Protein 8HBR (pdb70)

Structure (mmCIF, N/CA/C/O backbone):
data_8HBR
#
_entry.id   8HBR
#
_cell.length_a   55.509
_cell.length_b   109.560
_cell.length_c   69.787
_cell.angle_alpha   90.000
_cell.angle_beta   113.200
_cell.angle_gamma   90.000
#
_symmetry.space_group_name_H-M   'P 1 21 1'
#
loop_
_entity.id
_entity.type
_entity.pdbx_description
1 polymer 'TOG domain-containing protein'
2 water water
#
loop_
_atom_site.group_PDB
_atom_site.id
_atom_site.type_symbol
_atom_site.label_atom_id
_atom_site.label_alt_id
_atom_site.label_comp_id
_atom_site.label_asym_id
_atom_site.label_entity_id
_atom_site.label_seq_id
_atom_site.pdbx_PDB_ins_code
_atom_site.Cartn_x
_atom_site.Cartn_y
_atom_site.Cartn_z
_atom_site.occupancy
_atom_site.B_iso_or_equiv
_atom_site.auth_seq_id
_atom_site.auth_comp_id
_atom_site.auth_asym_id
_atom_site.auth_atom_id
_atom_site.pdbx_PDB_model_num
ATOM 1 N N . HIS A 1 3 ? -0.458 4.498 54.311 1.00 84.80 773 HIS A N 1
ATOM 2 C CA . HIS A 1 3 ? 0.356 5.433 55.116 1.00 63.72 773 HIS A CA 1
ATOM 3 C C . HIS A 1 3 ? 1.850 5.158 54.937 1.00 64.11 773 HIS A C 1
ATOM 4 O O . HIS A 1 3 ? 2.649 5.746 55.664 1.00 68.95 773 HIS A O 1
ATOM 14 N N . LEU A 1 5 ? 4.024 6.133 52.532 1.00 78.27 775 LEU A N 1
ATOM 15 C CA . LEU A 1 5 ? 4.658 7.391 52.162 1.00 70.99 775 LEU A CA 1
ATOM 16 C C . LEU A 1 5 ? 4.642 8.379 53.334 1.00 60.94 775 LEU A C 1
ATOM 17 O O . LEU A 1 5 ? 5.593 9.127 53.576 1.00 60.83 775 LEU A O 1
ATOM 22 N N . TRP A 1 6 ? 3.562 8.345 54.109 1.00 59.26 776 TRP A N 1
ATOM 23 C CA . TRP A 1 6 ? 3.438 9.214 55.259 1.00 49.86 776 TRP A CA 1
ATOM 24 C C . TRP A 1 6 ? 4.529 8.930 56.278 1.00 53.08 776 TRP A C 1
ATOM 25 O O . TRP A 1 6 ? 5.200 9.872 56.747 1.00 56.96 776 TRP A O 1
ATOM 36 N N . SER A 1 7 ? 4.701 7.631 56.612 1.00 60.52 777 SER A N 1
ATOM 37 C CA . SER A 1 7 ? 5.706 7.207 57.593 1.00 63.28 777 SER A CA 1
ATOM 38 C C . SER A 1 7 ? 7.103 7.608 57.122 1.00 51.21 777 SER A C 1
ATOM 39 O O . SER A 1 7 ? 7.925 8.088 57.912 1.00 75.24 777 SER A O 1
ATOM 42 N N . GLN A 1 8 ? 7.363 7.418 55.831 1.00 53.03 778 GLN A N 1
ATOM 43 C CA . GLN A 1 8 ? 8.642 7.771 55.231 1.00 60.87 778 GLN A CA 1
ATOM 44 C C . GLN A 1 8 ? 8.867 9.276 55.348 1.00 63.31 778 GLN A C 1
ATOM 45 O O . GLN A 1 8 ? 9.958 9.702 55.715 1.00 61.63 778 GLN A O 1
ATOM 51 N N . ALA A 1 9 ? 7.825 10.094 55.089 1.00 71.37 779 ALA A N 1
ATOM 52 C CA . ALA A 1 9 ? 7.941 11.545 55.185 1.00 59.94 779 ALA A CA 1
ATOM 53 C C . ALA A 1 9 ? 8.221 11.969 56.617 1.00 51.22 779 ALA A C 1
ATOM 54 O O . ALA A 1 9 ? 9.028 12.865 56.853 1.00 55.03 779 ALA A O 1
ATOM 64 N N . GLU A 1 11 ? 9.643 10.226 58.946 1.00 69.38 781 GLU A N 1
ATOM 65 C CA . GLU A 1 11 ? 11.031 9.875 59.252 1.00 69.52 781 GLU A CA 1
ATOM 66 C C . GLU A 1 11 ? 11.959 10.984 58.767 1.00 53.01 781 GLU A C 1
ATOM 67 O O . GLU A 1 11 ? 12.805 11.440 59.527 1.00 60.77 781 GLU A O 1
ATOM 73 N N . SER A 1 12 ? 11.815 11.427 57.501 1.00 60.37 782 SER A N 1
ATOM 74 C CA . SER A 1 12 ? 12.657 12.516 57.020 1.00 60.24 782 SER A CA 1
ATOM 75 C C . SER A 1 12 ? 12.439 13.798 57.826 1.00 68.13 782 SER A C 1
ATOM 76 O O . SER A 1 12 ? 13.381 14.536 58.061 1.00 76.79 782 SER A O 1
ATOM 79 N N . VAL A 1 13 ? 11.193 14.082 58.224 1.00 77.20 783 VAL A N 1
ATOM 80 C CA . VAL A 1 13 ? 10.881 15.264 59.027 1.00 72.22 783 VAL A CA 1
ATOM 81 C C . VAL A 1 13 ? 11.577 15.162 60.383 1.00 64.50 783 VAL A C 1
ATOM 82 O O . VAL A 1 13 ? 12.189 16.116 60.834 1.00 60.70 783 VAL A O 1
ATOM 86 N N . ARG A 1 14 ? 11.507 13.999 61.034 1.00 80.27 784 ARG A N 1
ATOM 87 C CA . ARG A 1 14 ? 12.201 13.832 62.308 1.00 86.60 784 ARG A CA 1
ATOM 88 C C . ARG A 1 14 ? 13.704 14.062 62.127 1.00 76.72 784 ARG A C 1
ATOM 89 O O . ARG A 1 14 ? 14.327 14.665 62.987 1.00 81.75 784 ARG A O 1
ATOM 97 N N . ALA A 1 15 ? 14.273 13.658 60.982 1.00 81.82 785 ALA A N 1
ATOM 98 C CA . ALA A 1 15 ? 15.689 13.889 60.706 1.00 83.18 785 ALA A CA 1
ATOM 99 C C . ALA A 1 15 ? 15.970 15.327 60.268 1.00 81.44 785 ALA A C 1
ATOM 100 O O . ALA A 1 15 ? 17.102 15.635 59.915 1.00 79.04 785 ALA A O 1
ATOM 102 N N . SER A 1 16 ? 14.963 16.216 60.292 1.00 79.45 786 SER A N 1
ATOM 103 C CA . SER A 1 16 ? 15.088 17.571 59.760 1.00 65.71 786 SER A CA 1
ATOM 104 C C . SER A 1 16 ? 15.462 17.596 58.268 1.00 62.66 786 SER A C 1
ATOM 105 O O . SER A 1 16 ? 15.967 18.598 57.771 1.00 52.71 786 SER A O 1
ATOM 108 N N . ASP A 1 17 ? 15.133 16.538 57.519 1.00 60.24 787 ASP A N 1
ATOM 109 C CA . ASP A 1 17 ? 15.381 16.541 56.085 1.00 58.28 787 ASP A CA 1
ATOM 110 C C . ASP A 1 17 ? 14.071 16.853 55.363 1.00 61.84 787 ASP A C 1
ATOM 111 O O . ASP A 1 17 ? 13.411 15.966 54.804 1.00 69.49 787 ASP A O 1
ATOM 116 N N . PHE A 1 18 ? 13.697 18.133 55.404 1.00 57.92 788 PHE A N 1
ATOM 117 C CA . PHE A 1 18 ? 12.442 18.593 54.815 1.00 62.34 788 PHE A CA 1
ATOM 118 C C . PHE A 1 18 ? 12.495 18.459 53.296 1.00 50.14 788 PHE A C 1
ATOM 119 O O . PHE A 1 18 ? 11.498 18.119 52.658 1.00 56.11 788 PHE A O 1
ATOM 127 N N . ASP A 1 19 ? 13.689 18.680 52.732 1.00 60.41 789 ASP A N 1
ATOM 128 C CA . ASP A 1 19 ? 13.845 18.641 51.286 1.00 58.52 789 ASP A CA 1
ATOM 129 C C . ASP A 1 19 ? 13.428 17.283 50.745 1.00 53.45 789 ASP A C 1
ATOM 130 O O . ASP A 1 19 ? 12.724 17.196 49.733 1.00 61.64 789 ASP A O 1
ATOM 135 N N . LEU A 1 20 ? 13.810 16.213 51.460 1.00 51.15 790 LEU A N 1
ATOM 136 C CA . LEU A 1 20 ? 13.497 14.866 51.019 1.00 54.85 790 LEU A CA 1
ATOM 137 C C . LEU A 1 20 ? 12.042 14.505 51.311 1.00 46.37 790 LEU A C 1
ATOM 138 O O . LEU A 1 20 ? 11.421 13.774 50.529 1.00 49.21 790 LEU A O 1
ATOM 143 N N . ALA A 1 21 ? 11.531 14.922 52.473 1.00 50.34 791 ALA A N 1
ATOM 144 C CA . ALA A 1 21 ? 10.116 14.691 52.773 1.00 53.40 791 ALA A CA 1
ATOM 145 C C . ALA A 1 21 ? 9.263 15.284 51.656 1.00 43.98 791 ALA A C 1
ATOM 146 O O . ALA A 1 21 ? 8.374 14.620 51.160 1.00 48.35 791 ALA A O 1
ATOM 148 N N . TYR A 1 22 ? 9.556 16.543 51.268 1.00 51.17 792 TYR A N 1
ATOM 149 C CA . TYR A 1 22 ? 8.773 17.208 50.223 1.00 49.56 792 TYR A CA 1
ATOM 150 C C . TYR A 1 22 ? 8.979 16.575 48.849 1.00 50.78 792 TYR A C 1
ATOM 151 O O . TYR A 1 22 ? 7.994 16.310 48.146 1.00 50.31 792 TYR A O 1
ATOM 160 N N . ALA A 1 23 ? 10.244 16.298 48.477 1.00 48.43 793 ALA A N 1
ATOM 161 C CA . ALA A 1 23 ? 10.524 15.713 47.160 1.00 53.04 793 ALA A CA 1
ATOM 162 C C . ALA A 1 23 ? 9.797 14.387 47.033 1.00 43.41 793 ALA A C 1
ATOM 163 O O . ALA A 1 23 ? 9.170 14.102 46.016 1.00 59.61 793 ALA A O 1
ATOM 165 N N . ASP A 1 24 ? 9.826 13.575 48.098 1.00 52.76 794 ASP A N 1
ATOM 166 C CA . ASP A 1 24 ? 9.129 12.297 48.058 1.00 54.95 794 ASP A CA 1
ATOM 167 C C . ASP A 1 24 ? 7.625 12.496 47.946 1.00 60.58 794 ASP A C 1
ATOM 168 O O . ASP A 1 24 ? 6.966 11.801 47.184 1.00 59.83 794 ASP A O 1
ATOM 173 N N . ILE A 1 25 ? 7.054 13.391 48.761 1.00 59.23 795 ILE A N 1
ATOM 174 C CA . ILE A 1 25 ? 5.605 13.523 48.762 1.00 48.12 795 ILE A CA 1
ATOM 175 C C . ILE A 1 25 ? 5.147 14.147 47.445 1.00 40.22 795 ILE A C 1
ATOM 176 O O . ILE A 1 25 ? 4.110 13.759 46.908 1.00 44.55 795 ILE A O 1
ATOM 181 N N . LEU A 1 26 ? 5.888 15.160 46.959 1.00 41.73 796 LEU A N 1
ATOM 182 C CA . LEU A 1 26 ? 5.557 15.821 45.702 1.00 49.46 796 LEU A CA 1
ATOM 183 C C . LEU A 1 26 ? 5.646 14.829 44.537 1.00 52.23 796 LEU A C 1
ATOM 184 O O . LEU A 1 26 ? 4.778 14.815 43.640 1.00 51.46 796 LEU A O 1
ATOM 189 N N . GLY A 1 27 ? 6.713 14.015 44.566 1.00 54.29 797 GLY A N 1
ATOM 190 C CA . GLY A 1 27 ? 6.947 12.984 43.571 1.00 60.09 797 GLY A CA 1
ATOM 191 C C . GLY A 1 27 ? 5.807 11.972 43.487 1.00 65.23 797 GLY A C 1
ATOM 192 O O . GLY A 1 27 ? 5.584 11.390 42.432 1.00 74.73 797 GLY A O 1
ATOM 193 N N . SER A 1 28 ? 5.067 11.788 44.581 1.00 58.63 798 SER A N 1
ATOM 194 C CA . SER A 1 28 ? 3.938 10.860 44.606 1.00 50.77 798 SER A CA 1
ATOM 195 C C . SER A 1 28 ? 2.703 11.390 43.881 1.00 52.81 798 SER A C 1
ATOM 196 O O . SER A 1 28 ? 1.790 10.612 43.622 1.00 47.75 798 SER A O 1
ATOM 199 N N . ASN A 1 29 ? 2.596 12.721 43.711 1.00 61.81 799 ASN A N 1
ATOM 200 C CA . ASN A 1 29 ? 1.413 13.373 43.129 1.00 61.18 799 ASN A CA 1
ATOM 201 C C . ASN A 1 29 ? 0.139 13.127 43.929 1.00 59.37 799 ASN A C 1
ATOM 202 O O . ASN A 1 29 ? -0.972 13.192 43.369 1.00 53.13 799 ASN A O 1
ATOM 207 N N . ASP A 1 30 ? 0.299 12.782 45.207 1.00 55.99 800 ASP A N 1
ATOM 208 C CA . ASP A 1 30 ? -0.856 12.601 46.068 1.00 54.05 800 ASP A CA 1
ATOM 209 C C . ASP A 1 30 ? -1.108 13.929 46.764 1.00 49.89 800 ASP A C 1
ATOM 210 O O . ASP A 1 30 ? -0.294 14.372 47.579 1.00 45.88 800 ASP A O 1
ATOM 215 N N . GLU A 1 31 ? -2.281 14.509 46.466 1.00 45.29 801 GLU A N 1
ATOM 216 C CA . GLU A 1 31 ? -2.628 15.847 46.899 1.00 53.53 801 GLU A CA 1
ATOM 217 C C . GLU A 1 31 ? -2.876 15.857 48.405 1.00 51.91 801 GLU A C 1
ATOM 218 O O . GLU A 1 31 ? -2.481 16.785 49.099 1.00 42.55 801 GLU A O 1
ATOM 224 N N . LEU A 1 32 ? -3.560 14.818 48.893 1.00 62.88 802 LEU A N 1
ATOM 225 C CA . LEU A 1 32 ? -3.913 14.693 50.300 1.00 63.92 802 LEU A CA 1
ATOM 226 C C . LEU A 1 32 ? -2.653 14.676 51.158 1.00 53.78 802 LEU A C 1
ATOM 227 O O . LEU A 1 32 ? -2.606 15.321 52.199 1.00 55.62 802 LEU A O 1
ATOM 232 N N . LEU A 1 33 ? -1.642 13.914 50.715 1.00 59.30 803 LEU A N 1
ATOM 233 C CA . LEU A 1 33 ? -0.415 13.769 51.478 1.00 52.52 803 LEU A CA 1
ATOM 234 C C . LEU A 1 33 ? 0.336 15.082 51.517 1.00 40.63 803 LEU A C 1
ATOM 235 O O . LEU A 1 33 ? 1.004 15.391 52.492 1.00 44.83 803 LEU A O 1
ATOM 240 N N . LEU A 1 34 ? 0.292 15.793 50.396 1.00 40.75 804 LEU A N 1
ATOM 241 C CA . LEU A 1 34 ? 0.992 17.060 50.335 1.00 40.28 804 LEU A CA 1
ATOM 242 C C . LEU A 1 34 ? 0.377 18.055 51.316 1.00 40.16 804 LEU A C 1
ATOM 243 O O . LEU A 1 34 ? 1.092 18.695 52.056 1.00 39.32 804 LEU A O 1
ATOM 248 N N . VAL A 1 35 ? -0.946 18.155 51.331 1.00 43.75 805 VAL A N 1
ATOM 249 C CA . VAL A 1 35 ? -1.618 19.112 52.208 1.00 40.52 805 VAL A CA 1
ATOM 250 C C . VAL A 1 35 ? -1.422 18.680 53.654 1.00 37.79 805 VAL A C 1
ATOM 251 O O . VAL A 1 35 ? -1.210 19.530 54.528 1.00 38.88 805 VAL A O 1
ATOM 255 N N . ARG A 1 36 ? -1.444 17.359 53.891 1.00 37.37 806 ARG A N 1
ATOM 256 C CA . ARG A 1 36 ? -1.217 16.879 55.246 1.00 36.89 806 ARG A CA 1
ATOM 257 C C . ARG A 1 36 ? 0.205 17.239 55.662 1.00 42.19 806 ARG A C 1
ATOM 258 O O . ARG A 1 36 ? 0.431 17.758 56.752 1.00 54.51 806 ARG A O 1
ATOM 266 N N . LEU A 1 37 ? 1.173 16.997 54.779 1.00 51.39 807 LEU A N 1
ATOM 267 C CA . LEU A 1 37 ? 2.552 17.306 55.099 1.00 44.91 807 LEU A CA 1
ATOM 268 C C . LEU A 1 37 ? 2.708 18.776 55.407 1.00 38.58 807 LEU A C 1
ATOM 269 O O . LEU A 1 37 ? 3.404 19.141 56.362 1.00 43.57 807 LEU A O 1
ATOM 282 N N . SER A 1 39 ? 0.579 21.004 56.444 1.00 46.44 809 SER A N 1
ATOM 283 C CA . SER A 1 39 ? -0.027 21.356 57.718 1.00 49.65 809 SER A CA 1
ATOM 284 C C . SER A 1 39 ? 0.826 20.845 58.887 1.00 55.31 809 SER A C 1
ATOM 285 O O . SER A 1 39 ? 0.911 21.483 59.942 1.00 52.76 809 SER A O 1
ATOM 288 N N . ARG A 1 40 ? 1.477 19.684 58.711 1.00 53.46 810 ARG A N 1
ATOM 289 C CA . ARG A 1 40 ? 2.226 19.098 59.801 1.00 49.11 810 ARG A CA 1
ATOM 290 C C . ARG A 1 40 ? 3.550 19.827 59.985 1.00 59.18 810 ARG A C 1
ATOM 291 O O . ARG A 1 40 ? 3.958 20.035 61.125 1.00 65.55 810 ARG A O 1
ATOM 299 N N . THR A 1 41 ? 4.236 20.185 58.895 1.00 58.59 811 THR A N 1
ATOM 300 C CA . THR A 1 41 ? 5.486 20.910 59.048 1.00 49.92 811 THR A CA 1
ATOM 301 C C . THR A 1 41 ? 5.157 22.387 59.044 1.00 51.85 811 THR A C 1
ATOM 302 O O . THR A 1 41 ? 4.131 22.857 58.518 1.00 56.27 811 THR A O 1
ATOM 306 N N . GLY A 1 42 ? 6.066 23.206 59.499 1.00 44.78 812 GLY A N 1
ATOM 307 C CA . GLY A 1 42 ? 5.777 24.603 59.145 1.00 74.11 812 GLY A CA 1
ATOM 308 C C . GLY A 1 42 ? 5.572 24.811 57.617 1.00 65.12 812 GLY A C 1
ATOM 309 O O . GLY A 1 42 ? 5.899 23.938 56.814 1.00 45.33 812 GLY A O 1
ATOM 310 N N . PRO A 1 43 ? 5.271 26.029 57.115 1.00 47.22 813 PRO A N 1
ATOM 311 C CA . PRO A 1 43 ? 6.043 26.541 55.987 1.00 49.30 813 PRO A CA 1
ATOM 312 C C . PRO A 1 43 ? 7.543 26.382 56.271 1.00 51.28 813 PRO A C 1
ATOM 313 O O . PRO A 1 43 ? 8.020 26.853 57.286 1.00 49.14 813 PRO A O 1
ATOM 317 N N . VAL A 1 44 ? 8.275 25.695 55.373 1.00 55.57 814 VAL A N 1
ATOM 318 C CA . VAL A 1 44 ? 9.698 25.397 55.549 1.00 48.75 814 VAL A CA 1
ATOM 319 C C . VAL A 1 44 ? 10.417 25.624 54.221 1.00 48.72 814 VAL A C 1
ATOM 320 O O . VAL A 1 44 ? 11.299 24.868 53.867 1.00 52.47 814 VAL A O 1
ATOM 324 N N . LEU A 1 45 ? 10.047 26.690 53.511 1.00 50.15 815 LEU A N 1
ATOM 325 C CA . LEU A 1 45 ? 10.576 26.983 52.185 1.00 49.33 815 LEU A CA 1
ATOM 326 C C . LEU A 1 45 ? 12.090 27.157 52.216 1.00 56.75 815 LEU A C 1
ATOM 327 O O . LEU A 1 45 ? 12.749 26.841 51.222 1.00 61.13 815 LEU A O 1
ATOM 332 N N . GLU A 1 46 ? 12.630 27.625 53.350 1.00 62.88 816 GLU A N 1
ATOM 333 C CA . GLU A 1 46 ? 14.049 27.947 53.468 1.00 63.96 816 GLU A CA 1
ATOM 334 C C . GLU A 1 46 ? 14.879 26.658 53.521 1.00 70.16 816 GLU A C 1
ATOM 335 O O . GLU A 1 46 ? 16.075 26.703 53.291 1.00 71.11 816 GLU A O 1
ATOM 341 N N . GLN A 1 47 ? 14.242 25.506 53.736 1.00 66.87 817 GLN A N 1
ATOM 342 C CA . GLN A 1 47 ? 14.939 24.250 53.948 1.00 60.98 817 GLN A CA 1
ATOM 343 C C . GLN A 1 47 ? 14.759 23.330 52.753 1.00 57.93 817 GLN A C 1
ATOM 344 O O . GLN A 1 47 ? 15.074 22.157 52.859 1.00 59.48 817 GLN A O 1
ATOM 350 N N . LEU A 1 48 ? 14.324 23.887 51.617 1.00 61.58 818 LEU A N 1
ATOM 351 C CA . LEU A 1 48 ? 14.072 23.104 50.416 1.00 61.62 818 LEU A CA 1
ATOM 352 C C . LEU A 1 48 ? 15.085 23.493 49.344 1.00 66.35 818 LEU A C 1
ATOM 353 O O . LEU A 1 48 ? 15.430 24.666 49.236 1.00 62.00 818 LEU A O 1
ATOM 358 N N . SER A 1 49 ? 15.470 22.516 48.510 1.00 67.74 819 SER A N 1
ATOM 359 C CA . SER A 1 49 ? 16.245 22.794 47.312 1.00 69.16 819 SER A CA 1
ATOM 360 C C . SER A 1 49 ? 15.378 23.551 46.313 1.00 67.41 819 SER A C 1
ATOM 361 O O . SER A 1 49 ? 14.148 23.572 46.429 1.00 55.12 819 SER A O 1
ATOM 364 N N . ASP A 1 50 ? 16.046 24.122 45.309 1.00 69.03 820 ASP A N 1
ATOM 365 C CA . ASP A 1 50 ? 15.405 24.981 44.327 1.00 67.30 820 ASP A CA 1
ATOM 366 C C . ASP A 1 50 ? 14.468 24.156 43.435 1.00 59.51 820 ASP A C 1
ATOM 367 O O . ASP A 1 50 ? 13.442 24.644 42.975 1.00 63.07 820 ASP A O 1
ATOM 372 N N . ALA A 1 51 ? 14.804 22.892 43.205 1.00 55.78 821 ALA A N 1
ATOM 373 C CA . ALA A 1 51 ? 13.992 22.000 42.392 1.00 61.18 821 ALA A CA 1
ATOM 374 C C . ALA A 1 51 ? 12.724 21.587 43.155 1.00 61.05 821 ALA A C 1
ATOM 375 O O . ALA A 1 51 ? 11.645 21.502 42.569 1.00 68.77 821 ALA A O 1
ATOM 377 N N . THR A 1 52 ? 12.873 21.245 44.447 1.00 63.57 822 THR A N 1
ATOM 378 C CA . THR A 1 52 ? 11.738 20.919 45.314 1.00 70.29 822 THR A CA 1
ATOM 379 C C . THR A 1 52 ? 10.794 22.123 45.434 1.00 58.22 822 THR A C 1
ATOM 380 O O . THR A 1 52 ? 9.586 21.998 45.288 1.00 59.39 822 THR A O 1
ATOM 384 N N . LEU A 1 53 ? 11.403 23.289 45.656 1.00 54.80 823 LEU A N 1
ATOM 385 C CA . LEU A 1 53 ? 10.709 24.545 45.794 1.00 62.05 823 LEU A CA 1
ATOM 386 C C . LEU A 1 53 ? 9.861 24.856 44.562 1.00 63.73 823 LEU A C 1
ATOM 387 O O . LEU A 1 53 ? 8.675 25.144 44.679 1.00 73.02 823 LEU A O 1
ATOM 392 N N . THR A 1 54 ? 10.477 24.762 43.377 1.00 59.49 824 THR A N 1
ATOM 393 C CA . THR A 1 54 ? 9.795 24.970 42.113 1.00 56.36 824 THR A CA 1
ATOM 394 C C . THR A 1 54 ? 8.607 24.024 41.966 1.00 51.55 824 THR A C 1
ATOM 395 O O . THR A 1 54 ? 7.533 24.431 41.541 1.00 56.61 824 THR A O 1
ATOM 399 N N . HIS A 1 55 ? 8.818 22.741 42.271 1.00 56.63 825 HIS A N 1
ATOM 400 C CA . HIS A 1 55 ? 7.739 21.757 42.197 1.00 57.99 825 HIS A CA 1
ATOM 401 C C . HIS A 1 55 ? 6.612 22.164 43.170 1.00 48.84 825 HIS A C 1
ATOM 402 O O . HIS A 1 55 ? 5.431 22.111 42.844 1.00 56.07 825 HIS A O 1
ATOM 409 N N . LEU A 1 56 ? 6.969 22.562 44.388 1.00 48.64 826 LEU A N 1
ATOM 410 C CA . LEU A 1 56 ? 5.970 22.934 45.378 1.00 49.53 826 LEU A CA 1
ATOM 411 C C . LEU A 1 56 ? 5.209 24.169 44.936 1.00 46.95 826 LEU A C 1
ATOM 412 O O . LEU A 1 56 ? 3.995 24.233 45.105 1.00 51.53 826 LEU A O 1
ATOM 425 N N . GLY A 1 58 ? 4.434 25.135 41.957 1.00 52.36 828 GLY A N 1
ATOM 426 C CA . GLY A 1 58 ? 3.420 24.798 40.971 1.00 43.10 828 GLY A CA 1
ATOM 427 C C . GLY A 1 58 ? 2.146 24.281 41.618 1.00 41.61 828 GLY A C 1
ATOM 428 O O . GLY A 1 58 ? 1.034 24.515 41.155 1.00 51.87 828 GLY A O 1
ATOM 429 N N . ASN A 1 59 ? 2.311 23.566 42.734 1.00 49.57 829 ASN A N 1
ATOM 430 C CA . ASN A 1 59 ? 1.175 23.085 43.512 1.00 44.95 829 ASN A CA 1
ATOM 431 C C . ASN A 1 59 ? 0.429 24.260 44.161 1.00 39.77 829 ASN A C 1
ATOM 432 O O . ASN A 1 59 ? -0.794 24.309 44.130 1.00 45.07 829 ASN A O 1
ATOM 437 N N . LEU A 1 60 ? 1.164 25.170 44.799 1.00 42.80 830 LEU A N 1
ATOM 438 C CA . LEU A 1 60 ? 0.542 26.316 45.453 1.00 45.62 830 LEU A CA 1
ATOM 439 C C . LEU A 1 60 ? -0.200 27.178 44.427 1.00 38.10 830 LEU A C 1
ATOM 440 O O . LEU A 1 60 ? -1.311 27.643 44.673 1.00 45.58 830 LEU A O 1
ATOM 445 N N . LYS A 1 61 ? 0.405 27.361 43.241 1.00 46.69 831 LYS A N 1
ATOM 446 C CA . LYS A 1 61 ? -0.234 28.083 42.140 1.00 48.51 831 LYS A CA 1
ATOM 447 C C . LYS A 1 61 ? -1.562 27.416 41.779 1.00 41.21 831 LYS A C 1
ATOM 448 O O . LYS A 1 61 ? -2.602 28.071 41.647 1.00 47.08 831 LYS A O 1
ATOM 454 N N . HIS A 1 62 ? -1.542 26.083 41.647 1.00 46.41 832 HIS A N 1
ATOM 455 C CA . HIS A 1 62 ? -2.753 25.334 41.342 1.00 46.76 832 HIS A CA 1
ATOM 456 C C . HIS A 1 62 ? -3.810 25.511 42.436 1.00 43.56 832 HIS A C 1
ATOM 457 O O . HIS A 1 62 ? -5.004 25.628 42.178 1.00 52.03 832 HIS A O 1
ATOM 464 N N . PHE A 1 63 ? -3.410 25.437 43.694 1.00 46.28 833 PHE A N 1
ATOM 465 C CA . PHE A 1 63 ? -4.384 25.643 44.766 1.00 42.65 833 PHE A CA 1
ATOM 466 C C . PHE A 1 63 ? -4.997 27.043 44.719 1.00 41.09 833 PHE A C 1
ATOM 467 O O . PHE A 1 63 ? -6.156 27.212 45.068 1.00 42.00 833 PHE A O 1
ATOM 475 N N . LEU A 1 64 ? -4.211 28.057 44.353 1.00 45.87 834 LEU A N 1
ATOM 476 C CA . LEU A 1 64 ? -4.754 29.409 44.220 1.00 43.87 834 LEU A CA 1
ATOM 477 C C . LEU A 1 64 ? -5.766 29.468 43.079 1.00 43.19 834 LEU A C 1
ATOM 478 O O . LEU A 1 64 ? -6.874 29.981 43.282 1.00 43.02 834 LEU A O 1
ATOM 483 N N . GLN A 1 65 ? -5.428 28.875 41.921 1.00 47.97 835 GLN A N 1
ATOM 484 C CA . GLN A 1 65 ? -6.332 28.867 40.770 1.00 43.05 835 GLN A CA 1
ATOM 485 C C . GLN A 1 65 ? -7.607 28.096 41.074 1.00 44.17 835 GLN A C 1
ATOM 486 O O . GLN A 1 65 ? -8.659 28.411 40.513 1.00 53.98 835 GLN A O 1
ATOM 492 N N . GLN A 1 66 ? -7.559 27.118 41.990 1.00 44.41 836 GLN A N 1
ATOM 493 C CA . GLN A 1 66 ? -8.736 26.307 42.287 1.00 46.25 836 GLN A CA 1
ATOM 494 C C . GLN A 1 66 ? -9.406 26.685 43.600 1.00 48.78 836 GLN A C 1
ATOM 495 O O . GLN A 1 66 ? -10.384 26.018 43.970 1.00 46.26 836 GLN A O 1
ATOM 501 N N . GLN A 1 67 ? -8.911 27.711 44.322 1.00 47.40 837 GLN A N 1
ATOM 502 C CA . GLN A 1 67 ? -9.532 28.138 45.587 1.00 47.77 837 GLN A CA 1
ATOM 503 C C . GLN A 1 67 ? -9.590 26.976 46.590 1.00 44.06 837 GLN A C 1
ATOM 504 O O . GLN A 1 67 ? -10.609 26.787 47.285 1.00 45.76 837 GLN A O 1
ATOM 510 N N . SER A 1 68 ? -8.481 26.232 46.710 1.00 44.50 838 SER A N 1
ATOM 511 C CA . SER A 1 68 ? -8.458 25.008 47.500 1.00 44.89 838 SER A CA 1
ATOM 512 C C . SER A 1 68 ? -7.555 25.191 48.716 1.00 38.62 838 SER A C 1
ATOM 513 O O . SER A 1 68 ? -6.417 25.590 48.551 1.00 42.11 838 SER A O 1
ATOM 516 N N . PHE A 1 69 ? -8.060 24.851 49.908 1.00 46.71 839 PHE A N 1
ATOM 517 C CA . PHE A 1 69 ? -7.219 24.701 51.102 1.00 49.15 839 PHE A CA 1
ATOM 518 C C . PHE A 1 69 ? -6.530 26.009 51.456 1.00 43.79 839 PHE A C 1
ATOM 519 O O . PHE A 1 69 ? -5.489 25.958 52.054 1.00 44.10 839 PHE A O 1
ATOM 527 N N . LEU A 1 70 ? -7.128 27.170 51.151 1.00 51.31 840 LEU A N 1
ATOM 528 C CA . LEU A 1 70 ? -6.405 28.422 51.213 1.00 47.47 840 LEU A CA 1
ATOM 529 C C . LEU A 1 70 ? -6.042 28.755 52.663 1.00 38.97 840 LEU A C 1
ATOM 530 O O . LEU A 1 70 ? -5.006 29.360 52.899 1.00 40.50 840 LEU A O 1
ATOM 535 N N . GLU A 1 71 ? -6.808 28.281 53.649 1.00 44.27 841 GLU A N 1
ATOM 536 C CA . GLU A 1 71 ? -6.424 28.494 55.047 1.00 55.66 841 GLU A CA 1
ATOM 537 C C . GLU A 1 71 ? -5.097 27.814 55.399 1.00 51.94 841 GLU A C 1
ATOM 538 O O . GLU A 1 71 ? -4.317 28.341 56.220 1.00 53.45 841 GLU A O 1
ATOM 544 N N . CYS A 1 72 ? -4.859 26.637 54.778 1.00 57.23 842 CYS A N 1
ATOM 545 C CA . CYS A 1 72 ? -3.643 25.841 54.925 1.00 58.89 842 CYS A CA 1
ATOM 546 C C . CYS A 1 72 ? -2.530 26.386 54.007 1.00 47.17 842 CYS A C 1
ATOM 547 O O . CYS A 1 72 ? -1.339 26.268 54.298 1.00 53.82 842 CYS A O 1
ATOM 550 N N . VAL A 1 73 ? -2.895 27.008 52.880 1.00 52.50 843 VAL A N 1
ATOM 551 C CA . VAL A 1 73 ? -1.936 27.373 51.846 1.00 52.50 843 VAL A CA 1
ATOM 552 C C . VAL A 1 73 ? -1.389 28.776 52.078 1.00 45.51 843 VAL A C 1
ATOM 553 O O . VAL A 1 73 ? -0.240 29.057 51.731 1.00 50.12 843 VAL A O 1
ATOM 557 N N . ILE A 1 74 ? -2.220 29.689 52.586 1.00 51.80 844 ILE A N 1
ATOM 558 C CA . ILE A 1 74 ? -1.852 31.096 52.546 1.00 55.21 844 ILE A CA 1
ATOM 559 C C . ILE A 1 74 ? -0.649 31.372 53.459 1.00 47.13 844 ILE A C 1
ATOM 560 O O . ILE A 1 74 ? 0.199 32.209 53.108 1.00 46.04 844 ILE A O 1
ATOM 565 N N . PRO A 1 75 ? -0.436 30.659 54.597 1.00 37.80 845 PRO A N 1
ATOM 566 C CA . PRO A 1 75 ? 0.804 30.859 55.361 1.00 39.69 845 PRO A CA 1
ATOM 567 C C . PRO A 1 75 ? 2.073 30.562 54.565 1.00 45.20 845 PRO A C 1
ATOM 568 O O . PRO A 1 75 ? 3.127 31.111 54.849 1.00 49.80 845 PRO A O 1
ATOM 572 N N . TRP A 1 76 ? 1.973 29.680 53.560 1.00 49.84 846 TRP A N 1
ATOM 573 C CA . TRP A 1 76 ? 3.116 29.409 52.704 1.00 41.92 846 TRP A CA 1
ATOM 574 C C . TRP A 1 76 ? 3.445 30.608 51.830 1.00 36.25 846 TRP A C 1
ATOM 575 O O . TRP A 1 76 ? 4.622 30.929 51.656 1.00 49.52 846 TRP A O 1
ATOM 586 N N . ILE A 1 77 ? 2.438 31.240 51.243 1.00 40.33 847 ILE A N 1
ATOM 587 C CA . ILE A 1 77 ? 2.684 32.453 50.458 1.00 48.18 847 ILE A CA 1
ATOM 588 C C . ILE A 1 77 ? 3.152 33.593 51.380 1.00 48.84 847 ILE A C 1
ATOM 589 O O . ILE A 1 77 ? 3.942 34.439 50.981 1.00 55.17 847 ILE A O 1
ATOM 594 N N . GLN A 1 78 ? 2.642 33.645 52.613 1.00 43.54 848 GLN A N 1
ATOM 595 C CA . GLN A 1 78 ? 3.146 34.591 53.598 1.00 50.99 848 GLN A CA 1
ATOM 596 C C . GLN A 1 78 ? 4.649 34.385 53.789 1.00 54.00 848 GLN A C 1
ATOM 597 O O . GLN A 1 78 ? 5.406 35.339 53.856 1.00 52.16 848 GLN A O 1
ATOM 603 N N . GLN A 1 79 ? 5.099 33.124 53.872 1.00 49.61 849 GLN A N 1
ATOM 604 C CA . GLN A 1 79 ? 6.514 32.895 54.069 1.00 41.93 849 GLN A CA 1
ATOM 605 C C . GLN A 1 79 ? 7.311 33.306 52.831 1.00 48.96 849 GLN A C 1
ATOM 606 O O . GLN A 1 79 ? 8.428 33.790 52.948 1.00 52.83 849 GLN A O 1
ATOM 612 N N . VAL A 1 80 ? 6.755 33.130 51.630 1.00 51.97 850 VAL A N 1
ATOM 613 C CA . VAL A 1 80 ? 7.431 33.628 50.445 1.00 52.02 850 VAL A CA 1
ATOM 614 C C . VAL A 1 80 ? 7.664 35.129 50.623 1.00 60.46 850 VAL A C 1
ATOM 615 O O . VAL A 1 80 ? 8.787 35.609 50.481 1.00 65.03 850 VAL A O 1
ATOM 619 N N . ALA A 1 81 ? 6.597 35.882 50.933 1.00 58.76 851 ALA A N 1
ATOM 620 C CA . ALA A 1 81 ? 6.707 37.325 51.075 1.00 59.84 851 ALA A CA 1
ATOM 621 C C . ALA A 1 81 ? 7.630 37.692 52.240 1.00 56.45 851 ALA A C 1
ATOM 622 O O . ALA A 1 81 ? 8.444 38.588 52.101 1.00 59.94 851 ALA A O 1
ATOM 624 N N . ASP A 1 82 ? 7.537 37.006 53.382 1.00 59.70 852 ASP A N 1
ATOM 625 C CA . ASP A 1 82 ? 8.430 37.284 54.503 1.00 68.68 852 ASP A CA 1
ATOM 626 C C . ASP A 1 82 ? 9.899 37.101 54.120 1.00 73.50 852 ASP A C 1
ATOM 627 O O . ASP A 1 82 ? 10.736 37.912 54.512 1.00 81.17 852 ASP A O 1
ATOM 632 N N . LEU A 1 83 ? 10.214 36.005 53.420 1.00 77.50 853 LEU A N 1
ATOM 633 C CA . LEU A 1 83 ? 11.592 35.718 53.062 1.00 70.69 853 LEU A CA 1
ATOM 634 C C . LEU A 1 83 ? 12.104 36.764 52.069 1.00 74.21 853 LEU A C 1
ATOM 635 O O . LEU A 1 83 ? 13.245 37.211 52.175 1.00 73.13 853 LEU A O 1
ATOM 640 N N . VAL A 1 84 ? 11.254 37.195 51.132 1.00 76.86 854 VAL A N 1
ATOM 641 C CA . VAL A 1 84 ? 11.641 38.204 50.154 1.00 76.26 854 VAL A CA 1
ATOM 642 C C . VAL A 1 84 ? 11.893 39.564 50.822 1.00 85.92 854 VAL A C 1
ATOM 643 O O . VAL A 1 84 ? 12.831 40.270 50.460 1.00 98.50 854 VAL A O 1
ATOM 647 N N . LEU A 1 85 ? 11.049 39.953 51.781 1.00 97.85 855 LEU A N 1
ATOM 648 C CA . LEU A 1 85 ? 11.247 41.198 52.505 1.00 112.13 855 LEU A CA 1
ATOM 649 C C . LEU A 1 85 ? 12.563 41.165 53.279 1.00 114.28 855 LEU A C 1
ATOM 650 O O . LEU A 1 85 ? 13.291 42.151 53.268 1.00 125.18 855 LEU A O 1
ATOM 655 N N . SER A 1 86 ? 12.888 40.041 53.932 1.00 110.17 856 SER A N 1
ATOM 656 C CA . SER A 1 86 ? 14.006 40.016 54.866 1.00 106.68 856 SER A CA 1
ATOM 657 C C . SER A 1 86 ? 15.311 39.582 54.197 1.00 99.96 856 SER A C 1
ATOM 658 O O . SER A 1 86 ? 16.370 39.857 54.742 1.00 106.89 856 SER A O 1
ATOM 661 N N . ASN A 1 87 ? 15.252 38.923 53.030 1.00 102.16 857 ASN A N 1
ATOM 662 C CA . ASN A 1 87 ? 16.446 38.355 52.418 1.00 88.04 857 ASN A CA 1
ATOM 663 C C . ASN A 1 87 ? 16.624 38.821 50.976 1.00 93.26 857 ASN A C 1
ATOM 664 O O . ASN A 1 87 ? 17.593 38.428 50.333 1.00 96.42 857 ASN A O 1
ATOM 669 N N . GLY A 1 88 ? 15.692 39.634 50.453 1.00 108.52 858 GLY A N 1
ATOM 670 C CA . GLY A 1 88 ? 15.809 40.190 49.107 1.00 100.31 858 GLY A CA 1
ATOM 671 C C . GLY A 1 88 ? 15.030 39.392 48.060 1.00 92.06 858 GLY A C 1
ATOM 672 O O . GLY A 1 88 ? 14.637 38.261 48.316 1.00 90.82 858 GLY A O 1
ATOM 673 N N . PRO A 1 89 ? 14.813 39.947 46.840 1.00 94.24 859 PRO A N 1
ATOM 674 C CA . PRO A 1 89 ? 13.973 39.313 45.811 1.00 94.96 859 PRO A CA 1
ATOM 675 C C . PRO A 1 89 ? 14.376 37.912 45.345 1.00 95.06 859 PRO A C 1
ATOM 676 O O . PRO A 1 89 ? 13.563 37.179 44.780 1.00 89.68 859 PRO A O 1
ATOM 680 N N . ASN A 1 90 ? 15.641 37.540 45.562 1.00 98.07 860 ASN A N 1
ATOM 681 C CA . ASN A 1 90 ? 16.135 36.275 45.057 1.00 99.77 860 ASN A CA 1
ATOM 682 C C . ASN A 1 90 ? 16.300 35.314 46.224 1.00 105.83 860 ASN A C 1
ATOM 683 O O . ASN A 1 90 ? 16.855 34.235 46.030 1.00 110.29 860 ASN A O 1
ATOM 688 N N . ALA A 1 91 ? 15.735 35.666 47.393 1.00 99.22 861 ALA A N 1
ATOM 689 C CA . ALA A 1 91 ? 15.767 34.821 48.582 1.00 102.50 861 ALA A CA 1
ATOM 690 C C . ALA A 1 91 ? 15.421 33.365 48.253 1.00 100.66 861 ALA A C 1
ATOM 691 O O . ALA A 1 91 ? 15.960 32.449 48.871 1.00 102.12 861 ALA A O 1
ATOM 693 N N . LEU A 1 92 ? 14.468 33.159 47.334 1.00 96.78 862 LEU A N 1
ATOM 694 C CA . LEU A 1 92 ? 14.008 31.826 46.995 1.00 91.66 862 LEU A CA 1
ATOM 695 C C . LEU A 1 92 ? 14.494 31.434 45.597 1.00 90.38 862 LEU A C 1
ATOM 696 O O . LEU A 1 92 ? 14.240 30.320 45.113 1.00 79.56 862 LEU A O 1
ATOM 701 N N . GLY A 1 93 ? 15.259 32.314 44.953 1.00 107.79 863 GLY A N 1
ATOM 702 C CA . GLY A 1 93 ? 15.777 31.967 43.638 1.00 113.88 863 GLY A CA 1
ATOM 703 C C . GLY A 1 93 ? 14.781 31.027 42.947 1.00 106.04 863 GLY A C 1
ATOM 704 O O . GLY A 1 93 ? 14.976 29.831 42.825 1.00 83.79 863 GLY A O 1
ATOM 705 N N . LEU A 1 94 ? 13.618 31.586 42.624 1.00 102.82 864 LEU A N 1
ATOM 706 C CA . LEU A 1 94 ? 12.665 31.060 41.659 1.00 94.30 864 LEU A CA 1
ATOM 707 C C . LEU A 1 94 ? 12.965 31.659 40.288 1.00 85.97 864 LEU A C 1
ATOM 708 O O . LEU A 1 94 ? 13.579 32.717 40.252 1.00 88.55 864 LEU A O 1
ATOM 713 N N . THR A 1 95 ? 12.468 31.045 39.208 1.00 84.45 865 THR A N 1
ATOM 714 C CA . THR A 1 95 ? 12.599 31.583 37.862 1.00 96.77 865 THR A CA 1
ATOM 715 C C . THR A 1 95 ? 11.755 32.857 37.731 1.00 95.51 865 THR A C 1
ATOM 716 O O . THR A 1 95 ? 10.897 33.126 38.573 1.00 121.05 865 THR A O 1
ATOM 720 N N . GLY A 1 96 ? 12.005 33.641 36.678 1.00 96.09 866 GLY A N 1
ATOM 721 C CA . GLY A 1 96 ? 11.226 34.840 36.417 1.00 89.98 866 GLY A CA 1
ATOM 722 C C . GLY A 1 96 ? 9.774 34.512 36.056 1.00 102.42 866 GLY A C 1
ATOM 723 O O . GLY A 1 96 ? 8.863 35.283 36.362 1.00 104.81 866 GLY A O 1
ATOM 724 N N . ASP A 1 97 ? 9.565 33.355 35.408 1.00 98.81 867 ASP A N 1
ATOM 725 C CA . ASP A 1 97 ? 8.239 32.915 34.993 1.00 97.70 867 ASP A CA 1
ATOM 726 C C . ASP A 1 97 ? 7.413 32.473 36.200 1.00 95.51 867 ASP A C 1
ATOM 727 O O . ASP A 1 97 ? 6.231 32.793 36.274 1.00 89.06 867 ASP A O 1
ATOM 732 N N . SER A 1 98 ? 8.024 31.682 37.093 1.00 78.18 868 SER A N 1
ATOM 733 C CA . SER A 1 98 ? 7.364 31.243 38.310 1.00 89.96 868 SER A CA 1
ATOM 734 C C . SER A 1 98 ? 6.961 32.452 39.162 1.00 87.17 868 SER A C 1
ATOM 735 O O . SER A 1 98 ? 5.866 32.481 39.711 1.00 91.09 868 SER A O 1
ATOM 738 N N . LYS A 1 99 ? 7.857 33.444 39.267 1.00 84.20 869 LYS A N 1
ATOM 739 C CA . LYS A 1 99 ? 7.599 34.679 39.997 1.00 87.95 869 LYS A CA 1
ATOM 740 C C . LYS A 1 99 ? 6.365 35.388 39.425 1.00 79.91 869 LYS A C 1
ATOM 741 O O . LYS A 1 99 ? 5.462 35.764 40.170 1.00 75.76 869 LYS A O 1
ATOM 747 N N . LYS A 1 100 ? 6.351 35.578 38.105 1.00 79.49 870 LYS A N 1
ATOM 748 C CA . LYS A 1 100 ? 5.253 36.232 37.416 1.00 86.80 870 LYS A CA 1
ATOM 749 C C . LYS A 1 100 ? 3.962 35.412 37.551 1.00 86.39 870 LYS A C 1
ATOM 750 O O . LYS A 1 100 ? 2.870 35.963 37.682 1.00 83.58 870 LYS A O 1
ATOM 756 N N . ASP A 1 101 ? 4.077 34.086 37.504 1.00 74.03 871 ASP A N 1
ATOM 757 C CA . ASP A 1 101 ? 2.902 33.228 37.546 1.00 85.43 871 ASP A CA 1
ATOM 758 C C . ASP A 1 101 ? 2.270 33.241 38.940 1.00 71.09 871 ASP A C 1
ATOM 759 O O . ASP A 1 101 ? 1.053 33.190 39.057 1.00 63.03 871 ASP A O 1
ATOM 764 N N . LEU A 1 102 ? 3.096 33.262 39.989 1.00 66.75 872 LEU A N 1
ATOM 765 C CA . LEU A 1 102 ? 2.591 33.301 41.347 1.00 59.59 872 LEU A CA 1
ATOM 766 C C . LEU A 1 102 ? 1.828 34.600 41.605 1.00 60.32 872 LEU A C 1
ATOM 767 O O . LEU A 1 102 ? 0.770 34.577 42.229 1.00 51.97 872 LEU A O 1
ATOM 772 N N . VAL A 1 103 ? 2.365 35.732 41.127 1.00 59.83 873 VAL A N 1
ATOM 773 C CA . VAL A 1 103 ? 1.705 37.018 41.299 1.00 48.27 873 VAL A CA 1
ATOM 774 C C . VAL A 1 103 ? 0.369 37.007 40.554 1.00 52.43 873 VAL A C 1
ATOM 775 O O . VAL A 1 103 ? -0.660 37.449 41.074 1.00 59.38 873 VAL A O 1
ATOM 779 N N . PHE A 1 104 ? 0.374 36.491 39.322 1.00 54.39 874 PHE A N 1
ATOM 780 C CA . PHE A 1 104 ? -0.839 36.447 38.518 1.00 64.90 874 PHE A CA 1
ATOM 781 C C . PHE A 1 104 ? -1.874 35.552 39.210 1.00 57.33 874 PHE A C 1
ATOM 782 O O . PHE A 1 104 ? -3.052 35.884 39.275 1.00 53.97 874 PHE A O 1
ATOM 790 N N . ALA A 1 105 ? -1.443 34.394 39.722 1.00 61.71 875 ALA A N 1
ATOM 791 C CA . ALA A 1 105 ? -2.360 33.469 40.382 1.00 50.49 875 ALA A CA 1
ATOM 792 C C . ALA A 1 105 ? -2.960 34.112 41.639 1.00 46.37 875 ALA A C 1
ATOM 793 O O . ALA A 1 105 ? -4.122 33.866 41.972 1.00 47.60 875 ALA A O 1
ATOM 795 N N . LEU A 1 106 ? -2.179 34.941 42.353 1.00 46.40 876 LEU A N 1
ATOM 796 C CA . LEU A 1 106 ? -2.653 35.654 43.541 1.00 42.40 876 LEU A CA 1
ATOM 797 C C . LEU A 1 106 ? -3.683 36.701 43.155 1.00 40.22 876 LEU A C 1
ATOM 798 O O . LEU A 1 106 ? -4.732 36.791 43.775 1.00 43.56 876 LEU A O 1
ATOM 803 N N . GLN A 1 107 ? -3.382 37.460 42.100 1.00 52.71 877 GLN A N 1
ATOM 804 C CA . GLN A 1 107 ? -4.303 38.445 41.564 1.00 45.54 877 GLN A CA 1
ATOM 805 C C . GLN A 1 107 ? -5.629 37.820 41.220 1.00 44.09 877 GLN A C 1
ATOM 806 O O . GLN A 1 107 ? -6.685 38.349 41.572 1.00 56.75 877 GLN A O 1
ATOM 812 N N . GLU A 1 108 ? -5.602 36.684 40.518 1.00 54.66 878 GLU A N 1
ATOM 813 C CA . GLU A 1 108 ? -6.852 36.033 40.130 1.00 51.17 878 GLU A CA 1
ATOM 814 C C . GLU A 1 108 ? -7.613 35.552 41.363 1.00 41.95 878 GLU A C 1
ATOM 815 O O . GLU A 1 108 ? -8.837 35.625 41.408 1.00 44.36 878 GLU A O 1
ATOM 821 N N . ALA A 1 109 ? -6.897 35.028 42.372 1.00 47.99 879 ALA A N 1
ATOM 822 C CA . ALA A 1 109 ? -7.567 34.515 43.560 1.00 41.31 879 ALA A CA 1
ATOM 823 C C . ALA A 1 109 ? -8.206 35.644 44.351 1.00 41.59 879 ALA A C 1
ATOM 824 O O . ALA A 1 109 ? -9.141 35.388 45.094 1.00 47.68 879 ALA A O 1
ATOM 826 N N . ALA A 1 110 ? -7.702 36.879 44.205 1.00 40.21 880 ALA A N 1
ATOM 827 C CA . ALA A 1 110 ? -8.258 38.034 44.907 1.00 41.46 880 ALA A CA 1
ATOM 828 C C . ALA A 1 110 ? -9.727 38.329 44.579 1.00 48.97 880 ALA A C 1
ATOM 829 O O . ALA A 1 110 ? -10.422 38.901 45.440 1.00 50.41 880 ALA A O 1
ATOM 831 N N . SER A 1 111 ? -10.194 37.924 43.372 1.00 50.54 881 SER A N 1
ATOM 832 C CA . SER A 1 111 ? -11.562 38.174 42.902 1.00 48.12 881 SER A CA 1
ATOM 833 C C . SER A 1 111 ? -12.528 37.061 43.255 1.00 53.03 881 SER A C 1
ATOM 834 O O . SER A 1 111 ? -13.729 37.194 43.042 1.00 58.19 881 SER A O 1
ATOM 845 N N . ASP A 1 113 ? -14.854 34.469 45.461 1.00 54.30 883 ASP A N 1
ATOM 846 C CA . ASP A 1 113 ? -15.704 34.601 46.620 1.00 61.56 883 ASP A CA 1
ATOM 847 C C . ASP A 1 113 ? -15.180 33.644 47.685 1.00 57.57 883 ASP A C 1
ATOM 848 O O . ASP A 1 113 ? -15.391 32.457 47.576 1.00 51.30 883 ASP A O 1
ATOM 853 N N . HIS A 1 114 ? -14.478 34.189 48.690 1.00 54.11 884 HIS A N 1
ATOM 854 C CA . HIS A 1 114 ? -13.859 33.421 49.735 1.00 52.66 884 HIS A CA 1
ATOM 855 C C . HIS A 1 114 ? -14.800 33.414 50.924 1.00 42.45 884 HIS A C 1
ATOM 856 O O . HIS A 1 114 ? -15.440 34.405 51.195 1.00 52.71 884 HIS A O 1
ATOM 863 N N . ALA A 1 115 ? -14.824 32.279 51.629 1.00 43.48 885 ALA A N 1
ATOM 864 C CA . ALA A 1 115 ? -15.649 32.126 52.804 1.00 46.68 885 ALA A CA 1
ATOM 865 C C . ALA A 1 115 ? -15.050 32.932 53.954 1.00 45.67 885 ALA A C 1
ATOM 866 O O . ALA A 1 115 ? -15.752 33.383 54.839 1.00 51.26 885 ALA A O 1
ATOM 868 N N . GLN A 1 116 ? -13.720 33.016 53.970 1.00 39.59 886 GLN A N 1
ATOM 869 C CA . GLN A 1 116 ? -12.989 33.755 54.985 1.00 41.14 886 GLN A CA 1
ATOM 870 C C . GLN A 1 116 ? -13.012 35.236 54.596 1.00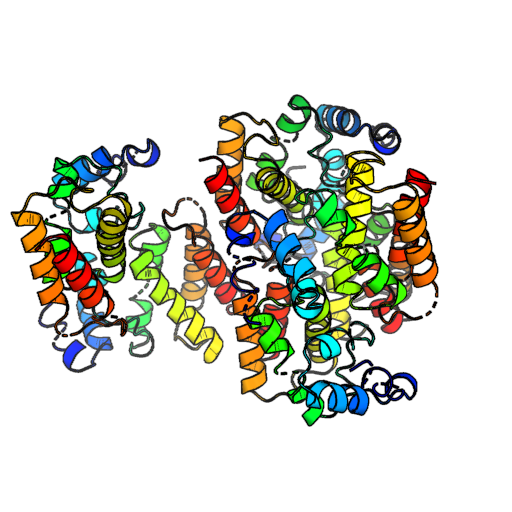 43.30 886 GLN A C 1
ATOM 871 O O . GLN A 1 116 ? -12.564 35.626 53.525 1.00 51.89 886 GLN A O 1
ATOM 877 N N . SER A 1 117 ? -13.558 36.067 55.462 1.00 43.55 887 SER A N 1
ATOM 878 C CA . SER A 1 117 ? -13.768 37.481 55.229 1.00 46.59 887 SER A CA 1
ATOM 879 C C . SER A 1 117 ? -12.462 38.248 55.019 1.00 44.05 887 SER A C 1
ATOM 880 O O . SER A 1 117 ? -12.445 39.284 54.380 1.00 52.74 887 SER A O 1
ATOM 883 N N . TRP A 1 118 ? -11.364 37.769 55.603 1.00 44.13 888 TRP A N 1
ATOM 884 C 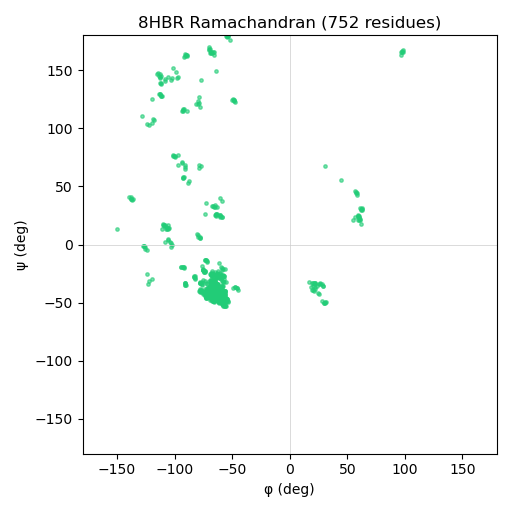CA . TRP A 1 118 ? -10.057 38.408 55.551 1.00 42.39 888 TRP A CA 1
ATOM 885 C C . TRP A 1 118 ? -9.193 37.891 54.398 1.00 45.24 888 TRP A C 1
ATOM 886 O O . TRP A 1 118 ? -8.072 38.390 54.203 1.00 38.82 888 TRP A O 1
ATOM 905 N N . ALA A 1 120 ? -9.376 37.659 50.922 1.00 35.05 890 ALA A N 1
ATOM 906 C CA . ALA A 1 120 ? -9.124 38.440 49.701 1.00 35.53 890 ALA A CA 1
ATOM 907 C C . ALA A 1 120 ? -8.132 39.569 49.987 1.00 35.77 890 ALA A C 1
ATOM 908 O O . ALA A 1 120 ? -7.239 39.843 49.189 1.00 45.07 890 ALA A O 1
ATOM 910 N N . ALA A 1 121 ? -8.246 40.191 51.166 1.00 43.82 891 ALA A N 1
ATOM 911 C CA . ALA A 1 121 ? -7.365 41.282 51.585 1.00 41.95 891 ALA A CA 1
ATOM 912 C C . ALA A 1 121 ? -5.956 40.755 51.802 1.00 46.19 891 ALA A C 1
ATOM 913 O O . ALA A 1 121 ? -4.969 41.404 51.450 1.00 41.84 891 ALA A O 1
ATOM 915 N N . LYS A 1 122 ? -5.838 39.567 52.418 1.00 41.51 892 LYS A N 1
ATOM 916 C CA . LYS A 1 122 ? -4.514 38.989 52.591 1.00 34.42 892 LYS A CA 1
ATOM 917 C C . LYS A 1 122 ? -3.874 38.665 51.239 1.00 36.77 892 LYS A C 1
ATOM 918 O O . LYS A 1 122 ? -2.690 38.925 51.007 1.00 36.77 892 LYS A O 1
ATOM 924 N N . ILE A 1 123 ? -4.669 38.109 50.325 1.00 37.78 893 ILE A N 1
ATOM 925 C CA . ILE A 1 123 ? -4.165 37.749 49.004 1.00 36.04 893 ILE A CA 1
ATOM 926 C C . ILE A 1 123 ? -3.730 38.999 48.259 1.00 39.17 893 ILE A C 1
ATOM 927 O O . ILE A 1 123 ? -2.708 38.970 47.564 1.00 43.52 893 ILE A O 1
ATOM 932 N N . VAL A 1 124 ? -4.521 40.086 48.353 1.00 43.66 894 VAL A N 1
ATOM 933 C CA . VAL A 1 124 ? -4.150 41.316 47.659 1.00 43.46 894 VAL A CA 1
ATOM 934 C C . VAL A 1 124 ? -2.881 41.891 48.276 1.00 45.40 894 VAL A C 1
ATOM 935 O O . VAL A 1 124 ? -1.972 42.302 47.557 1.00 47.34 894 VAL A O 1
ATOM 939 N N . GLU A 1 125 ? -2.780 41.922 49.612 1.00 51.14 895 GLU A N 1
ATOM 940 C CA . GLU A 1 125 ? -1.542 42.424 50.216 1.00 54.00 895 GLU A CA 1
ATOM 941 C C . GLU A 1 125 ? -0.318 41.650 49.712 1.00 46.15 895 GLU A C 1
ATOM 942 O O . GLU A 1 125 ? 0.723 42.230 49.442 1.00 63.08 895 GLU A O 1
ATOM 948 N N . LEU A 1 126 ? -0.400 40.318 49.684 1.00 51.73 896 LEU A N 1
ATOM 949 C CA . LEU A 1 126 ? 0.736 39.500 49.253 1.00 44.95 896 LEU A CA 1
ATOM 950 C C . LEU A 1 126 ? 1.004 39.721 47.775 1.00 44.76 896 LEU A C 1
ATOM 951 O O . LEU A 1 126 ? 2.151 39.800 47.364 1.00 46.75 896 LEU A O 1
ATOM 956 N N . ALA A 1 127 ? -0.048 39.778 46.952 1.00 56.19 897 ALA A N 1
ATOM 957 C CA . ALA A 1 127 ? 0.129 40.046 45.525 1.00 51.52 897 ALA A CA 1
ATOM 958 C C . ALA A 1 127 ? 0.888 41.354 45.319 1.00 50.88 897 ALA A C 1
ATOM 959 O O . ALA A 1 127 ? 1.782 41.417 44.472 1.00 59.76 897 ALA A O 1
ATOM 961 N N . GLU A 1 128 ? 0.574 42.371 46.136 1.00 52.63 898 GLU A N 1
ATOM 962 C CA . GLU A 1 128 ? 1.166 43.696 45.970 1.00 58.52 898 GLU A CA 1
ATOM 963 C C . GLU A 1 128 ? 2.618 43.687 46.451 1.00 53.98 898 GLU A C 1
ATOM 964 O O . GLU A 1 128 ? 3.480 44.243 45.781 1.00 58.80 898 GLU A O 1
ATOM 970 N N . GLN A 1 129 ? 2.910 43.041 47.587 1.00 56.12 899 GLN A N 1
ATOM 971 C CA . GLN A 1 129 ? 4.296 42.926 48.039 1.00 60.40 899 GLN A CA 1
ATOM 972 C C . GLN A 1 129 ? 5.167 42.196 47.020 1.00 66.45 899 GLN A C 1
ATOM 973 O O . GLN A 1 129 ? 6.304 42.597 46.785 1.00 69.65 899 GLN A O 1
ATOM 979 N N . LEU A 1 130 ? 4.657 41.110 46.429 1.00 62.58 900 LEU A N 1
ATOM 980 C CA . LEU A 1 130 ? 5.497 40.309 45.559 1.00 59.12 900 LEU A CA 1
ATOM 981 C C . LEU A 1 130 ? 5.623 41.000 44.208 1.00 60.06 900 LEU A C 1
ATOM 982 O O . LEU A 1 130 ? 6.663 40.904 43.573 1.00 62.35 900 LEU A O 1
ATOM 987 N N . ARG A 1 131 ? 4.571 41.699 43.767 1.00 71.54 901 ARG A N 1
ATOM 988 C CA . ARG A 1 131 ? 4.625 42.465 42.530 1.00 67.50 901 ARG A CA 1
ATOM 989 C C . ARG A 1 131 ? 5.668 43.570 42.660 1.00 64.90 901 ARG A C 1
ATOM 990 O O . ARG A 1 131 ? 6.500 43.746 41.779 1.00 69.50 901 ARG A O 1
ATOM 998 N N . SER A 1 132 ? 5.616 44.308 43.771 1.00 75.47 902 SER A N 1
ATOM 999 C CA . SER A 1 132 ? 6.585 45.347 44.064 1.00 82.95 902 SER A CA 1
ATOM 1000 C C . SER A 1 132 ? 8.015 44.789 44.047 1.00 81.21 902 SER A C 1
ATOM 1001 O O . SER A 1 132 ? 8.910 45.374 43.445 1.00 89.30 902 SER A O 1
ATOM 1004 N N . ALA A 1 133 ? 8.228 43.635 44.684 1.00 90.67 903 ALA A N 1
ATOM 1005 C CA . ALA A 1 133 ? 9.568 43.092 44.846 1.00 82.51 903 ALA A CA 1
ATOM 1006 C C . ALA A 1 133 ? 10.124 42.489 43.555 1.00 77.27 903 ALA A C 1
ATOM 1007 O O . ALA A 1 133 ? 11.340 42.384 43.437 1.00 63.79 903 ALA A O 1
ATOM 1009 N N . TRP A 1 134 ? 9.260 42.097 42.605 1.00 76.11 904 TRP A N 1
ATOM 1010 C CA . TRP A 1 134 ? 9.663 41.273 41.470 1.00 70.72 904 TRP A CA 1
ATOM 1011 C C . TRP A 1 134 ? 9.337 41.867 40.094 1.00 72.63 904 TRP A C 1
ATOM 1012 O O . TRP A 1 134 ? 9.921 41.435 39.114 1.00 76.07 904 TRP A O 1
ATOM 1023 N N . LEU A 1 135 ? 8.324 42.741 39.955 1.00 76.18 905 LEU A N 1
ATOM 1024 C CA . LEU A 1 135 ? 7.740 43.039 38.644 1.00 84.34 905 LEU A CA 1
ATOM 1025 C C . LEU A 1 135 ? 7.972 44.497 38.212 1.00 71.49 905 LEU A C 1
ATOM 1026 O O . LEU A 1 135 ? 8.440 45.277 39.062 1.00 85.42 905 LEU A O 1
ATOM 1031 N N . SER B 1 2 ? -12.781 11.550 42.658 1.00 79.87 772 SER B N 1
ATOM 1032 C CA . SER B 1 2 ? -12.512 12.977 42.934 1.00 82.00 772 SER B CA 1
ATOM 1033 C C . SER B 1 2 ? -13.676 13.815 42.395 1.00 64.91 772 SER B C 1
ATOM 1034 O O . SER B 1 2 ? -14.643 14.031 43.122 1.00 59.87 772 SER B O 1
ATOM 1036 N N . HIS B 1 3 ? -13.569 14.198 41.116 1.00 56.97 773 HIS B N 1
ATOM 1037 C CA . HIS B 1 3 ? -14.153 15.407 40.564 1.00 60.20 773 HIS B CA 1
ATOM 1038 C C . HIS B 1 3 ? -15.677 15.306 40.420 1.00 56.04 773 HIS B C 1
ATOM 1039 O O . HIS B 1 3 ? -16.381 16.325 40.578 1.00 47.19 773 HIS B O 1
ATOM 1054 N N . LEU B 1 5 ? -18.057 13.822 42.296 1.00 41.41 775 LEU B N 1
ATOM 1055 C CA . LEU B 1 5 ? -18.696 14.070 43.577 1.00 41.68 775 LEU B CA 1
ATOM 1056 C C . LEU B 1 5 ? -18.456 15.529 44.032 1.00 34.86 775 LEU B C 1
ATOM 1057 O O . LEU B 1 5 ? -19.318 16.169 44.639 1.00 41.60 775 LEU B O 1
ATOM 1062 N N . TRP B 1 6 ? -17.306 16.080 43.675 1.00 38.78 776 TRP B N 1
ATOM 1063 C CA . TRP B 1 6 ? -16.973 17.464 43.984 1.00 47.47 776 TRP B CA 1
ATOM 1064 C C . TRP B 1 6 ? -17.987 18.390 43.319 1.00 45.99 776 TRP B C 1
ATOM 1065 O O . TRP B 1 6 ? -18.535 19.265 43.986 1.00 48.04 776 TRP B O 1
ATOM 1076 N N . SER B 1 7 ? -18.238 18.186 42.013 1.00 43.98 777 SER B N 1
ATOM 1077 C CA . SER B 1 7 ? -19.150 19.039 41.258 1.00 49.28 777 SER B CA 1
ATOM 1078 C C . SER B 1 7 ? -20.562 18.922 41.815 1.00 45.00 777 SER B C 1
ATOM 1079 O O . SER B 1 7 ? -21.275 19.897 41.917 1.00 52.43 777 SER B O 1
ATOM 1082 N N . GLN B 1 8 ? -20.967 17.708 42.200 1.00 51.89 778 GLN B N 1
ATOM 1083 C CA . GLN B 1 8 ? -22.274 17.483 42.816 1.00 49.51 778 GLN B CA 1
ATOM 1084 C C . GLN B 1 8 ? -22.384 18.265 44.131 1.00 42.70 778 GLN B C 1
ATOM 1085 O O . GLN B 1 8 ? -23.395 18.937 44.383 1.00 55.52 778 GLN B O 1
ATOM 1091 N N . ALA B 1 9 ? -21.323 18.221 44.948 1.00 47.22 779 ALA B N 1
ATOM 1092 C CA . ALA B 1 9 ? -21.294 18.967 46.211 1.00 47.58 779 ALA B CA 1
ATOM 1093 C C . ALA B 1 9 ? -21.352 20.479 45.973 1.00 40.06 779 ALA B C 1
ATOM 1094 O O . ALA B 1 9 ? -22.014 21.198 46.696 1.00 43.28 779 ALA B O 1
ATOM 1104 N N . GLU B 1 11 ? -22.655 21.987 43.441 1.00 59.42 781 GLU B N 1
ATOM 1105 C CA . GLU B 1 11 ? -24.016 22.338 43.050 1.00 60.74 781 GLU B CA 1
ATOM 1106 C C . GLU B 1 11 ? -24.885 22.532 44.288 1.00 55.71 781 GLU B C 1
ATOM 1107 O O . GLU B 1 11 ? -25.588 23.550 44.371 1.00 58.28 781 GLU B O 1
ATOM 1113 N N . SER B 1 12 ? -24.848 21.585 45.249 1.00 47.48 782 SER B N 1
ATOM 1114 C CA . SER B 1 12 ? -25.588 21.806 46.492 1.00 46.61 782 SER B CA 1
ATOM 1115 C C . SER B 1 12 ? -25.126 23.069 47.224 1.00 53.44 782 SER B C 1
ATOM 1116 O O . SER B 1 12 ? -25.942 23.757 47.834 1.00 54.70 782 SER B O 1
ATOM 1119 N N . VAL B 1 13 ? -23.813 23.340 47.227 1.00 53.57 783 VAL B N 1
ATOM 1120 C CA . VAL B 1 13 ? -23.260 24.518 47.888 1.00 55.27 783 VAL B CA 1
ATOM 1121 C C . VAL B 1 13 ? -23.812 25.773 47.206 1.00 55.70 783 VAL B C 1
ATOM 1122 O O . VAL B 1 13 ? -24.227 26.698 47.891 1.00 49.79 783 VAL B O 1
ATOM 1126 N N . ARG B 1 14 ? -23.814 25.813 45.868 1.00 59.41 784 ARG B N 1
ATOM 1127 C CA . ARG B 1 14 ? -24.365 26.972 45.169 1.00 68.40 784 ARG B CA 1
ATOM 1128 C C . ARG B 1 14 ? -25.831 27.171 45.554 1.00 63.93 784 ARG B C 1
ATOM 1129 O O . ARG B 1 14 ? -26.253 28.302 45.733 1.00 78.38 784 ARG B O 1
ATOM 1137 N N . ALA B 1 15 ? -26.580 26.085 45.768 1.00 68.74 785 ALA B N 1
ATOM 1138 C CA . ALA B 1 15 ? -27.974 26.181 46.192 1.00 64.74 785 ALA B CA 1
ATOM 1139 C C . ALA B 1 15 ? -28.109 26.455 47.695 1.00 58.63 785 ALA B C 1
ATOM 1140 O O . ALA B 1 15 ? -29.218 26.393 48.218 1.00 55.65 785 ALA B O 1
ATOM 1142 N N . SER B 1 16 ? -26.999 26.739 48.396 1.00 59.48 786 SER B N 1
ATOM 1143 C CA . SER B 1 16 ? -26.988 26.914 49.844 1.00 57.89 786 SER B CA 1
ATOM 1144 C C . SER B 1 16 ? -27.475 25.672 50.611 1.00 50.63 786 SER B C 1
ATOM 1145 O O . SER B 1 16 ? -27.925 25.774 51.754 1.00 48.00 786 SER B O 1
ATOM 1148 N N . ASP B 1 17 ? -27.377 24.476 50.024 1.00 49.97 787 ASP B N 1
ATOM 1149 C CA . ASP B 1 17 ? -27.762 23.262 50.743 1.00 52.51 787 ASP B CA 1
ATOM 1150 C C . ASP B 1 17 ? -26.479 22.590 51.241 1.00 53.72 787 ASP B C 1
ATOM 1151 O O . ASP B 1 17 ? -25.976 21.590 50.667 1.00 52.12 787 ASP B O 1
ATOM 1156 N N . PHE B 1 18 ? -25.940 23.178 52.312 1.00 58.31 788 PHE B N 1
ATOM 1157 C CA . PHE B 1 18 ? -24.703 22.725 52.929 1.00 51.33 788 PHE B CA 1
ATOM 1158 C C . PHE B 1 18 ? -24.900 21.330 53.510 1.00 48.61 788 PHE B C 1
ATOM 1159 O O . PHE B 1 18 ? -24.010 20.480 53.456 1.00 53.87 788 PHE B O 1
ATOM 1167 N N . ASP B 1 19 ? -26.094 21.093 54.065 1.00 44.82 789 ASP B N 1
ATOM 1168 C CA . ASP B 1 19 ? -26.351 19.830 54.727 1.00 46.82 789 ASP B CA 1
ATOM 1169 C C . ASP B 1 19 ? -26.145 18.661 53.749 1.00 42.19 789 ASP B C 1
ATOM 1170 O O . ASP B 1 19 ? -25.552 17.644 54.103 1.00 41.36 789 ASP B O 1
ATOM 1175 N N . LEU B 1 20 ? -26.579 18.823 52.502 1.00 44.40 790 LEU B N 1
ATOM 1176 C CA . LEU B 1 20 ? -26.465 17.751 51.517 1.00 43.34 790 LEU B CA 1
ATOM 1177 C C . LEU B 1 20 ? -25.046 17.658 50.959 1.00 44.37 790 LEU B C 1
ATOM 1178 O O . LEU B 1 20 ? -24.552 16.559 50.642 1.00 39.40 790 LEU B O 1
ATOM 1183 N N . ALA B 1 21 ? -24.413 18.819 50.716 1.00 47.58 791 ALA B N 1
ATOM 1184 C CA . ALA B 1 21 ? -23.016 18.788 50.314 1.00 48.20 791 ALA B CA 1
ATOM 1185 C C . ALA B 1 21 ? -22.196 17.985 51.342 1.00 37.86 791 ALA B C 1
ATOM 1186 O O . ALA B 1 21 ? -21.398 17.139 50.958 1.00 47.52 791 ALA B O 1
ATOM 1188 N N . TYR B 1 22 ? -22.361 18.287 52.634 1.00 42.85 792 TYR B N 1
ATOM 1189 C CA . TYR B 1 22 ? -21.595 17.604 53.695 1.00 41.38 792 TYR B CA 1
ATOM 1190 C C . TYR B 1 22 ? -21.983 16.126 53.808 1.00 44.64 792 TYR B C 1
ATOM 1191 O O . TYR B 1 22 ? -21.096 15.254 53.860 1.00 43.45 792 TYR B O 1
ATOM 1200 N N . ALA B 1 23 ? -23.290 15.825 53.813 1.00 43.53 793 ALA B N 1
ATOM 1201 C CA . ALA B 1 23 ? -23.751 14.432 53.912 1.00 42.98 793 ALA B CA 1
ATOM 1202 C C . ALA B 1 23 ? -23.160 13.601 52.781 1.00 40.38 793 ALA B C 1
ATOM 1203 O O . ALA B 1 23 ? -22.638 12.501 53.009 1.00 48.16 793 ALA B O 1
ATOM 1205 N N . ASP B 1 24 ? -23.168 14.145 51.569 1.00 42.97 794 ASP B N 1
ATOM 1206 C CA . ASP B 1 24 ? -22.603 13.424 50.440 1.00 42.13 794 ASP B CA 1
ATOM 1207 C C . ASP B 1 24 ? -21.104 13.242 50.602 1.00 50.29 794 ASP B C 1
ATOM 1208 O O . ASP B 1 24 ? -20.581 12.152 50.348 1.00 45.32 794 ASP B O 1
ATOM 1213 N N . ILE B 1 25 ? -20.391 14.324 50.963 1.00 43.38 795 ILE B N 1
ATOM 1214 C CA . ILE B 1 25 ? -18.949 14.219 51.014 1.00 42.33 795 ILE B CA 1
ATOM 1215 C C . ILE B 1 25 ? -18.522 13.298 52.170 1.00 32.30 795 ILE B C 1
ATOM 1216 O O . ILE B 1 25 ? -17.591 12.509 52.010 1.00 36.83 795 ILE B O 1
ATOM 1221 N N . LEU B 1 26 ? -19.198 13.423 53.308 1.00 35.09 796 LEU B N 1
ATOM 1222 C CA . LEU B 1 26 ? -18.905 12.620 54.484 1.00 43.40 796 LEU B CA 1
ATOM 1223 C C . LEU B 1 26 ? -19.184 11.149 54.206 1.00 42.73 796 LEU B C 1
ATOM 1224 O O . LEU B 1 26 ? -18.374 10.281 54.590 1.00 43.32 796 LEU B O 1
ATOM 1229 N N . GLY B 1 27 ? -20.313 10.908 53.537 1.00 52.26 797 GLY B N 1
ATOM 1230 C CA . GLY B 1 27 ? -20.731 9.564 53.148 1.00 50.89 797 GLY B CA 1
ATOM 1231 C C . GLY B 1 27 ? -19.692 8.844 52.292 1.00 44.11 797 GLY B C 1
ATOM 1232 O O . GLY B 1 27 ? -19.586 7.615 52.344 1.00 49.48 797 GLY B O 1
ATOM 1233 N N . SER B 1 28 ? -18.912 9.622 51.531 1.00 45.94 798 SER B N 1
ATOM 1234 C CA . SER B 1 28 ? -17.912 9.074 50.634 1.00 37.30 798 SER B CA 1
ATOM 1235 C C . SER B 1 28 ? -16.671 8.563 51.369 1.00 51.63 798 SER B C 1
ATOM 1236 O O . SER B 1 28 ? -15.860 7.876 50.740 1.00 45.36 798 SER B O 1
ATOM 1239 N N . ASN B 1 29 ? -16.422 9.048 52.605 1.00 50.66 799 ASN B N 1
ATOM 1240 C CA . ASN B 1 29 ? -15.208 8.747 53.357 1.00 46.92 799 ASN B CA 1
ATOM 1241 C C . ASN B 1 29 ? -13.939 9.212 52.653 1.00 47.16 799 ASN B C 1
ATOM 1242 O O . ASN B 1 29 ? -12.862 8.663 52.905 1.00 48.90 799 ASN B O 1
ATOM 1247 N N . ASP B 1 30 ? -14.060 10.163 51.740 1.00 48.05 800 ASP B N 1
ATOM 1248 C CA . ASP B 1 30 ? -12.889 10.717 51.073 1.00 45.27 800 ASP B CA 1
ATOM 1249 C C . ASP B 1 30 ? -12.469 11.947 51.867 1.00 38.85 800 ASP B C 1
ATOM 1250 O O . ASP B 1 30 ? -13.173 12.958 51.890 1.00 42.99 800 ASP B O 1
ATOM 1255 N N . GLU B 1 31 ? -11.276 11.837 52.461 1.00 39.86 801 GLU B N 1
ATOM 1256 C CA . GLU B 1 31 ? -10.743 12.793 53.397 1.00 50.95 801 GLU B CA 1
ATOM 1257 C C . GLU B 1 31 ? -10.387 14.084 52.667 1.00 48.26 801 GLU B C 1
ATOM 1258 O O . GLU B 1 31 ? -10.610 15.167 53.181 1.00 45.70 801 GLU B O 1
ATOM 1264 N N . LEU B 1 32 ? -9.791 13.940 51.473 1.00 52.03 802 LEU B N 1
ATOM 1265 C CA . LEU B 1 32 ? -9.338 15.073 50.677 1.00 52.21 802 LEU B CA 1
ATOM 1266 C C . LEU B 1 32 ? -10.521 15.974 50.324 1.00 48.36 802 LEU B C 1
ATOM 1267 O O . LEU B 1 32 ? -10.418 17.198 50.403 1.00 46.00 802 LEU B O 1
ATOM 1272 N N . LEU B 1 33 ? -11.641 15.348 49.937 1.00 42.39 803 LEU B N 1
ATOM 1273 C CA . LEU B 1 33 ? -12.793 16.101 49.499 1.00 45.82 803 LEU B CA 1
ATOM 1274 C C . LEU B 1 33 ? -13.399 16.828 50.686 1.00 48.33 803 LEU B C 1
ATOM 1275 O O . LEU B 1 33 ? -13.990 17.894 50.526 1.00 40.63 803 LEU B O 1
ATOM 1280 N N . LEU B 1 34 ? -13.367 16.169 51.848 1.00 45.77 804 LEU B N 1
ATOM 1281 C CA . LEU B 1 34 ? -13.933 16.777 53.031 1.00 43.81 804 LEU B CA 1
ATOM 1282 C C . LEU B 1 34 ? -13.163 18.051 53.383 1.00 36.75 804 LEU B C 1
ATOM 1283 O O . LEU B 1 34 ? -13.773 19.090 53.633 1.00 42.39 804 LEU B O 1
ATOM 1288 N N . VAL B 1 35 ? -11.835 17.958 53.385 1.00 35.21 805 VAL B N 1
ATOM 1289 C CA . VAL B 1 35 ? -11.020 19.100 53.772 1.00 36.78 805 VAL B CA 1
ATOM 1290 C C . VAL B 1 35 ? -11.156 20.192 52.716 1.00 40.09 805 VAL B C 1
ATOM 1291 O O . VAL B 1 35 ? -11.205 21.377 53.031 1.00 36.13 805 VAL B O 1
ATOM 1295 N N . ARG B 1 36 ? -11.242 19.788 51.440 1.00 47.13 806 ARG B N 1
ATOM 1296 C CA . ARG B 1 36 ? -11.434 20.758 50.381 1.00 40.00 806 ARG B CA 1
ATOM 1297 C C . ARG B 1 36 ? -12.783 21.446 50.571 1.00 38.78 806 ARG B C 1
ATOM 1298 O O . ARG B 1 36 ? -12.887 22.665 50.505 1.00 38.91 806 ARG B O 1
ATOM 1306 N N . LEU B 1 37 ? -13.826 20.674 50.844 1.00 41.34 807 LEU B N 1
ATOM 1307 C CA . LEU B 1 37 ? -15.141 21.268 51.057 1.00 36.61 807 LEU B CA 1
ATOM 1308 C C . LEU B 1 37 ? -15.107 22.258 52.215 1.00 40.38 807 LEU B C 1
ATOM 1309 O O . LEU B 1 37 ? -15.697 23.343 52.121 1.00 33.05 807 LEU B O 1
ATOM 1322 N N . SER B 1 39 ? -12.659 23.956 53.513 1.00 50.02 809 SER B N 1
ATOM 1323 C CA . SER B 1 39 ? -11.934 25.167 53.138 1.00 45.87 809 SER B CA 1
ATOM 1324 C C . SER B 1 39 ? -12.753 26.047 52.172 1.00 58.09 809 SER B C 1
ATOM 1325 O O . SER B 1 39 ? -12.692 27.297 52.198 1.00 48.29 809 SER B O 1
ATOM 1328 N N . ARG B 1 40 ? -13.549 25.411 51.310 1.00 52.79 810 ARG B N 1
ATOM 1329 C CA . ARG B 1 40 ? -14.300 26.156 50.309 1.00 46.88 810 ARG B CA 1
ATOM 1330 C C . ARG B 1 40 ? -15.485 26.864 50.954 1.00 43.89 810 ARG B C 1
ATOM 1331 O O . ARG B 1 40 ? -15.788 28.010 50.609 1.00 42.61 810 ARG B O 1
ATOM 1339 N N . THR B 1 41 ? -16.198 26.174 51.851 1.00 42.62 811 THR B N 1
ATOM 1340 C CA . THR B 1 41 ? -17.340 26.795 52.480 1.00 40.71 811 THR B CA 1
ATOM 1341 C C . THR B 1 41 ? -16.850 27.467 53.747 1.00 47.33 811 THR B C 1
ATOM 1342 O O . THR B 1 41 ? -15.805 27.125 54.349 1.00 50.07 811 THR B O 1
ATOM 1346 N N . GLY B 1 42 ? -17.650 28.359 54.293 1.00 41.75 812 GLY B N 1
ATOM 1347 C CA . GLY B 1 42 ? -17.209 28.665 55.671 1.00 74.47 812 GLY B CA 1
ATOM 1348 C C . GLY B 1 42 ? -17.047 27.410 56.575 1.00 45.44 812 GLY B C 1
ATOM 1349 O O . GLY B 1 42 ? -17.542 26.354 56.240 1.00 43.57 812 GLY B O 1
ATOM 1350 N N . PRO B 1 43 ? -16.639 27.525 57.861 1.00 45.17 813 PRO B N 1
ATOM 1351 C CA . PRO B 1 43 ? -17.419 26.869 58.910 1.00 42.99 813 PRO B CA 1
ATOM 1352 C C . PRO B 1 43 ? -18.909 27.206 58.748 1.00 45.02 813 PRO B C 1
ATOM 1353 O O . PRO B 1 43 ? -19.255 28.373 58.690 1.00 45.86 813 PRO B O 1
ATOM 1357 N N . VAL B 1 44 ? -19.775 26.180 58.653 1.00 50.29 814 VAL B N 1
ATOM 1358 C CA . VAL B 1 44 ? -21.207 26.342 58.400 1.00 39.07 814 VAL B CA 1
ATOM 1359 C C . VAL B 1 44 ? -21.983 25.355 59.272 1.00 43.25 814 VAL B C 1
ATOM 1360 O O . VAL B 1 44 ? -22.966 24.755 58.831 1.00 49.13 814 VAL B O 1
ATOM 1364 N N . LEU B 1 45 ? -21.549 25.188 60.522 1.00 40.77 815 LEU B N 1
ATOM 1365 C CA . LEU B 1 45 ? -22.106 24.215 61.425 1.00 43.94 815 LEU B CA 1
ATOM 1366 C C . LEU B 1 45 ? -23.618 24.425 61.634 1.00 49.40 815 LEU B C 1
ATOM 1367 O O . LEU B 1 45 ? -24.351 23.479 61.888 1.00 47.69 815 LEU B O 1
ATOM 1372 N N . GLU B 1 46 ? -24.051 25.681 61.579 1.00 45.93 816 GLU B N 1
ATOM 1373 C CA . GLU B 1 46 ? -25.399 26.086 61.918 1.00 54.29 816 GLU B CA 1
ATOM 1374 C C . GLU B 1 46 ? -26.356 25.644 60.805 1.00 62.61 816 GLU B C 1
ATOM 1375 O O . GLU B 1 46 ? -27.555 25.594 61.027 1.00 66.90 816 GLU B O 1
ATOM 1381 N N . GLN B 1 47 ? -25.828 25.239 59.639 1.00 56.48 817 GLN B N 1
ATOM 1382 C CA . GLN B 1 47 ? -26.630 24.929 58.481 1.00 50.16 817 GLN B CA 1
ATOM 1383 C C . GLN B 1 47 ? -26.644 23.437 58.215 1.00 50.78 817 GLN B C 1
ATOM 1384 O O . GLN B 1 47 ? -27.100 23.021 57.152 1.00 59.13 817 GLN B O 1
ATOM 1390 N N . LEU B 1 48 ? -26.254 22.643 59.213 1.00 46.18 818 LEU B N 1
ATOM 1391 C CA . LEU B 1 48 ? -26.179 21.194 59.079 1.00 47.87 818 LEU B CA 1
ATOM 1392 C C . LEU B 1 48 ? -27.226 20.561 59.983 1.00 46.29 818 LEU B C 1
ATOM 1393 O O . LEU B 1 48 ? -27.424 21.042 61.096 1.00 50.01 818 LEU B O 1
ATOM 1398 N N . SER B 1 49 ? -27.810 19.439 59.530 1.00 51.91 819 SER B N 1
ATOM 1399 C CA . SER B 1 49 ? -28.636 18.601 60.384 1.00 57.37 819 SER B CA 1
ATOM 1400 C C . SER B 1 49 ? -27.781 17.955 61.475 1.00 58.32 819 SER B C 1
ATOM 1401 O O . SER B 1 49 ? -26.552 17.934 61.381 1.00 52.60 819 SER B O 1
ATOM 1404 N N . ASP B 1 50 ? -28.460 17.404 62.485 1.00 62.02 820 ASP B N 1
ATOM 1405 C CA . ASP B 1 50 ? -27.807 16.860 63.666 1.00 63.54 820 ASP B CA 1
ATOM 1406 C C . ASP B 1 50 ? -27.017 15.601 63.313 1.00 63.71 820 ASP B C 1
ATOM 1407 O O . ASP B 1 50 ? -25.986 15.324 63.907 1.00 67.98 820 ASP B O 1
ATOM 1412 N N . ALA B 1 51 ? -27.501 14.845 62.323 1.00 61.21 821 ALA B N 1
ATOM 1413 C CA . ALA B 1 51 ? -26.837 13.634 61.872 1.00 55.79 821 ALA B CA 1
ATOM 1414 C C . ALA B 1 51 ? -25.551 13.982 61.096 1.00 54.59 821 ALA B C 1
ATOM 1415 O O . ALA B 1 51 ? -24.536 13.316 61.241 1.00 58.68 821 ALA B O 1
ATOM 1417 N N . THR B 1 52 ? -25.636 14.975 60.202 1.00 46.88 822 THR B N 1
ATOM 1418 C CA . THR B 1 52 ? -24.492 15.458 59.436 1.00 51.26 822 THR B CA 1
ATOM 1419 C C . THR B 1 52 ? -23.435 16.041 60.382 1.00 49.02 822 THR B C 1
ATOM 1420 O O . THR B 1 52 ? -22.256 15.748 60.266 1.00 50.86 822 THR B O 1
ATOM 1424 N N . LEU B 1 53 ? -23.906 16.835 61.336 1.00 44.02 823 LEU B N 1
ATOM 1425 C CA . LEU B 1 53 ? -23.086 17.476 62.344 1.00 51.79 823 LEU B CA 1
ATOM 1426 C C . LEU B 1 53 ? -22.305 16.450 63.153 1.00 57.38 823 LEU B C 1
ATOM 1427 O O . LEU B 1 53 ? -21.080 16.557 63.275 1.00 58.48 823 LEU B O 1
ATOM 1432 N N . THR B 1 54 ? -23.010 15.438 63.660 1.00 56.24 824 THR B N 1
ATOM 1433 C CA . THR B 1 54 ? -22.396 14.341 64.404 1.00 58.37 824 THR B CA 1
ATOM 1434 C C . THR B 1 54 ? -21.317 13.652 63.570 1.00 55.06 824 THR B C 1
ATOM 1435 O O . THR B 1 54 ? -20.242 13.356 64.069 1.00 47.65 824 THR B O 1
ATOM 1439 N N . HIS B 1 55 ? -21.636 13.347 62.310 1.00 44.87 825 HIS B N 1
ATOM 1440 C CA . HIS B 1 55 ? -20.675 12.726 61.423 1.00 45.19 825 HIS B CA 1
ATOM 1441 C C . HIS B 1 55 ? -19.450 13.644 61.245 1.00 39.75 825 HIS B C 1
ATOM 1442 O O . HIS B 1 55 ? -18.317 13.215 61.280 1.00 42.27 825 HIS B O 1
ATOM 1449 N N . LEU B 1 56 ? -19.667 14.944 61.050 1.00 38.98 826 LEU B N 1
ATOM 1450 C CA . LEU B 1 56 ? -18.578 15.873 60.826 1.00 38.13 826 LEU B CA 1
ATOM 1451 C C . LEU B 1 56 ? -17.737 15.992 62.085 1.00 37.75 826 LEU B C 1
ATOM 1452 O O . LEU B 1 56 ? -16.511 16.018 61.993 1.00 41.44 826 LEU B O 1
ATOM 1465 N N . GLY B 1 58 ? -17.103 13.718 64.283 1.00 45.36 828 GLY B N 1
ATOM 1466 C CA . GLY B 1 58 ? -16.220 12.551 64.419 1.00 40.04 828 GLY B CA 1
ATOM 1467 C C . GLY B 1 58 ? -14.939 12.740 63.588 1.00 42.79 828 GLY B C 1
ATOM 1468 O O . GLY B 1 58 ? -13.837 12.344 63.964 1.00 42.69 828 GLY B O 1
ATOM 1469 N N . ASN B 1 59 ? -15.092 13.383 62.440 1.00 42.30 829 ASN B N 1
ATOM 1470 C CA . ASN B 1 59 ? -13.969 13.741 61.587 1.00 36.45 829 ASN B CA 1
ATOM 1471 C C . ASN B 1 59 ? -13.074 14.771 62.278 1.00 32.52 829 ASN B C 1
ATOM 1472 O O . ASN B 1 59 ? -11.867 14.610 62.264 1.00 35.50 829 ASN B O 1
ATOM 1477 N N . LEU B 1 60 ? -13.654 15.841 62.818 1.00 35.26 830 LEU B N 1
ATOM 1478 C CA . LEU B 1 60 ? -12.883 16.887 63.462 1.00 35.45 830 LEU B CA 1
ATOM 1479 C C . LEU B 1 60 ? -12.120 16.332 64.662 1.00 38.67 830 LEU B C 1
ATOM 1480 O O . LEU B 1 60 ? -10.938 16.645 64.846 1.00 48.55 830 LEU B O 1
ATOM 1485 N N . LYS B 1 61 ? -12.769 15.447 65.427 1.00 42.43 831 LYS B N 1
ATOM 1486 C CA . LYS B 1 61 ? -12.149 14.764 66.556 1.00 42.24 831 LYS B CA 1
ATOM 1487 C C . LYS B 1 61 ? -10.941 13.975 66.071 1.00 51.86 831 LYS B C 1
ATOM 1488 O O . LYS B 1 61 ? -9.849 14.084 66.652 1.00 47.56 831 LYS B O 1
ATOM 1494 N N . HIS B 1 62 ? -11.112 13.231 64.964 1.00 41.57 832 HIS B N 1
ATOM 1495 C CA . HIS B 1 62 ? -10.024 12.444 64.398 1.00 44.07 832 HIS B CA 1
ATOM 1496 C C . HIS B 1 62 ? -8.875 13.347 63.979 1.00 42.93 832 HIS B C 1
ATOM 1497 O O . HIS B 1 62 ? -7.696 13.017 64.161 1.00 40.41 832 HIS B O 1
ATOM 1504 N N . PHE B 1 63 ? -9.190 14.465 63.324 1.00 37.35 833 PHE B N 1
ATOM 1505 C CA . PHE B 1 63 ? -8.120 15.347 62.898 1.00 37.71 833 PHE B CA 1
ATOM 1506 C C . PHE B 1 63 ? -7.347 15.890 64.097 1.00 38.30 833 PHE B C 1
ATOM 1507 O O . PHE B 1 63 ? -6.149 16.109 64.002 1.00 38.72 833 PHE B O 1
ATOM 1515 N N . LEU B 1 64 ? -8.037 16.198 65.202 1.00 41.20 834 LEU B N 1
ATOM 1516 C CA . LEU B 1 64 ? -7.358 16.686 66.388 1.00 38.68 834 LEU B CA 1
ATOM 1517 C C . LEU B 1 64 ? -6.447 15.602 66.972 1.00 38.99 834 LEU B C 1
ATOM 1518 O O . LEU B 1 64 ? -5.275 15.889 67.236 1.00 48.76 834 LEU B O 1
ATOM 1523 N N . GLN B 1 65 ? -6.943 14.358 67.061 1.00 48.03 835 GLN B N 1
ATOM 1524 C CA . GLN B 1 65 ? -6.156 13.250 67.605 1.00 46.51 835 GLN B CA 1
ATOM 1525 C C . GLN B 1 65 ? -4.937 12.963 66.742 1.00 50.87 835 GLN B C 1
ATOM 1526 O O . GLN B 1 65 ? -3.902 12.535 67.262 1.00 50.48 835 GLN B O 1
ATOM 1532 N N . GLN B 1 66 ? -5.025 13.238 65.432 1.00 47.56 836 GLN B N 1
ATOM 1533 C CA . GLN B 1 66 ? -3.924 12.907 64.534 1.00 48.05 836 GLN B CA 1
ATOM 1534 C C . GLN B 1 66 ? -3.125 14.128 64.102 1.00 49.64 836 GLN B C 1
ATOM 1535 O O . GLN B 1 66 ? -2.277 13.969 63.212 1.00 51.31 836 GLN B O 1
ATOM 1541 N N . GLN B 1 67 ? -3.430 15.328 64.634 1.00 53.59 837 GLN B N 1
ATOM 1542 C CA . GLN B 1 67 ? -2.670 16.515 64.284 1.00 51.03 837 GLN B CA 1
ATOM 1543 C C . GLN B 1 67 ? -2.699 16.792 62.781 1.00 50.80 837 GLN B C 1
ATOM 1544 O O . GLN B 1 67 ? -1.690 17.260 62.256 1.00 51.84 837 GLN B O 1
ATOM 1550 N N . SER B 1 68 ? -3.871 16.652 62.131 1.00 47.27 838 SER B N 1
ATOM 1551 C CA . SER B 1 68 ? -3.961 16.764 60.677 1.00 42.97 838 SER B CA 1
ATOM 1552 C C . SER B 1 68 ? -4.761 18.006 60.283 1.00 44.79 838 SER B C 1
ATOM 1553 O O . SER B 1 68 ? -5.869 18.189 60.777 1.00 48.08 838 SER B O 1
ATOM 1556 N N . PHE B 1 69 ? -4.206 18.840 59.386 1.00 45.47 839 PHE B N 1
ATOM 1557 C CA . PHE B 1 69 ? -4.952 19.901 58.721 1.00 47.97 839 PHE B CA 1
ATOM 1558 C C . PHE B 1 69 ? -5.462 20.919 59.727 1.00 51.24 839 PHE B C 1
ATOM 1559 O O . PHE B 1 69 ? -6.475 21.552 59.465 1.00 37.17 839 PHE B O 1
ATOM 1567 N N . LEU B 1 70 ? -4.758 21.130 60.848 1.00 46.94 840 LEU B N 1
ATOM 1568 C CA . LEU B 1 70 ? -5.329 21.877 61.947 1.00 42.93 840 LEU B CA 1
ATOM 1569 C C . LEU B 1 70 ? -5.496 23.334 61.547 1.00 34.82 840 LEU B C 1
ATOM 1570 O O . LEU B 1 70 ? -6.407 23.978 62.046 1.00 42.74 840 LEU B O 1
ATOM 1575 N N . GLU B 1 71 ? -4.703 23.868 60.608 1.00 44.42 841 GLU B N 1
ATOM 1576 C CA . GLU B 1 71 ? -4.963 25.236 60.138 1.00 40.83 841 GLU B CA 1
ATOM 1577 C C . GLU B 1 71 ? -6.316 25.395 59.463 1.00 45.47 841 GLU B C 1
ATOM 1578 O O . GLU B 1 71 ? -6.953 26.470 59.571 1.00 49.52 841 GLU B O 1
ATOM 1584 N N . CYS B 1 72 ? -6.740 24.317 58.757 1.00 48.08 842 CYS B N 1
ATOM 1585 C CA . CYS B 1 72 ? -8.040 24.261 58.079 1.00 53.42 842 CYS B CA 1
ATOM 1586 C C . CYS B 1 72 ? -9.151 23.890 59.067 1.00 46.74 842 CYS B C 1
ATOM 1587 O O . CYS B 1 72 ? -10.306 24.261 58.902 1.00 58.96 842 CYS B O 1
ATOM 1590 N N . VAL B 1 73 ? -8.815 23.164 60.142 1.00 46.31 843 VAL B N 1
ATOM 1591 C CA . VAL B 1 73 ? -9.811 22.597 61.038 1.00 45.19 843 VAL B CA 1
ATOM 1592 C C . VAL B 1 73 ? -10.124 23.566 62.167 1.00 45.07 843 VAL B C 1
ATOM 1593 O O . VAL B 1 73 ? -11.226 23.547 62.703 1.00 45.18 843 VAL B O 1
ATOM 1597 N N . ILE B 1 74 ? -9.138 24.355 62.616 1.00 44.17 844 ILE B N 1
ATOM 1598 C CA . ILE B 1 74 ? -9.313 25.016 63.907 1.00 38.04 844 ILE B CA 1
ATOM 1599 C C . ILE B 1 74 ? -10.380 26.109 63.812 1.00 36.30 844 ILE B C 1
ATOM 1600 O O . ILE B 1 74 ? -11.121 26.335 64.769 1.00 41.02 844 ILE B O 1
ATOM 1605 N N . PRO B 1 75 ? -10.591 26.813 62.660 1.00 36.92 845 PRO B N 1
ATOM 1606 C CA . PRO B 1 75 ? -11.716 27.736 62.572 1.00 35.76 845 PRO B CA 1
ATOM 1607 C C . PRO B 1 75 ? -13.077 27.065 62.764 1.00 39.62 845 PRO B C 1
ATOM 1608 O O . PRO B 1 75 ? -14.023 27.722 63.173 1.00 40.44 845 PRO B O 1
ATOM 1612 N N . TRP B 1 76 ? -13.172 25.758 62.494 1.00 41.67 846 TRP B N 1
ATOM 1613 C CA . TRP B 1 76 ? -14.400 25.025 62.767 1.00 40.91 846 TRP B CA 1
ATOM 1614 C C . TRP B 1 76 ? -14.649 24.907 64.253 1.00 35.51 846 TRP B C 1
ATOM 1615 O O . TRP B 1 76 ? -15.775 25.058 64.695 1.00 42.20 846 TRP B O 1
ATOM 1626 N N . ILE B 1 77 ? -13.622 24.582 65.034 1.00 46.87 847 ILE B N 1
ATOM 1627 C CA . ILE B 1 77 ? -13.772 24.551 66.489 1.00 43.59 847 ILE B CA 1
ATOM 1628 C C . ILE B 1 77 ? -14.026 25.953 67.043 1.00 43.55 847 ILE B C 1
ATOM 1629 O O . ILE B 1 77 ? -14.763 26.121 68.017 1.00 44.81 847 ILE B O 1
ATOM 1634 N N . GLN B 1 78 ? -13.414 26.971 66.424 1.00 38.56 848 GLN B N 1
ATOM 1635 C CA . GLN B 1 78 ? -13.708 28.354 66.807 1.00 40.94 848 GLN B CA 1
ATOM 1636 C C . GLN B 1 78 ? -15.211 28.617 66.621 1.00 47.29 848 GLN B C 1
ATOM 1637 O O . GLN B 1 78 ? -15.862 29.261 67.436 1.00 44.74 848 GLN B O 1
ATOM 1643 N N . GLN B 1 79 ? -15.789 28.126 65.515 1.00 42.71 849 GLN B N 1
ATOM 1644 C CA . GLN B 1 79 ? -17.204 28.357 65.294 1.00 38.39 849 GLN B CA 1
ATOM 1645 C C . GLN B 1 79 ? -18.051 27.596 66.296 1.00 37.58 849 GLN B C 1
ATOM 1646 O O . GLN B 1 79 ? -19.107 28.086 66.714 1.00 39.51 849 GLN B O 1
ATOM 1652 N N . VAL B 1 80 ? -17.616 26.411 66.722 1.00 40.12 850 VAL B N 1
ATOM 1653 C CA . VAL B 1 80 ? -18.348 25.725 67.768 1.00 34.86 850 VAL B CA 1
ATOM 1654 C C . VAL B 1 80 ? -18.396 26.66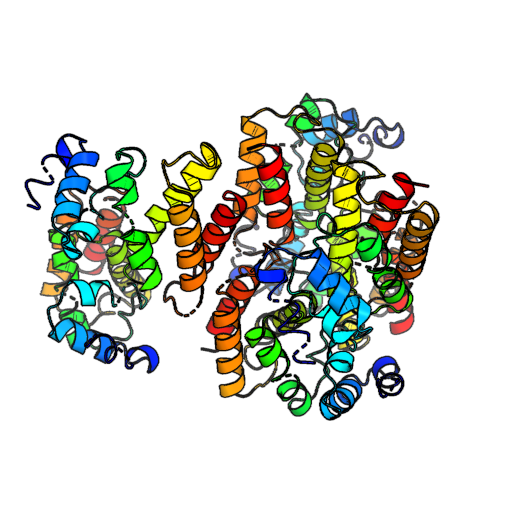5 68.982 1.00 38.32 850 VAL B C 1
ATOM 1655 O O . VAL B 1 80 ? -19.459 26.912 69.540 1.00 42.93 850 VAL B O 1
ATOM 1659 N N . ALA B 1 81 ? -17.237 27.155 69.429 1.00 47.81 851 ALA B N 1
ATOM 1660 C CA . ALA B 1 81 ? -17.173 28.012 70.612 1.00 42.06 851 ALA B CA 1
ATOM 1661 C C . ALA B 1 81 ? -17.969 29.304 70.407 1.00 42.48 851 ALA B C 1
ATOM 1662 O O . ALA B 1 81 ? -18.711 29.714 71.288 1.00 41.55 851 ALA B O 1
ATOM 1664 N N . ASP B 1 82 ? -17.844 29.948 69.233 1.00 45.19 852 ASP B N 1
ATOM 1665 C CA . ASP B 1 82 ? -18.609 31.145 68.964 1.00 39.39 852 ASP B CA 1
ATOM 1666 C C . ASP B 1 82 ? -20.127 30.898 69.046 1.00 43.86 852 ASP B C 1
ATOM 1667 O O . ASP B 1 82 ? -20.872 31.732 69.555 1.00 48.46 852 ASP B O 1
ATOM 1672 N N . LEU B 1 83 ? -20.606 29.809 68.442 1.00 45.60 853 LEU B N 1
ATOM 1673 C CA . LEU B 1 83 ? -22.041 29.505 68.440 1.00 42.03 853 LEU B CA 1
ATOM 1674 C C . LEU B 1 83 ? -22.528 29.219 69.863 1.00 37.55 853 LEU B C 1
ATOM 1675 O O . LEU B 1 83 ? -23.608 29.664 70.233 1.00 38.42 853 LEU B O 1
ATOM 1680 N N . VAL B 1 84 ? -21.707 28.533 70.672 1.00 45.50 854 VAL B N 1
ATOM 1681 C CA . VAL B 1 84 ? -22.075 28.244 72.050 1.00 44.61 854 VAL B CA 1
ATOM 1682 C C . VAL B 1 84 ? -22.151 29.532 72.900 1.00 63.04 854 VAL B C 1
ATOM 1683 O O . VAL B 1 84 ? -23.051 29.682 73.748 1.00 48.05 854 VAL B O 1
ATOM 1687 N N . LEU B 1 85 ? -21.204 30.452 72.713 1.00 59.90 855 LEU B N 1
ATOM 1688 C CA . LEU B 1 85 ? -21.242 31.737 73.404 1.00 59.42 855 LEU B CA 1
ATOM 1689 C C . LEU B 1 85 ? -22.505 32.516 73.042 1.00 51.02 855 LEU B C 1
ATOM 1690 O O . LEU B 1 85 ? -23.129 33.079 73.926 1.00 60.52 855 LEU B O 1
ATOM 1695 N N . SER B 1 86 ? -22.887 32.548 71.753 1.00 55.23 856 SER B N 1
ATOM 1696 C CA . SER B 1 86 ? -23.942 33.453 71.320 1.00 50.91 856 SER B CA 1
ATOM 1697 C C . SER B 1 86 ? -25.323 32.801 71.365 1.00 52.08 856 SER B C 1
ATOM 1698 O O . SER B 1 86 ? -26.325 33.511 71.358 1.00 47.27 856 SER B O 1
ATOM 1701 N N . ASN B 1 87 ? -25.392 31.458 71.376 1.00 44.05 857 ASN B N 1
ATOM 1702 C CA . ASN B 1 87 ? -26.672 30.777 71.238 1.00 41.75 857 ASN B CA 1
ATOM 1703 C C . ASN B 1 87 ? -26.916 29.804 72.383 1.00 44.84 857 ASN B C 1
ATOM 1704 O O . ASN B 1 87 ? -27.992 29.236 72.467 1.00 47.00 857 ASN B O 1
ATOM 1709 N N . GLY B 1 88 ? -25.947 29.628 73.283 1.00 42.49 858 GLY B N 1
ATOM 1710 C CA . GLY B 1 88 ? -26.100 28.750 74.434 1.00 42.77 858 GLY B CA 1
ATOM 1711 C C . GLY B 1 88 ? -25.477 27.383 74.209 1.00 40.56 858 GLY B C 1
ATOM 1712 O O . GLY B 1 88 ? -25.176 27.029 73.066 1.00 39.02 858 GLY B O 1
ATOM 1713 N N . PRO B 1 89 ? -25.324 26.560 75.277 1.00 41.53 859 PRO B N 1
ATOM 1714 C CA . PRO B 1 89 ? -24.627 25.264 75.172 1.00 42.77 859 PRO B CA 1
ATOM 1715 C C . PRO B 1 89 ? -25.243 24.227 74.228 1.00 50.97 859 PRO B C 1
ATOM 1716 O O . PRO B 1 89 ? -24.600 23.258 73.846 1.00 49.19 859 PRO B O 1
ATOM 1720 N N . ASN B 1 90 ? -26.492 24.426 73.840 1.00 46.97 860 ASN B N 1
ATOM 1721 C CA . ASN B 1 90 ? -27.210 23.471 73.023 1.00 45.97 860 ASN B CA 1
ATOM 1722 C C . ASN B 1 90 ? -27.331 24.026 71.613 1.00 54.78 860 ASN B C 1
ATOM 1723 O O . ASN B 1 90 ? -28.072 23.462 70.818 1.00 58.23 860 ASN B O 1
ATOM 1728 N N . ALA B 1 91 ? -26.561 25.098 71.297 1.00 48.20 861 ALA B N 1
ATOM 1729 C CA . ALA B 1 91 ? -26.594 25.715 69.970 1.00 48.31 861 ALA B CA 1
ATOM 1730 C C . ALA B 1 91 ? -26.495 24.669 68.845 1.00 42.40 861 ALA B C 1
ATOM 1731 O O . ALA B 1 91 ? -27.078 24.808 67.774 1.00 37.08 861 ALA B O 1
ATOM 1733 N N . LEU B 1 92 ? -25.709 23.634 69.079 1.00 40.15 862 LEU B N 1
ATOM 1734 C CA . LEU B 1 92 ? -25.471 22.569 68.107 1.00 49.33 862 LEU B CA 1
ATOM 1735 C C . LEU B 1 92 ? -26.112 21.304 68.667 1.00 52.14 862 LEU B C 1
ATOM 1736 O O . LEU B 1 92 ? -26.051 21.080 69.874 1.00 53.45 862 LEU B O 1
ATOM 1741 N N . GLY B 1 93 ? -26.764 20.525 67.817 1.00 54.20 863 GLY B N 1
ATOM 1742 C CA . GLY B 1 93 ? -27.510 19.372 68.310 1.00 65.33 863 GLY B CA 1
ATOM 1743 C C . GLY B 1 93 ? -26.562 18.220 68.641 1.00 65.02 863 GLY B C 1
ATOM 1744 O O . GLY B 1 93 ? -26.498 17.233 67.895 1.00 59.94 863 GLY B O 1
ATOM 1745 N N . LEU B 1 94 ? -25.738 18.428 69.680 1.00 62.59 864 LEU B N 1
ATOM 1746 C CA . LEU B 1 94 ? -24.689 17.468 70.032 1.00 67.65 864 LEU B CA 1
ATOM 1747 C C . LEU B 1 94 ? -25.071 16.747 71.317 1.00 60.75 864 LEU B C 1
ATOM 1748 O O . LEU B 1 94 ? -25.546 17.364 72.265 1.00 61.70 864 LEU B O 1
ATOM 1753 N N . THR B 1 95 ? -24.775 15.436 71.356 1.00 62.84 865 THR B N 1
ATOM 1754 C CA . THR B 1 95 ? -25.014 14.602 72.527 1.00 61.96 865 THR B CA 1
ATOM 1755 C C . THR B 1 95 ? -24.033 15.002 73.622 1.00 66.65 865 THR B C 1
ATOM 1756 O O . THR B 1 95 ? -23.076 15.726 73.366 1.00 62.49 865 THR B O 1
ATOM 1760 N N . GLY B 1 96 ? -24.266 14.526 74.849 1.00 61.90 866 GLY B N 1
ATOM 1761 C CA . GLY B 1 96 ? -23.346 14.757 75.951 1.00 68.01 866 GLY B CA 1
ATOM 1762 C C . GLY B 1 96 ? -21.989 14.086 75.712 1.00 67.63 866 GLY B C 1
ATOM 1763 O O . GLY B 1 96 ? -20.966 14.578 76.158 1.00 70.21 866 GLY B O 1
ATOM 1764 N N . ASP B 1 97 ? -21.990 12.943 75.023 1.00 64.43 867 ASP B N 1
ATOM 1765 C CA . ASP B 1 97 ? -20.789 12.172 74.744 1.00 74.17 867 ASP B CA 1
ATOM 1766 C C . ASP B 1 97 ? -19.935 12.868 73.687 1.00 68.01 867 ASP B C 1
ATOM 1767 O O . ASP B 1 97 ? -18.723 12.919 73.829 1.00 64.11 867 ASP B O 1
ATOM 1772 N N . SER B 1 98 ? -20.573 13.339 72.608 1.00 53.57 868 SER B N 1
ATOM 1773 C CA . SER B 1 98 ? -19.900 14.094 71.567 1.00 66.57 868 SER B CA 1
ATOM 1774 C C . SER B 1 98 ? -19.238 15.355 72.157 1.00 52.17 868 SER B C 1
ATOM 1775 O O . SER B 1 98 ? -18.090 15.676 71.841 1.00 49.75 868 SER B O 1
ATOM 1778 N N . LYS B 1 99 ? -19.971 16.049 73.037 1.00 49.40 869 LYS B N 1
ATOM 1779 C CA . LYS B 1 99 ? -19.482 17.236 73.725 1.00 52.96 869 LYS B CA 1
ATOM 1780 C C . LYS B 1 99 ? -18.225 16.910 74.536 1.00 61.74 869 LYS B C 1
ATOM 1781 O O . LYS B 1 99 ? -17.206 17.603 74.430 1.00 59.09 869 LYS B O 1
ATOM 1787 N N . LYS B 1 100 ? -18.309 15.857 75.355 1.00 64.60 870 LYS B N 1
ATOM 1788 C CA . LYS B 1 100 ? -17.201 15.422 76.191 1.00 76.18 870 LYS B CA 1
ATOM 1789 C C . LYS B 1 100 ? -16.027 14.959 75.325 1.00 71.56 870 LYS B C 1
ATOM 1790 O O . LYS B 1 100 ? -14.865 15.145 75.669 1.00 71.74 870 LYS B O 1
ATOM 1796 N N . ASP B 1 101 ? -16.321 14.302 74.196 1.00 64.82 871 ASP B N 1
ATOM 1797 C CA . ASP B 1 101 ? -15.263 13.745 73.362 1.00 56.12 871 ASP B CA 1
ATOM 1798 C C . ASP B 1 101 ? -14.499 14.859 72.641 1.00 48.76 871 ASP B C 1
ATOM 1799 O O . ASP B 1 101 ? -13.290 14.757 72.471 1.00 46.74 871 ASP B O 1
ATOM 1804 N N . LEU B 1 102 ? -15.212 15.883 72.177 1.00 46.78 872 LEU B N 1
ATOM 1805 C CA . LEU B 1 102 ? -14.565 17.021 71.537 1.00 50.89 872 LEU B CA 1
ATOM 1806 C C . LEU B 1 102 ? -13.616 17.729 72.513 1.00 50.50 872 LEU B C 1
ATOM 1807 O O . LEU B 1 102 ? -12.509 18.083 72.131 1.00 46.31 872 LEU B O 1
ATOM 1812 N N . VAL B 1 103 ? -14.051 17.936 73.756 1.00 51.62 873 VAL B N 1
ATOM 1813 C CA . VAL B 1 103 ? -13.217 18.590 74.763 1.00 48.52 873 VAL B CA 1
ATOM 1814 C C . VAL B 1 103 ? -11.978 17.730 75.039 1.00 43.36 873 VAL B C 1
ATOM 1815 O O . VAL B 1 103 ? -10.880 18.230 75.084 1.00 47.76 873 VAL B O 1
ATOM 1819 N N . PHE B 1 104 ? -12.157 16.430 75.184 1.00 50.99 874 PHE B N 1
ATOM 1820 C CA . PHE B 1 104 ? -11.050 15.525 75.466 1.00 46.86 874 PHE B CA 1
ATOM 1821 C C . PHE B 1 104 ? -10.066 15.535 74.290 1.00 56.49 874 PHE B C 1
ATOM 1822 O O . PHE B 1 104 ? -8.847 15.587 74.485 1.00 50.19 874 PHE B O 1
ATOM 1830 N N . ALA B 1 105 ? -10.591 15.490 73.048 1.00 50.30 875 ALA B N 1
ATOM 1831 C CA . ALA B 1 105 ? -9.733 15.521 71.879 1.00 43.87 875 ALA B CA 1
ATOM 1832 C C . ALA B 1 105 ? -8.932 16.839 71.803 1.00 48.61 875 ALA B C 1
ATOM 1833 O O . ALA B 1 105 ? -7.779 16.851 71.399 1.00 43.74 875 ALA B O 1
ATOM 1835 N N . LEU B 1 106 ? -9.542 17.955 72.209 1.00 44.97 876 LEU B N 1
ATOM 1836 C CA . LEU B 1 106 ? -8.890 19.265 72.233 1.00 47.67 876 LEU B CA 1
ATOM 1837 C C . LEU B 1 106 ? -7.794 19.295 73.300 1.00 44.20 876 LEU B C 1
ATOM 1838 O O . LEU B 1 106 ? -6.694 19.729 73.038 1.00 46.49 876 LEU B O 1
ATOM 1843 N N . GLN B 1 107 ? -8.102 18.778 74.480 1.00 55.79 877 GLN B N 1
ATOM 1844 C CA . GLN B 1 107 ? -7.137 18.644 75.558 1.00 60.68 877 GLN B CA 1
ATOM 1845 C C . GLN B 1 107 ? -5.912 17.861 75.103 1.00 53.17 877 GLN B C 1
ATOM 1846 O O . GLN B 1 107 ? -4.777 18.272 75.333 1.00 50.26 877 GLN B O 1
ATOM 1852 N N . GLU B 1 108 ? -6.128 16.707 74.476 1.00 51.50 878 GLU B N 1
ATOM 1853 C CA . GLU B 1 108 ? -4.978 15.932 74.011 1.00 56.33 878 GLU B CA 1
ATOM 1854 C C . GLU B 1 108 ? -4.195 16.657 72.904 1.00 52.07 878 GLU B C 1
ATOM 1855 O O . GLU B 1 108 ? -2.982 16.601 72.857 1.00 51.51 878 GLU B O 1
ATOM 1861 N N . ALA B 1 109 ? -4.878 17.371 72.012 1.00 49.21 879 ALA B N 1
ATOM 1862 C CA . ALA B 1 109 ? -4.180 18.104 70.958 1.00 44.98 879 ALA B CA 1
ATOM 1863 C C . ALA B 1 109 ? -3.373 19.271 71.540 1.00 42.94 879 ALA B C 1
ATOM 1864 O O . ALA B 1 109 ? -2.407 19.696 70.931 1.00 40.08 879 ALA B O 1
ATOM 1866 N N . ALA B 1 110 ? -3.758 19.776 72.706 1.00 48.40 880 ALA B N 1
ATOM 1867 C CA . ALA B 1 110 ? -3.083 20.905 73.347 1.00 58.66 880 ALA B CA 1
ATOM 1868 C C . ALA B 1 110 ? -1.654 20.566 73.771 1.00 56.84 880 ALA B C 1
ATOM 1869 O O . ALA B 1 110 ? -0.836 21.481 73.873 1.00 57.03 880 ALA B O 1
ATOM 1871 N N . SER B 1 111 ? -1.358 19.275 74.011 1.00 58.61 881 SER B N 1
ATOM 1872 C CA . SER B 1 111 ? -0.044 18.813 74.446 1.00 62.26 881 SER B CA 1
ATOM 1873 C C . SER B 1 111 ? 0.813 18.386 73.267 1.00 55.60 881 SER B C 1
ATOM 1874 O O . SER B 1 111 ? 1.980 18.048 73.461 1.00 59.59 881 SER B O 1
ATOM 1885 N N . ASP B 1 113 ? 3.118 18.837 69.867 1.00 64.12 883 ASP B N 1
ATOM 1886 C CA . ASP B 1 113 ? 4.049 19.840 69.397 1.00 67.21 883 ASP B CA 1
ATOM 1887 C C . ASP B 1 113 ? 3.583 20.204 67.992 1.00 65.42 883 ASP B C 1
ATOM 1888 O O . ASP B 1 113 ? 3.719 19.423 67.036 1.00 52.10 883 ASP B O 1
ATOM 1893 N N . HIS B 1 114 ? 3.072 21.436 67.880 1.00 63.96 884 HIS B N 1
ATOM 1894 C CA . HIS B 1 114 ? 2.561 21.933 66.615 1.00 63.31 884 HIS B CA 1
ATOM 1895 C C . HIS B 1 114 ? 3.634 22.797 65.970 1.00 65.92 884 HIS B C 1
ATOM 1896 O O . HIS B 1 114 ? 4.393 23.466 66.663 1.00 53.12 884 HIS B O 1
ATOM 1903 N N . ALA B 1 115 ? 3.654 22.794 64.638 1.00 51.89 885 ALA B N 1
ATOM 1904 C CA . ALA B 1 115 ? 4.592 23.611 63.889 1.00 56.16 885 ALA B CA 1
ATOM 1905 C C . ALA B 1 115 ? 4.171 25.066 63.951 1.00 53.68 885 ALA B C 1
ATOM 1906 O O . ALA B 1 115 ? 5.011 25.952 63.870 1.00 54.32 885 ALA B O 1
ATOM 1908 N N . GLN B 1 116 ? 2.864 25.300 64.033 1.00 44.45 886 GLN B N 1
ATOM 1909 C CA . GLN B 1 116 ? 2.317 26.647 64.180 1.00 58.00 886 GLN B CA 1
ATOM 1910 C C . GLN B 1 116 ? 2.441 27.056 65.657 1.00 61.48 886 GLN B C 1
ATOM 1911 O O . GLN B 1 116 ? 1.906 26.388 66.537 1.00 52.43 886 GLN B O 1
ATOM 1917 N N . SER B 1 117 ? 3.145 28.146 65.920 1.00 55.31 887 SER B N 1
ATOM 1918 C CA . SER B 1 117 ? 3.542 28.525 67.273 1.00 56.08 887 SER B CA 1
ATOM 1919 C C . SER B 1 117 ? 2.345 28.876 68.168 1.00 48.60 887 SER B C 1
ATOM 1920 O O . SER B 1 117 ? 2.408 28.786 69.377 1.00 57.72 887 SER B O 1
ATOM 1923 N N . TRP B 1 118 ? 1.261 29.329 67.566 1.00 49.26 888 TRP B N 1
ATOM 1924 C CA . TRP B 1 118 ? 0.050 29.790 68.227 1.00 57.00 888 TRP B CA 1
ATOM 1925 C C . TRP B 1 118 ? -0.984 28.671 68.396 1.00 44.74 888 TRP B C 1
ATOM 1926 O O . TRP B 1 118 ? -2.031 28.895 69.007 1.00 52.02 888 TRP B O 1
ATOM 1945 N N . ALA B 1 120 ? -1.210 25.499 69.863 1.00 51.47 890 ALA B N 1
ATOM 1946 C CA . ALA B 1 120 ? -1.439 24.880 71.161 1.00 42.42 890 ALA B CA 1
ATOM 1947 C C . ALA B 1 120 ? -2.237 25.808 72.071 1.00 43.82 890 ALA B C 1
ATOM 1948 O O . ALA B 1 120 ? -3.187 25.366 72.738 1.00 49.66 890 ALA B O 1
ATOM 1950 N N . ALA B 1 121 ? -1.878 27.101 72.045 1.00 45.47 891 ALA B N 1
ATOM 1951 C CA . ALA B 1 121 ? -2.540 28.111 72.859 1.00 44.48 891 ALA B CA 1
ATOM 1952 C C . ALA B 1 121 ? -3.988 28.294 72.441 1.00 41.27 891 ALA B C 1
ATOM 1953 O O . ALA B 1 121 ? -4.894 28.494 73.268 1.00 48.11 891 ALA B O 1
ATOM 1955 N N . LYS B 1 122 ? -4.217 28.334 71.124 1.00 54.56 892 LYS B N 1
ATOM 1956 C CA . LYS B 1 122 ? -5.586 28.513 70.652 1.00 48.50 892 LYS B CA 1
ATOM 1957 C C . LYS B 1 122 ? -6.436 27.282 71.030 1.00 39.19 892 LYS B C 1
ATOM 1958 O O . LYS B 1 122 ? -7.583 27.402 71.459 1.00 46.16 892 LYS B O 1
ATOM 1964 N N . ILE B 1 123 ? -5.850 26.097 70.911 1.00 37.29 893 ILE B N 1
ATOM 1965 C CA . ILE B 1 123 ? -6.551 24.871 71.259 1.00 37.69 893 ILE B CA 1
ATOM 1966 C C . ILE B 1 123 ? -6.857 24.848 72.757 1.00 49.63 893 ILE B C 1
ATOM 1967 O O . ILE B 1 123 ? -7.916 24.385 73.145 1.00 44.60 893 ILE B O 1
ATOM 1972 N N . VAL B 1 124 ? -5.916 25.282 73.609 1.00 55.05 894 VAL B N 1
ATOM 1973 C CA . VAL B 1 124 ? -6.167 25.368 75.054 1.00 50.40 894 VAL B CA 1
ATOM 1974 C C . VAL B 1 124 ? -7.315 26.351 75.343 1.00 46.61 894 VAL B C 1
ATOM 1975 O O . VAL B 1 124 ? -8.225 26.049 76.107 1.00 55.76 894 VAL B O 1
ATOM 1979 N N . GLU B 1 125 ? -7.290 27.535 74.733 1.00 45.44 895 GLU B N 1
ATOM 1980 C CA . GLU B 1 125 ? -8.369 28.475 74.970 1.00 46.29 895 GLU B CA 1
ATOM 1981 C C . GLU B 1 125 ? -9.736 27.878 74.597 1.00 57.45 895 GLU B C 1
ATOM 1982 O O . GLU B 1 125 ? -10.736 28.069 75.302 1.00 53.92 895 GLU B O 1
ATOM 1988 N N . LEU B 1 126 ? -9.815 27.220 73.432 1.00 57.49 896 LEU B N 1
ATOM 1989 C CA . LEU B 1 126 ? -11.069 26.607 72.990 1.00 47.73 896 LEU B CA 1
ATOM 1990 C C . LEU B 1 126 ? -11.472 25.476 73.926 1.00 36.60 896 LEU B C 1
ATOM 1991 O O . LEU B 1 126 ? -12.642 25.337 74.252 1.00 44.65 896 LEU B O 1
ATOM 1996 N N . ALA B 1 127 ? -10.520 24.637 74.312 1.00 36.40 897 ALA B N 1
ATOM 1997 C CA . ALA B 1 127 ? -10.799 23.544 75.219 1.00 42.72 897 ALA B CA 1
ATOM 1998 C C . ALA B 1 127 ? -11.407 24.084 76.514 1.00 55.72 897 ALA B C 1
ATOM 1999 O O . ALA B 1 127 ? -12.351 23.496 77.045 1.00 61.79 897 ALA B O 1
ATOM 2001 N N . GLU B 1 128 ? -10.888 25.225 77.005 1.00 57.64 898 GLU B N 1
ATOM 2002 C CA . GLU B 1 128 ? -11.357 25.782 78.265 1.00 49.39 898 GLU B CA 1
ATOM 2003 C C . GLU B 1 128 ? -12.731 26.414 78.110 1.00 48.62 898 GLU B C 1
ATOM 2004 O O . GLU B 1 128 ? -13.566 26.219 78.968 1.00 59.59 898 GLU B O 1
ATOM 2010 N N . GLN B 1 129 ? -12.992 27.131 77.008 1.00 50.06 899 GLN B N 1
ATOM 2011 C CA . GLN B 1 129 ? -14.328 27.674 76.781 1.00 58.82 899 GLN B CA 1
ATOM 2012 C C . GLN B 1 129 ? -15.371 26.557 76.695 1.00 63.14 899 GLN B C 1
ATOM 2013 O O . GLN B 1 129 ? -16.479 26.701 77.217 1.00 62.22 899 GLN B O 1
ATOM 2019 N N . LEU B 1 130 ? -15.046 25.451 76.008 1.00 59.00 900 LEU B N 1
ATOM 2020 C CA . LEU B 1 130 ? -16.053 24.428 75.792 1.00 53.69 900 LEU B CA 1
ATOM 2021 C C . LEU B 1 130 ? -16.220 23.602 77.062 1.00 56.18 900 LEU B C 1
ATOM 2022 O O . LEU B 1 130 ? -17.322 23.142 77.361 1.00 52.12 900 LEU B O 1
ATOM 2027 N N . ARG B 1 131 ? -15.141 23.411 77.809 1.00 55.81 901 ARG B N 1
ATOM 2028 C CA . ARG B 1 131 ? -15.211 22.711 79.092 1.00 63.54 901 ARG B CA 1
ATOM 2029 C C . ARG B 1 131 ? -16.095 23.503 80.068 1.00 65.34 901 ARG B C 1
ATOM 2030 O O . ARG B 1 131 ? -16.982 22.952 80.702 1.00 60.58 901 ARG B O 1
ATOM 2038 N N . SER B 1 132 ? -15.856 24.805 80.153 1.00 61.43 902 SER B N 1
ATOM 2039 C CA . SER B 1 132 ? -16.650 25.702 80.968 1.00 68.35 902 SER B CA 1
ATOM 2040 C C . SER B 1 132 ? -18.130 25.633 80.570 1.00 67.83 902 SER B C 1
ATOM 2041 O O . SER B 1 132 ? -18.997 25.567 81.428 1.00 65.38 902 SER B O 1
ATOM 2044 N N . ALA B 1 133 ? -18.430 25.647 79.266 1.00 62.68 903 ALA B N 1
ATOM 2045 C CA . ALA B 1 133 ? -19.807 25.701 78.801 1.00 62.78 903 ALA B CA 1
ATOM 2046 C C . ALA B 1 133 ? -20.521 24.352 78.994 1.00 56.31 903 ALA B C 1
ATOM 2047 O O . ALA B 1 133 ? -21.749 24.307 79.017 1.00 62.63 903 ALA B O 1
ATOM 2049 N N . TRP B 1 134 ? -19.812 23.236 79.085 1.00 59.70 904 TRP B N 1
ATOM 2050 C CA . TRP B 1 134 ? -20.626 22.036 79.143 1.00 63.81 904 TRP B CA 1
ATOM 2051 C C . TRP B 1 134 ? -20.061 20.855 79.909 1.00 63.88 904 TRP B C 1
ATOM 2052 O O . TRP B 1 134 ? -20.718 19.809 79.944 1.00 58.40 904 TRP B O 1
ATOM 2063 N N . LEU B 1 135 ? -19.005 21.041 80.711 1.00 61.62 905 LEU B N 1
ATOM 2064 C CA . LEU B 1 135 ? -18.617 20.006 81.674 1.00 72.21 905 LEU B CA 1
ATOM 2065 C C . LEU B 1 135 ? -18.729 20.531 83.114 1.00 61.85 905 LEU B C 1
ATOM 2066 O O . LEU B 1 135 ? -19.404 21.561 83.286 1.00 59.65 905 LEU B O 1
ATOM 2071 N N . SER C 1 2 ? 11.266 62.055 73.139 1.00 80.43 772 SER C N 1
ATOM 2072 C CA . SER C 1 2 ? 9.816 61.733 73.307 1.00 82.01 772 SER C CA 1
ATOM 2073 C C . SER C 1 2 ? 9.345 61.129 71.980 1.00 78.98 772 SER C C 1
ATOM 2074 O O . SER C 1 2 ? 9.811 60.067 71.563 1.00 72.89 772 SER C O 1
ATOM 2077 N N . HIS C 1 3 ? 8.420 61.865 71.336 1.00 76.35 773 HIS C N 1
ATOM 2078 C CA . HIS C 1 3 ? 7.911 61.645 69.997 1.00 60.40 773 HIS C CA 1
ATOM 2079 C C . HIS C 1 3 ? 9.042 61.730 68.961 1.00 54.29 773 HIS C C 1
ATOM 2080 O O . HIS C 1 3 ? 8.994 61.081 67.911 1.00 57.78 773 HIS C O 1
ATOM 2095 N N . LEU C 1 5 ? 12.203 60.623 69.061 1.00 68.73 775 LEU C N 1
ATOM 2096 C CA . LEU C 1 5 ? 12.879 59.336 68.917 1.00 55.87 775 LEU C CA 1
ATOM 2097 C C . LEU C 1 5 ? 12.006 58.337 68.146 1.00 45.69 775 LEU C C 1
ATOM 2098 O O . LEU C 1 5 ? 12.478 57.582 67.284 1.00 50.61 775 LEU C O 1
ATOM 2103 N N . TRP C 1 6 ? 10.709 58.416 68.399 1.00 41.67 776 TRP C N 1
ATOM 2104 C CA . TRP C 1 6 ? 9.744 57.571 67.730 1.00 48.24 776 TRP C CA 1
ATOM 2105 C C . TRP C 1 6 ? 9.763 57.809 66.232 1.00 54.01 776 TRP C C 1
ATOM 2106 O O . TRP C 1 6 ? 9.830 56.854 65.445 1.00 52.01 776 TRP C O 1
ATOM 2117 N N . SER C 1 7 ? 9.681 59.089 65.826 1.00 57.42 777 SER C N 1
ATOM 2118 C CA . SER C 1 7 ? 9.645 59.458 64.409 1.00 49.78 777 SER C CA 1
ATOM 2119 C C . SER C 1 7 ? 10.927 59.016 63.716 1.00 49.97 777 SER C C 1
ATOM 2120 O O . SER C 1 7 ? 10.885 58.502 62.595 1.00 51.40 777 SER C O 1
ATOM 2123 N N . GLN C 1 8 ? 12.068 59.204 64.403 1.00 47.84 778 GLN C N 1
ATOM 2124 C CA . GLN C 1 8 ? 13.348 58.764 63.862 1.00 51.78 778 GLN C CA 1
ATOM 2125 C C . GLN C 1 8 ? 13.365 57.254 63.702 1.00 43.69 778 GLN C C 1
ATOM 2126 O O . GLN C 1 8 ? 13.825 56.777 62.687 1.00 45.53 778 GLN C O 1
ATOM 2132 N N . ALA C 1 9 ? 12.822 56.507 64.665 1.00 50.57 779 ALA C N 1
ATOM 2133 C CA . ALA C 1 9 ? 12.757 55.044 64.591 1.00 46.99 779 ALA C CA 1
ATOM 2134 C C . ALA C 1 9 ? 11.884 54.608 63.438 1.00 46.25 779 ALA C C 1
ATOM 2135 O O . ALA C 1 9 ? 12.251 53.672 62.733 1.00 59.16 779 ALA C O 1
ATOM 2145 N N . GLU C 1 11 ? 11.239 56.269 60.728 1.00 56.13 781 GLU C N 1
ATOM 2146 C CA . GLU C 1 11 ? 12.001 56.536 59.499 1.00 60.86 781 GLU C CA 1
ATOM 2147 C C . GLU C 1 11 ? 12.959 55.389 59.214 1.00 56.40 781 GLU C C 1
ATOM 2148 O O . GLU C 1 11 ? 12.982 54.881 58.092 1.00 65.57 781 GLU C O 1
ATOM 2154 N N . SER C 1 12 ? 13.760 54.970 60.224 1.00 56.33 782 SER C N 1
ATOM 2155 C CA . SER C 1 12 ? 14.670 53.842 60.000 1.00 57.70 782 SER C CA 1
ATOM 2156 C C . SER C 1 12 ? 13.898 52.569 59.658 1.00 42.33 782 SER C C 1
ATOM 2157 O O . SER C 1 12 ? 14.363 51.776 58.856 1.00 58.33 782 SER C O 1
ATOM 2160 N N . VAL C 1 13 ? 12.739 52.354 60.297 1.00 55.87 783 VAL C N 1
ATOM 2161 C CA . VAL C 1 13 ? 11.903 51.182 60.034 1.00 58.90 783 VAL C CA 1
ATOM 2162 C C . VAL C 1 13 ? 11.415 51.216 58.593 1.00 55.84 783 VAL C C 1
ATOM 2163 O O . VAL C 1 13 ? 11.495 50.209 57.906 1.00 64.43 783 VAL C O 1
ATOM 2167 N N . ARG C 1 14 ? 10.933 52.381 58.124 1.00 63.45 784 ARG C N 1
ATOM 2168 C CA . ARG C 1 14 ? 10.494 52.482 56.735 1.00 57.98 784 ARG C CA 1
ATOM 2169 C C . ARG C 1 14 ? 11.650 52.148 55.794 1.00 62.10 784 ARG C C 1
ATOM 2170 O O . ARG C 1 14 ? 11.433 51.475 54.786 1.00 61.22 784 ARG C O 1
ATOM 2178 N N . ALA C 1 15 ? 12.887 52.542 56.148 1.00 68.70 785 ALA C N 1
ATOM 2179 C CA . ALA C 1 15 ? 14.055 52.225 55.330 1.00 67.94 785 ALA C CA 1
ATOM 2180 C C . ALA C 1 15 ? 14.528 50.777 55.517 1.00 74.18 785 ALA C C 1
ATOM 2181 O O . ALA C 1 15 ? 15.585 50.427 54.991 1.00 65.25 785 ALA C O 1
ATOM 2183 N N . SER C 1 16 ? 13.779 49.944 56.272 1.00 74.32 786 SER C N 1
ATOM 2184 C CA . SER C 1 16 ? 14.207 48.593 56.615 1.00 62.93 786 SER C CA 1
ATOM 2185 C C . SER C 1 16 ? 15.523 48.568 57.412 1.00 61.37 786 SER C C 1
ATOM 2186 O O . SER C 1 16 ? 16.213 47.550 57.434 1.00 63.19 786 SER C O 1
ATOM 2189 N N . ASP C 1 17 ? 15.892 49.662 58.093 1.00 51.93 787 ASP C N 1
ATOM 2190 C CA . ASP C 1 17 ? 17.081 49.651 58.928 1.00 52.88 787 ASP C CA 1
ATOM 2191 C C . ASP C 1 17 ? 16.659 49.444 60.386 1.00 50.69 787 ASP C C 1
ATOM 2192 O O . ASP C 1 17 ? 16.643 50.359 61.203 1.00 53.76 787 ASP C O 1
ATOM 2197 N N . PHE C 1 18 ? 16.302 48.200 60.688 1.00 52.39 788 PHE C N 1
ATOM 2198 C CA . PHE C 1 18 ? 15.855 47.791 62.012 1.00 46.18 788 PHE C CA 1
ATOM 2199 C C . PHE C 1 18 ? 16.996 47.917 63.014 1.00 40.74 788 PHE C C 1
ATOM 2200 O O . PHE C 1 18 ? 16.773 48.311 64.163 1.00 42.98 788 PHE C O 1
ATOM 2208 N N . ASP C 1 19 ? 18.215 47.634 62.562 1.00 43.08 789 ASP C N 1
ATOM 2209 C CA . ASP C 1 19 ? 19.363 47.673 63.454 1.00 49.72 789 ASP C CA 1
ATOM 2210 C C . ASP C 1 19 ? 19.505 49.052 64.073 1.00 47.39 789 ASP C C 1
ATOM 2211 O O . ASP C 1 19 ? 19.738 49.179 65.276 1.00 53.31 789 ASP C O 1
ATOM 2216 N N . LEU C 1 20 ? 19.300 50.094 63.263 1.00 52.38 790 LEU C N 1
ATOM 2217 C CA . LEU C 1 20 ? 19.457 51.457 63.740 1.00 48.45 790 LEU C CA 1
ATOM 2218 C C . LEU C 1 20 ? 18.252 51.892 64.567 1.00 45.35 790 LEU C C 1
ATOM 2219 O O . LEU C 1 20 ? 18.414 52.660 65.528 1.00 44.60 790 LEU C O 1
ATOM 2224 N N . ALA C 1 21 ? 17.039 51.514 64.130 1.00 50.70 791 ALA C N 1
ATOM 2225 C CA . ALA C 1 21 ? 15.867 51.832 64.932 1.00 44.34 791 ALA C CA 1
ATOM 2226 C C . ALA C 1 21 ? 16.045 51.260 66.342 1.00 36.83 791 ALA C C 1
ATOM 2227 O O . ALA C 1 21 ? 15.805 51.957 67.305 1.00 51.31 791 ALA C O 1
ATOM 2229 N N . TYR C 1 22 ? 16.453 49.979 66.455 1.00 38.28 792 TYR C N 1
ATOM 2230 C CA . TYR C 1 22 ? 16.642 49.347 67.767 1.00 41.89 792 TYR C CA 1
ATOM 2231 C C . TYR C 1 22 ? 17.809 49.965 68.550 1.00 41.74 792 TYR C C 1
ATOM 2232 O O . TYR C 1 22 ? 17.646 50.291 69.745 1.00 49.00 792 TYR C O 1
ATOM 2241 N N . ALA C 1 23 ? 18.955 50.191 67.889 1.00 38.95 793 ALA C N 1
ATOM 2242 C CA . ALA C 1 23 ? 20.129 50.769 68.573 1.00 41.14 793 ALA C CA 1
ATOM 2243 C C . ALA C 1 23 ? 19.765 52.128 69.141 1.00 41.47 793 ALA C C 1
ATOM 2244 O O . ALA C 1 23 ? 20.060 52.428 70.287 1.00 49.47 793 ALA C O 1
ATOM 2246 N N . ASP C 1 24 ? 19.030 52.931 68.357 1.00 50.67 794 ASP C N 1
ATOM 2247 C CA . ASP C 1 24 ? 18.643 54.249 68.828 1.00 54.88 794 ASP C CA 1
ATOM 2248 C C . ASP C 1 24 ? 17.671 54.135 69.983 1.00 52.83 794 ASP C C 1
ATOM 2249 O O . ASP C 1 24 ? 17.789 54.874 70.957 1.00 50.17 794 ASP C O 1
ATOM 2254 N N . ILE C 1 25 ? 16.658 53.274 69.851 1.00 45.95 795 ILE C N 1
ATOM 2255 C CA . ILE C 1 25 ? 15.644 53.220 70.891 1.00 40.86 795 ILE C CA 1
ATOM 2256 C C . ILE C 1 25 ? 16.220 52.606 72.162 1.00 36.45 795 ILE C C 1
ATOM 2257 O O . ILE C 1 25 ? 15.907 53.068 73.252 1.00 46.40 795 ILE C O 1
ATOM 2262 N N . LEU C 1 26 ? 17.056 51.563 72.016 1.00 41.70 796 LEU C N 1
ATOM 2263 C CA . LEU C 1 26 ? 17.693 50.919 73.163 1.00 44.98 796 LEU C CA 1
ATOM 2264 C C . LEU C 1 26 ? 18.638 51.887 73.862 1.00 45.93 796 LEU C C 1
ATOM 2265 O O . LEU C 1 26 ? 18.679 51.936 75.086 1.00 45.34 796 LEU C O 1
ATOM 2270 N N . GLY C 1 27 ? 19.379 52.654 73.052 1.00 50.89 797 GLY C N 1
ATOM 2271 C CA . GLY C 1 27 ? 20.301 53.671 73.529 1.00 46.18 797 GLY C CA 1
ATOM 2272 C C . GLY C 1 27 ? 19.619 54.727 74.382 1.00 55.31 797 GLY C C 1
ATOM 2273 O O . GLY C 1 27 ? 20.245 55.326 75.259 1.00 55.67 797 GLY C O 1
ATOM 2274 N N . SER C 1 28 ? 18.322 54.945 74.142 1.00 46.58 798 SER C N 1
ATOM 2275 C CA . SER C 1 28 ? 17.558 55.939 74.899 1.00 44.93 798 SER C CA 1
ATOM 2276 C C . SER C 1 28 ? 17.204 55.467 76.308 1.00 45.34 798 SER C C 1
ATOM 2277 O O . SER C 1 28 ? 16.749 56.271 77.107 1.00 51.41 798 SER C O 1
ATOM 2280 N N . ASN C 1 29 ? 17.217 54.148 76.547 1.00 52.86 799 ASN C N 1
ATOM 2281 C CA . ASN C 1 29 ? 16.776 53.522 77.795 1.00 50.58 799 ASN C CA 1
ATOM 2282 C C . ASN C 1 29 ? 15.312 53.798 78.112 1.00 45.79 799 ASN C C 1
ATOM 2283 O O . ASN C 1 29 ? 14.931 53.798 79.290 1.00 41.95 799 ASN C O 1
ATOM 2288 N N . ASP C 1 30 ? 14.521 54.156 77.096 1.00 49.36 800 ASP C N 1
ATOM 2289 C CA . ASP C 1 30 ? 13.105 54.397 77.310 1.00 50.39 800 ASP C CA 1
ATOM 2290 C C . ASP C 1 30 ? 12.375 53.076 77.032 1.00 45.88 800 ASP C C 1
ATOM 2291 O O . ASP C 1 30 ? 12.333 52.625 75.892 1.00 50.02 800 ASP C O 1
ATOM 2296 N N . GLU C 1 31 ? 11.772 52.520 78.072 1.00 47.15 801 GLU C N 1
ATOM 2297 C CA . GLU C 1 31 ? 11.196 51.189 78.044 1.00 48.75 801 GLU C CA 1
ATOM 2298 C C . GLU C 1 31 ? 9.906 51.211 77.227 1.00 46.94 801 GLU C C 1
ATOM 2299 O O . GLU C 1 31 ? 9.634 50.283 76.484 1.00 44.34 801 GLU C O 1
ATOM 2305 N N . LEU C 1 32 ? 9.115 52.276 77.349 1.00 42.16 802 LEU C N 1
ATOM 2306 C CA . LEU C 1 32 ? 7.863 52.437 76.605 1.00 44.29 802 LEU C CA 1
ATOM 2307 C C . LEU C 1 32 ? 8.126 52.395 75.109 1.00 42.35 802 LEU C C 1
ATOM 2308 O O . LEU C 1 32 ? 7.382 51.751 74.371 1.00 51.98 802 LEU C O 1
ATOM 2313 N N . LEU C 1 33 ? 9.174 53.105 74.670 1.00 46.25 803 LEU C N 1
ATOM 2314 C CA . LEU C 1 33 ? 9.463 53.214 73.257 1.00 42.08 803 LEU C CA 1
ATOM 2315 C C . LEU C 1 33 ? 9.922 51.864 72.739 1.00 36.55 803 LEU C C 1
ATOM 2316 O O . LEU C 1 33 ? 9.693 51.510 71.592 1.00 40.22 803 LEU C O 1
ATOM 2321 N N . LEU C 1 34 ? 10.682 51.154 73.568 1.00 39.53 804 LEU C N 1
ATOM 2322 C CA . LEU C 1 34 ? 11.195 49.858 73.147 1.00 42.76 804 LEU C CA 1
ATOM 2323 C C . LEU C 1 34 ? 10.024 48.904 72.916 1.00 30.70 804 LEU C C 1
ATOM 2324 O O . LEU C 1 34 ? 9.979 48.212 71.917 1.00 36.34 804 LEU C O 1
ATOM 2329 N N . VAL C 1 35 ? 9.093 48.848 73.861 1.00 35.41 805 VAL C N 1
ATOM 2330 C CA . VAL C 1 35 ? 7.997 47.900 73.764 1.00 39.43 805 VAL C CA 1
ATOM 2331 C C . VAL C 1 35 ? 7.078 48.323 72.627 1.00 40.29 805 VAL C C 1
ATOM 2332 O O . VAL C 1 35 ? 6.532 47.495 71.902 1.00 41.18 805 VAL C O 1
ATOM 2336 N N . ARG C 1 36 ? 6.925 49.634 72.442 1.00 39.30 806 ARG C N 1
ATOM 2337 C CA . ARG C 1 36 ? 6.108 50.104 71.322 1.00 39.33 806 ARG C CA 1
ATOM 2338 C C . ARG C 1 36 ? 6.795 49.702 70.027 1.00 37.66 806 ARG C C 1
ATOM 2339 O O . ARG C 1 36 ? 6.172 49.192 69.116 1.00 40.16 806 ARG C O 1
ATOM 2347 N N . LEU C 1 37 ? 8.114 49.892 69.940 1.00 37.35 807 LEU C N 1
ATOM 2348 C CA . LEU C 1 37 ? 8.835 49.528 68.734 1.00 36.63 807 LEU C CA 1
ATOM 2349 C C . LEU C 1 37 ? 8.688 48.048 68.461 1.00 39.93 807 LEU C C 1
ATOM 2350 O O . LEU C 1 37 ? 8.466 47.667 67.318 1.00 44.68 807 LEU C O 1
ATOM 2363 N N . SER C 1 39 ? 6.339 45.943 69.319 1.00 41.90 809 SER C N 1
ATOM 2364 C CA . SER C 1 39 ? 4.988 45.646 68.859 1.00 45.12 809 SER C CA 1
ATOM 2365 C C . SER C 1 39 ? 4.771 46.140 67.413 1.00 50.58 809 SER C C 1
ATOM 2366 O O . SER C 1 39 ? 4.045 45.536 66.616 1.00 47.04 809 SER C O 1
ATOM 2369 N N . ARG C 1 40 ? 5.418 47.251 67.044 1.00 48.10 810 ARG C N 1
ATOM 2370 C CA . ARG C 1 40 ? 5.200 47.815 65.731 1.00 44.30 810 ARG C CA 1
ATOM 2371 C C . ARG C 1 40 ? 5.963 47.021 64.679 1.00 48.05 810 ARG C C 1
ATOM 2372 O O . ARG C 1 40 ? 5.442 46.809 63.579 1.00 51.97 810 ARG C O 1
ATOM 2380 N N . THR C 1 41 ? 7.203 46.612 64.975 1.00 48.30 811 THR C N 1
ATOM 2381 C CA . THR C 1 41 ? 7.946 45.815 64.018 1.00 44.95 811 THR C CA 1
ATOM 2382 C C . THR C 1 41 ? 7.629 44.357 64.277 1.00 38.86 811 THR C C 1
ATOM 2383 O O . THR C 1 41 ? 7.237 43.920 65.375 1.00 50.10 811 THR C O 1
ATOM 2387 N N . GLY C 1 42 ? 7.915 43.515 63.327 1.00 32.42 812 GLY C N 1
ATOM 2388 C CA . GLY C 1 42 ? 7.913 42.117 63.819 1.00 65.58 812 GLY C CA 1
ATOM 2389 C C . GLY C 1 42 ? 8.824 41.895 65.067 1.00 46.42 812 GLY C C 1
ATOM 2390 O O . GLY C 1 42 ? 9.662 42.733 65.386 1.00 40.49 812 GLY C O 1
ATOM 2391 N N . PRO C 1 43 ? 8.918 40.676 65.649 1.00 41.95 813 PRO C N 1
ATOM 2392 C CA . PRO C 1 43 ? 10.234 40.126 65.920 1.00 41.17 813 PRO C CA 1
ATOM 2393 C C . PRO C 1 43 ? 11.129 40.234 64.674 1.00 43.99 813 PRO C C 1
ATOM 2394 O O . PRO C 1 43 ? 10.746 39.742 63.620 1.00 46.80 813 PRO C O 1
ATOM 2398 N N . VAL C 1 44 ? 12.313 40.881 64.790 1.00 46.96 814 VAL C N 1
ATOM 2399 C CA . VAL C 1 44 ? 13.222 41.107 63.654 1.00 43.82 814 VAL C CA 1
ATOM 2400 C C . VAL C 1 44 ? 14.662 40.832 64.073 1.00 49.91 814 VAL C C 1
ATOM 2401 O O . VAL C 1 44 ? 15.576 41.549 63.655 1.00 47.79 814 VAL C O 1
ATOM 2405 N N . LEU C 1 45 ? 14.854 39.792 64.903 1.00 46.47 815 LEU C N 1
ATOM 2406 C CA . LEU C 1 45 ? 16.140 39.478 65.487 1.00 48.89 815 LEU C CA 1
ATOM 2407 C C . LEU C 1 45 ? 17.218 39.267 64.404 1.00 50.70 815 LEU C C 1
ATOM 2408 O O . LEU C 1 45 ? 18.396 39.546 64.628 1.00 45.43 815 LEU C O 1
ATOM 2413 N N . GLU C 1 46 ? 16.816 38.748 63.247 1.00 47.42 816 GLU C N 1
ATOM 2414 C CA . GLU C 1 46 ? 17.732 38.350 62.188 1.00 59.18 816 GLU C CA 1
ATOM 2415 C C . GLU C 1 46 ? 18.323 39.594 61.501 1.00 60.99 816 GLU C C 1
ATOM 2416 O O . GLU C 1 46 ? 19.324 39.490 60.824 1.00 63.07 816 GLU C O 1
ATOM 2422 N N . GLN C 1 47 ? 17.750 40.776 61.736 1.00 56.99 817 GLN C N 1
ATOM 2423 C CA . GLN C 1 47 ? 18.132 41.990 61.037 1.00 57.78 817 GLN C CA 1
ATOM 2424 C C . GLN C 1 47 ? 18.876 42.932 61.971 1.00 60.89 817 GLN C C 1
ATOM 2425 O O . GLN C 1 47 ? 19.074 44.090 61.634 1.00 55.92 817 GLN C O 1
ATOM 2431 N N . LEU C 1 48 ? 19.356 42.396 63.109 1.00 49.72 818 LEU C N 1
ATOM 2432 C CA . LEU C 1 48 ? 20.049 43.197 64.098 1.00 47.65 818 LEU C CA 1
ATOM 2433 C C . LEU C 1 48 ? 21.514 42.779 64.145 1.00 52.27 818 LEU C C 1
ATOM 2434 O O . LEU C 1 48 ? 21.808 41.594 64.011 1.00 65.00 818 LEU C O 1
ATOM 2439 N N . SER C 1 49 ? 22.405 43.760 64.372 1.00 57.57 819 SER C N 1
ATOM 2440 C CA . SER C 1 49 ? 23.798 43.484 64.687 1.00 63.76 819 SER C CA 1
ATOM 2441 C C . SER C 1 49 ? 23.885 42.785 66.041 1.00 67.26 819 SER C C 1
ATOM 2442 O O . SER C 1 49 ? 22.934 42.795 66.823 1.00 67.38 819 SER C O 1
ATOM 2445 N N . ASP C 1 50 ? 25.044 42.165 66.296 1.00 70.65 820 ASP C N 1
ATOM 2446 C CA . ASP C 1 50 ? 25.226 41.318 67.465 1.00 69.55 820 ASP C CA 1
ATOM 2447 C C . ASP C 1 50 ? 25.212 42.160 68.740 1.00 63.95 820 ASP C C 1
ATOM 2448 O O . ASP C 1 50 ? 24.773 41.694 69.776 1.00 55.11 820 ASP C O 1
ATOM 2453 N N . ALA C 1 51 ? 25.682 43.407 68.646 1.00 59.10 821 ALA C N 1
ATOM 2454 C CA . ALA C 1 51 ? 25.648 44.343 69.757 1.00 59.87 821 ALA C CA 1
ATOM 2455 C C . ALA C 1 51 ? 24.218 44.780 70.103 1.00 57.66 821 ALA C C 1
ATOM 2456 O O . ALA C 1 51 ? 23.872 44.877 71.277 1.00 65.53 821 ALA C O 1
ATOM 2458 N N . THR C 1 52 ? 23.428 45.125 69.080 1.00 59.36 822 THR C N 1
ATOM 2459 C CA . THR C 1 52 ? 22.024 45.514 69.244 1.00 49.82 822 THR C CA 1
ATOM 2460 C C . THR C 1 52 ? 21.221 44.347 69.814 1.00 41.43 822 THR C C 1
ATOM 2461 O O . THR C 1 52 ? 20.462 44.519 70.767 1.00 46.93 822 THR C O 1
ATOM 2465 N N . LEU C 1 53 ? 21.466 43.160 69.246 1.00 45.59 823 LEU C N 1
ATOM 2466 C CA . LEU C 1 53 ? 20.831 41.928 69.641 1.00 45.50 823 LEU C CA 1
ATOM 2467 C C . LEU C 1 53 ? 21.090 41.637 71.116 1.00 60.25 823 LEU C C 1
ATOM 2468 O O . LEU C 1 53 ? 20.144 41.401 71.862 1.00 61.63 823 LEU C O 1
ATOM 2473 N N . THR C 1 54 ? 22.361 41.681 71.535 1.00 59.73 824 THR C N 1
ATOM 2474 C CA . THR C 1 54 ? 22.745 41.452 72.916 1.00 55.48 824 THR C CA 1
ATOM 2475 C C . THR C 1 54 ? 22.036 42.429 73.834 1.00 47.14 824 THR C C 1
ATOM 2476 O O . THR C 1 54 ? 21.547 42.027 74.874 1.00 55.89 824 THR C O 1
ATOM 2480 N N . HIS C 1 55 ? 22.020 43.717 73.461 1.00 45.82 825 HIS C N 1
ATOM 2481 C CA . HIS C 1 55 ? 21.336 44.723 74.273 1.00 45.42 825 HIS C CA 1
ATOM 2482 C C . HIS C 1 55 ? 19.844 44.371 74.365 1.00 42.29 825 HIS C C 1
ATOM 2483 O O . HIS C 1 55 ? 19.234 44.446 75.411 1.00 45.85 825 HIS C O 1
ATOM 2490 N N . LEU C 1 56 ? 19.221 43.992 73.241 1.00 42.84 826 LEU C N 1
ATOM 2491 C CA . LEU C 1 56 ? 17.795 43.709 73.246 1.00 37.62 826 LEU C CA 1
ATOM 2492 C C . LEU C 1 56 ? 17.510 42.457 74.077 1.00 35.14 826 LEU C C 1
ATOM 2493 O O . LEU C 1 56 ? 16.536 42.421 74.803 1.00 36.70 826 LEU C O 1
ATOM 2506 N N . GLY C 1 58 ? 19.052 41.405 76.698 1.00 38.37 828 GLY C N 1
ATOM 2507 C CA . GLY C 1 58 ? 19.072 41.695 78.122 1.00 38.86 828 GLY C CA 1
ATOM 2508 C C . GLY C 1 58 ? 17.741 42.276 78.578 1.00 42.96 828 GLY C C 1
ATOM 2509 O O . GLY C 1 58 ? 17.287 42.012 79.699 1.00 51.33 828 GLY C O 1
ATOM 2510 N N . ASN C 1 59 ? 17.105 43.052 77.700 1.00 42.91 829 ASN C N 1
ATOM 2511 C CA . ASN C 1 59 ? 15.775 43.587 77.967 1.00 39.62 829 ASN C CA 1
ATOM 2512 C C . ASN C 1 59 ? 14.743 42.441 78.024 1.00 29.44 829 ASN C C 1
ATOM 2513 O O . ASN C 1 59 ? 13.917 42.417 78.901 1.00 33.57 829 ASN C O 1
ATOM 2518 N N . LEU C 1 60 ? 14.740 41.556 77.053 1.00 32.11 830 LEU C N 1
ATOM 2519 C CA . LEU C 1 60 ? 13.795 40.454 77.008 1.00 38.75 830 LEU C CA 1
ATOM 2520 C C . LEU C 1 60 ? 13.959 39.537 78.225 1.00 40.32 830 LEU C C 1
ATOM 2521 O O . LEU C 1 60 ? 12.969 39.130 78.834 1.00 38.79 830 LEU C O 1
ATOM 2526 N N . LYS C 1 61 ? 15.208 39.290 78.629 1.00 40.02 831 LYS C N 1
ATOM 2527 C CA . LYS C 1 61 ? 15.502 38.521 79.837 1.00 37.99 831 LYS C CA 1
ATOM 2528 C C . LYS C 1 61 ? 14.879 39.214 81.028 1.00 34.47 831 LYS C C 1
ATOM 2529 O O . LYS C 1 61 ? 14.220 38.579 81.850 1.00 37.97 831 LYS C O 1
ATOM 2535 N N . HIS C 1 62 ? 15.054 40.536 81.135 1.00 37.73 832 HIS C N 1
ATOM 2536 C CA . HIS C 1 62 ? 14.476 41.303 82.233 1.00 36.84 832 HIS C CA 1
ATOM 2537 C C . HIS C 1 62 ? 12.956 41.204 82.230 1.00 35.76 832 HIS C C 1
ATOM 2538 O O . HIS C 1 62 ? 12.307 41.094 83.260 1.00 44.74 832 HIS C O 1
ATOM 2545 N N . PHE C 1 63 ? 12.333 41.330 81.061 1.00 41.00 833 PHE C N 1
ATOM 2546 C CA . PHE C 1 63 ? 10.881 41.221 81.028 1.00 33.58 833 PHE C CA 1
ATOM 2547 C C . PHE C 1 63 ? 10.429 39.823 81.478 1.00 27.92 833 PHE C C 1
ATOM 2548 O O . PHE C 1 63 ? 9.374 39.672 82.057 1.00 36.05 833 PHE C O 1
ATOM 2556 N N . LEU C 1 64 ? 11.171 38.767 81.124 1.00 31.89 834 LEU C N 1
ATOM 2557 C CA . LEU C 1 64 ? 10.844 37.420 81.596 1.00 32.13 834 LEU C CA 1
ATOM 2558 C C . LEU C 1 64 ? 10.960 37.321 83.108 1.00 34.92 834 LEU C C 1
ATOM 2559 O O . LEU C 1 64 ? 10.059 36.801 83.741 1.00 40.82 834 LEU C O 1
ATOM 2564 N N . GLN C 1 65 ? 12.045 37.858 83.684 1.00 38.34 835 GLN C N 1
ATOM 2565 C CA . GLN C 1 65 ? 12.261 37.838 85.138 1.00 40.59 835 GLN C CA 1
ATOM 2566 C C . GLN C 1 65 ? 11.186 38.622 85.864 1.00 36.93 835 GLN C C 1
ATOM 2567 O O . GLN C 1 65 ? 10.831 38.268 86.978 1.00 40.10 835 GLN C O 1
ATOM 2573 N N . GLN C 1 66 ? 10.594 39.633 85.220 1.00 42.52 836 GLN C N 1
ATOM 2574 C CA . GLN C 1 66 ? 9.579 40.464 85.868 1.00 43.68 836 GLN C CA 1
ATOM 2575 C C . GLN C 1 66 ? 8.157 40.130 85.422 1.00 46.12 836 GLN C C 1
ATOM 2576 O O . GLN C 1 66 ? 7.245 40.811 85.846 1.00 50.78 836 GLN C O 1
ATOM 2582 N N . GLN C 1 67 ? 7.961 39.144 84.536 1.00 52.31 837 GLN C N 1
ATOM 2583 C CA . GLN C 1 67 ? 6.625 38.765 84.069 1.00 48.36 837 GLN C CA 1
ATOM 2584 C C . GLN C 1 67 ? 5.892 39.963 83.446 1.00 50.15 837 GLN C C 1
ATOM 2585 O O . GLN C 1 67 ? 4.687 40.136 83.639 1.00 40.53 837 GLN C O 1
ATOM 2591 N N . SER C 1 68 ? 6.596 40.703 82.585 1.00 39.02 838 SER C N 1
ATOM 2592 C CA . SER C 1 68 ? 6.098 41.954 82.023 1.00 40.22 838 SER C CA 1
ATOM 2593 C C . SER C 1 68 ? 5.829 41.783 80.541 1.00 36.40 838 SER C C 1
ATOM 2594 O O . SER C 1 68 ? 6.704 41.290 79.819 1.00 35.92 838 SER C O 1
ATOM 2597 N N . PHE C 1 69 ? 4.609 42.157 80.112 1.00 36.46 839 PHE C N 1
ATOM 2598 C CA . PHE C 1 69 ? 4.294 42.272 78.694 1.00 40.28 839 PHE C CA 1
ATOM 2599 C C . PHE C 1 69 ? 4.439 40.923 77.995 1.00 39.05 839 PHE C C 1
ATOM 2600 O O . PHE C 1 69 ? 4.803 40.930 76.833 1.00 39.94 839 PHE C O 1
ATOM 2608 N N . LEU C 1 70 ? 4.197 39.776 78.666 1.00 43.21 840 LEU C N 1
ATOM 2609 C CA . LEU C 1 70 ? 4.641 38.499 78.111 1.00 33.00 840 LEU C CA 1
ATOM 2610 C C . LEU C 1 70 ? 3.895 38.152 76.850 1.00 34.73 840 LEU C C 1
ATOM 2611 O O . LEU C 1 70 ? 4.487 37.533 75.971 1.00 44.91 840 LEU C O 1
ATOM 2616 N N . GLU C 1 71 ? 2.682 38.658 76.656 1.00 41.34 841 GLU C N 1
ATOM 2617 C CA . GLU C 1 71 ? 2.006 38.441 75.379 1.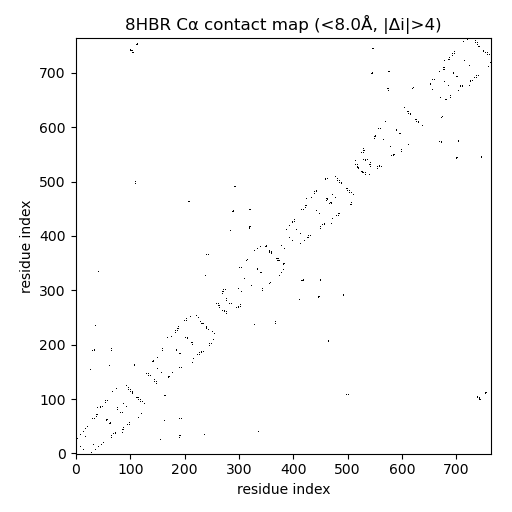00 45.79 841 GLU C CA 1
ATOM 2618 C C . GLU C 1 71 ? 2.742 39.094 74.205 1.00 43.69 841 GLU C C 1
ATOM 2619 O O . GLU C 1 71 ? 2.691 38.595 73.069 1.00 48.79 841 GLU C O 1
ATOM 2625 N N . CYS C 1 72 ? 3.361 40.246 74.473 1.00 38.72 842 CYS C N 1
ATOM 2626 C CA . CYS C 1 72 ? 4.135 41.027 73.505 1.00 52.21 842 CYS C CA 1
ATOM 2627 C C . CYS C 1 72 ? 5.571 40.465 73.410 1.00 39.34 842 CYS C C 1
ATOM 2628 O O . CYS C 1 72 ? 6.248 40.589 72.403 1.00 44.56 842 CYS C O 1
ATOM 2631 N N . VAL C 1 73 ? 6.072 39.829 74.477 1.00 46.46 843 VAL C N 1
ATOM 2632 C CA . VAL C 1 73 ? 7.472 39.417 74.547 1.00 37.41 843 VAL C CA 1
ATOM 2633 C C . VAL C 1 73 ? 7.656 38.002 74.010 1.00 35.86 843 VAL C C 1
ATOM 2634 O O . VAL C 1 73 ? 8.701 37.700 73.417 1.00 39.13 843 VAL C O 1
ATOM 2638 N N . ILE C 1 74 ? 6.666 37.128 74.236 1.00 37.29 844 ILE C N 1
ATOM 2639 C CA . ILE C 1 74 ? 6.864 35.719 73.969 1.00 37.68 844 ILE C CA 1
ATOM 2640 C C . ILE C 1 74 ? 7.046 35.453 72.470 1.00 31.42 844 ILE C C 1
ATOM 2641 O O . ILE C 1 74 ? 7.832 34.567 72.110 1.00 40.21 844 ILE C O 1
ATOM 2646 N N . PRO C 1 75 ? 6.472 36.201 71.516 1.00 35.47 845 PRO C N 1
ATOM 2647 C CA . PRO C 1 75 ? 6.797 35.981 70.100 1.00 33.30 845 PRO C CA 1
ATOM 2648 C C . PRO C 1 75 ? 8.269 36.224 69.775 1.00 34.00 845 PRO C C 1
ATOM 2649 O O . PRO C 1 75 ? 8.805 35.651 68.851 1.00 42.02 845 PRO C O 1
ATOM 2653 N N . TRP C 1 76 ? 8.944 37.068 70.549 1.00 38.02 846 TRP C N 1
ATOM 2654 C CA . TRP C 1 76 ? 10.373 37.257 70.352 1.00 33.71 846 TRP C CA 1
ATOM 2655 C C . TRP C 1 76 ? 11.148 36.015 70.773 1.00 28.89 846 TRP C C 1
ATOM 2656 O O . TRP C 1 76 ? 12.085 35.624 70.092 1.00 33.68 846 TRP C O 1
ATOM 2667 N N . ILE C 1 77 ? 10.804 35.394 71.892 1.00 32.72 847 ILE C N 1
ATOM 2668 C CA . ILE C 1 77 ? 11.436 34.123 72.275 1.00 32.66 847 ILE C CA 1
ATOM 2669 C C . ILE C 1 77 ? 11.068 33.012 71.281 1.00 28.68 847 ILE C C 1
ATOM 2670 O O . ILE C 1 77 ? 11.857 32.119 71.014 1.00 34.90 847 ILE C O 1
ATOM 2675 N N . GLN C 1 78 ? 9.850 33.036 70.761 1.00 27.27 848 GLN C N 1
ATOM 2676 C CA . GLN C 1 78 ? 9.466 32.093 69.706 1.00 28.63 848 GLN C CA 1
ATOM 2677 C C . GLN C 1 78 ? 10.384 32.265 68.504 1.00 30.58 848 GLN C C 1
ATOM 2678 O O . GLN C 1 78 ? 10.839 31.296 67.934 1.00 38.01 848 GLN C O 1
ATOM 2684 N N . GLN C 1 79 ? 10.711 33.506 68.136 1.00 43.94 849 GLN C N 1
ATOM 2685 C CA . GLN C 1 79 ? 11.620 33.701 67.025 1.00 36.49 849 GLN C CA 1
ATOM 2686 C C . GLN C 1 79 ? 13.025 33.217 67.368 1.00 36.99 849 GLN C C 1
ATOM 2687 O O . GLN C 1 79 ? 13.722 32.695 66.513 1.00 39.91 849 GLN C O 1
ATOM 2693 N N . VAL C 1 80 ? 13.485 33.380 68.606 1.00 36.82 850 VAL C N 1
ATOM 2694 C CA . VAL C 1 80 ? 14.777 32.795 68.972 1.00 34.94 850 VAL C CA 1
ATOM 2695 C C . VAL C 1 80 ? 14.723 31.280 68.665 1.00 35.23 850 VAL C C 1
ATOM 2696 O O . VAL C 1 80 ? 15.586 30.757 67.985 1.00 38.77 850 VAL C O 1
ATOM 2700 N N . ALA C 1 81 ? 13.721 30.579 69.182 1.00 35.12 851 ALA C N 1
ATOM 2701 C CA . ALA C 1 81 ? 13.619 29.140 68.979 1.00 34.82 851 ALA C CA 1
ATOM 2702 C C . ALA C 1 81 ? 13.419 28.788 67.494 1.00 43.88 851 ALA C C 1
ATOM 2703 O O . ALA C 1 81 ? 14.042 27.857 66.995 1.00 41.78 851 ALA C O 1
ATOM 2705 N N . ASP C 1 82 ? 12.574 29.526 66.769 1.00 41.54 852 ASP C N 1
ATOM 2706 C CA . ASP C 1 82 ? 12.423 29.276 65.333 1.00 44.96 852 ASP C CA 1
ATOM 2707 C C . ASP C 1 82 ? 13.752 29.437 64.578 1.00 50.73 852 ASP C C 1
ATOM 2708 O O . ASP C 1 82 ? 14.042 28.682 63.671 1.00 47.75 852 ASP C O 1
ATOM 2713 N N . LEU C 1 83 ? 14.517 30.488 64.882 1.00 40.93 853 LEU C N 1
ATOM 2714 C CA . LEU C 1 83 ? 15.775 30.730 64.188 1.00 34.74 853 LEU C CA 1
ATOM 2715 C C . LEU C 1 83 ? 16.782 29.638 64.522 1.00 38.78 853 LEU C C 1
ATOM 2716 O O . LEU C 1 83 ? 17.520 29.202 63.639 1.00 45.55 853 LEU C O 1
ATOM 2721 N N . VAL C 1 84 ? 16.792 29.143 65.759 1.00 41.10 854 VAL C N 1
ATOM 2722 C CA . VAL C 1 84 ? 17.672 28.057 66.162 1.00 39.49 854 VAL C CA 1
ATOM 2723 C C . VAL C 1 84 ? 17.321 26.757 65.420 1.00 40.67 854 VAL C C 1
ATOM 2724 O O . VAL C 1 84 ? 18.214 26.035 64.986 1.00 49.84 854 VAL C O 1
ATOM 2728 N N . LEU C 1 85 ? 16.032 26.434 65.309 1.00 50.77 855 LEU C N 1
ATOM 2729 C CA . LEU C 1 85 ? 15.593 25.262 64.569 1.00 59.63 855 LEU C CA 1
ATOM 2730 C C . LEU C 1 85 ? 16.020 25.359 63.096 1.00 65.86 855 LEU C C 1
ATOM 2731 O O . LEU C 1 85 ? 16.498 24.377 62.546 1.00 62.59 855 LEU C O 1
ATOM 2736 N N . SER C 1 86 ? 15.870 26.531 62.465 1.00 62.61 856 SER C N 1
ATOM 2737 C CA . SER C 1 86 ? 16.039 26.633 61.029 1.00 56.46 856 SER C CA 1
ATOM 2738 C C . SER C 1 86 ? 17.468 26.997 60.626 1.00 59.61 856 SER C C 1
ATOM 2739 O O . SER C 1 86 ? 17.837 26.763 59.482 1.00 70.75 856 SER C O 1
ATOM 2742 N N . ASN C 1 87 ? 18.269 27.560 61.534 1.00 62.09 857 ASN C N 1
ATOM 2743 C CA . ASN C 1 87 ? 19.586 28.070 61.177 1.00 49.90 857 ASN C CA 1
ATOM 2744 C C . ASN C 1 87 ? 20.684 27.495 62.064 1.00 58.13 857 ASN C C 1
ATOM 2745 O O . ASN C 1 87 ? 21.845 27.857 61.888 1.00 67.11 857 ASN C O 1
ATOM 2750 N N . GLY C 1 88 ? 20.332 26.651 63.048 1.00 60.97 858 GLY C N 1
ATOM 2751 C CA . GLY C 1 88 ? 21.321 26.045 63.933 1.00 51.50 858 GLY C CA 1
ATOM 2752 C C . GLY C 1 88 ? 21.488 26.803 65.261 1.00 48.15 858 GLY C C 1
ATOM 2753 O O . GLY C 1 88 ? 21.069 27.954 65.395 1.00 40.85 858 GLY C O 1
ATOM 2754 N N . PRO C 1 89 ? 22.106 26.170 66.291 1.00 47.16 859 PRO C N 1
ATOM 2755 C CA . PRO C 1 89 ? 22.235 26.750 67.636 1.00 43.92 859 PRO C CA 1
ATOM 2756 C C . PRO C 1 89 ? 22.914 28.103 67.742 1.00 45.77 859 PRO C C 1
ATOM 2757 O O . PRO C 1 89 ? 22.767 28.805 68.733 1.00 39.68 859 PRO C O 1
ATOM 2761 N N . ASN C 1 90 ? 23.706 28.463 66.723 1.00 44.43 860 ASN C N 1
ATOM 2762 C CA . ASN C 1 90 ? 24.501 29.667 66.768 1.00 39.46 860 ASN C CA 1
ATOM 2763 C C . ASN C 1 90 ? 23.859 30.722 65.885 1.00 37.63 860 ASN C C 1
ATOM 2764 O O . ASN C 1 90 ? 24.485 31.742 65.601 1.00 51.73 860 ASN C O 1
ATOM 2769 N N . ALA C 1 91 ? 22.604 30.503 65.484 1.00 42.88 861 ALA C N 1
ATOM 2770 C CA . ALA C 1 91 ? 21.890 31.391 64.551 1.00 53.43 861 ALA C CA 1
ATOM 2771 C C . ALA C 1 91 ? 21.995 32.848 64.973 1.00 51.10 861 ALA C C 1
ATOM 2772 O O . ALA C 1 91 ? 22.053 33.755 64.163 1.00 62.29 861 ALA C O 1
ATOM 2774 N N . LEU C 1 92 ? 21.951 33.085 66.281 1.00 58.34 862 LEU C N 1
ATOM 2775 C CA . LEU C 1 92 ? 21.960 34.421 66.855 1.00 54.00 862 LEU C CA 1
ATOM 2776 C C . LEU C 1 92 ? 23.269 34.520 67.627 1.00 72.91 862 LEU C C 1
ATOM 2777 O O . LEU C 1 92 ? 23.700 33.507 68.210 1.00 88.35 862 LEU C O 1
ATOM 2782 N N . GLY C 1 93 ? 23.873 35.712 67.691 1.00 61.35 863 GLY C N 1
ATOM 2783 C CA . GLY C 1 93 ? 25.268 35.742 68.121 1.00 65.90 863 GLY C CA 1
ATOM 2784 C C . GLY C 1 93 ? 25.516 35.490 69.611 1.00 55.55 863 GLY C C 1
ATOM 2785 O O . GLY C 1 93 ? 26.614 35.803 70.056 1.00 60.78 863 GLY C O 1
ATOM 2786 N N . LEU C 1 94 ? 24.646 34.766 70.317 1.00 52.24 864 LEU C N 1
ATOM 2787 C CA . LEU C 1 94 ? 24.593 34.773 71.767 1.00 54.49 864 LEU C CA 1
ATOM 2788 C C . LEU C 1 94 ? 25.704 33.935 72.378 1.00 44.90 864 LEU C C 1
ATOM 2789 O O . LEU C 1 94 ? 26.072 32.886 71.887 1.00 52.57 864 LEU C O 1
ATOM 2794 N N . THR C 1 95 ? 26.251 34.432 73.472 1.00 46.23 865 THR C N 1
ATOM 2795 C CA . THR C 1 95 ? 27.314 33.800 74.236 1.00 47.59 865 THR C CA 1
ATOM 2796 C C . THR C 1 95 ? 26.752 32.573 74.926 1.00 45.05 865 THR C C 1
ATOM 2797 O O . THR C 1 95 ? 25.551 32.387 74.965 1.00 47.93 865 THR C O 1
ATOM 2801 N N . GLY C 1 96 ? 27.604 31.756 75.507 1.00 41.47 866 GLY C N 1
ATOM 2802 C CA . GLY C 1 96 ? 27.177 30.626 76.330 1.00 40.94 866 GLY C CA 1
ATOM 2803 C C . GLY C 1 96 ? 26.424 31.067 77.582 1.00 43.42 866 GLY C C 1
ATOM 2804 O O . GLY C 1 96 ? 25.501 30.386 78.025 1.00 42.94 866 GLY C O 1
ATOM 2805 N N . ASP C 1 97 ? 26.831 32.214 78.148 1.00 45.80 867 ASP C N 1
ATOM 2806 C CA . ASP C 1 97 ? 26.179 32.782 79.325 1.00 44.13 867 ASP C CA 1
ATOM 2807 C C . ASP C 1 97 ? 24.773 33.291 79.002 1.00 38.49 867 ASP C C 1
ATOM 2808 O O . ASP C 1 97 ? 23.870 33.078 79.799 1.00 50.74 867 ASP C O 1
ATOM 2813 N N . SER C 1 98 ? 24.639 34.054 77.914 1.00 43.46 868 SER C N 1
ATOM 2814 C CA . SER C 1 98 ? 23.347 34.554 77.469 1.00 40.94 868 SER C CA 1
ATOM 2815 C C . SER C 1 98 ? 22.380 33.399 77.237 1.00 33.72 868 SER C C 1
ATOM 2816 O O . SER C 1 98 ? 21.217 33.473 77.640 1.00 43.91 868 SER C O 1
ATOM 2819 N N . LYS C 1 99 ? 22.865 32.338 76.578 1.00 35.74 869 LYS C N 1
ATOM 2820 C CA . LYS C 1 99 ? 22.112 31.142 76.312 1.00 32.71 869 LYS C CA 1
ATOM 2821 C C . LYS C 1 99 ? 21.578 30.527 77.601 1.00 44.29 869 LYS C C 1
ATOM 2822 O O . LYS C 1 99 ? 20.393 30.247 77.714 1.00 39.95 869 LYS C O 1
ATOM 2828 N N . LYS C 1 100 ? 22.478 30.305 78.552 1.00 48.10 870 LYS C N 1
ATOM 2829 C CA . LYS C 1 100 ? 22.151 29.728 79.845 1.00 41.82 870 LYS C CA 1
ATOM 2830 C C . LYS C 1 100 ? 21.196 30.650 80.612 1.00 36.24 870 LYS C C 1
ATOM 2831 O O . LYS C 1 100 ? 20.296 30.180 81.295 1.00 36.87 870 LYS C O 1
ATOM 2837 N N . ASP C 1 101 ? 21.416 31.955 80.537 1.00 31.49 871 ASP C N 1
ATOM 2838 C CA . ASP C 1 101 ? 20.604 32.897 81.294 1.00 38.77 871 ASP C CA 1
ATOM 2839 C C . ASP C 1 101 ? 19.165 32.958 80.754 1.00 36.60 871 ASP C C 1
ATOM 2840 O O . ASP C 1 101 ? 18.209 33.079 81.526 1.00 37.17 871 ASP C O 1
ATOM 2845 N N . LEU C 1 102 ? 19.022 32.907 79.427 1.00 33.94 872 LEU C N 1
ATOM 2846 C CA . LEU C 1 102 ? 17.708 32.970 78.804 1.00 33.08 872 LEU C CA 1
ATOM 2847 C C . LEU C 1 102 ? 16.900 31.728 79.175 1.00 32.23 872 LEU C C 1
ATOM 2848 O O . LEU C 1 102 ? 15.720 31.837 79.488 1.00 32.33 872 LEU C O 1
ATOM 2853 N N . VAL C 1 103 ? 17.544 30.559 79.159 1.00 32.70 873 VAL C N 1
ATOM 2854 C CA . VAL C 1 103 ? 16.864 29.309 79.515 1.00 32.97 873 VAL C CA 1
ATOM 2855 C C . VAL C 1 103 ? 16.435 29.368 80.970 1.00 34.17 873 VAL C C 1
ATOM 2856 O O . VAL C 1 103 ? 15.316 29.011 81.288 1.00 39.35 873 VAL C O 1
ATOM 2860 N N . PHE C 1 104 ? 17.341 29.823 81.855 1.00 34.59 874 PHE C N 1
ATOM 2861 C CA . PHE C 1 104 ? 17.022 29.912 83.264 1.00 34.75 874 PHE C CA 1
ATOM 2862 C C . PHE C 1 104 ? 15.846 30.875 83.497 1.00 28.42 874 PHE C C 1
ATOM 2863 O O . PHE C 1 104 ? 14.939 30.575 84.240 1.00 31.72 874 PHE C O 1
ATOM 2871 N N . ALA C 1 105 ? 15.870 32.028 82.850 1.00 34.61 875 ALA C N 1
ATOM 2872 C CA . ALA C 1 105 ? 14.830 33.013 83.001 1.00 33.13 875 ALA C CA 1
ATOM 2873 C C . ALA C 1 105 ? 13.474 32.472 82.500 1.00 29.60 875 ALA C C 1
ATOM 2874 O O . ALA C 1 105 ? 12.403 32.788 83.061 1.00 32.30 875 ALA C O 1
ATOM 2876 N N . LEU C 1 106 ? 13.492 31.642 81.457 1.00 31.94 876 LEU C N 1
ATOM 2877 C CA . LEU C 1 106 ? 12.281 31.007 80.932 1.00 27.02 876 LEU C CA 1
ATOM 2878 C C . LEU C 1 106 ? 11.744 29.991 81.919 1.00 31.12 876 LEU C C 1
ATOM 2879 O O . LEU C 1 106 ? 10.550 29.945 82.213 1.00 30.96 876 LEU C O 1
ATOM 2884 N N . GLN C 1 107 ? 12.642 29.154 82.429 1.00 34.95 877 GLN C N 1
ATOM 2885 C CA . GLN C 1 107 ? 12.290 28.162 83.430 1.00 32.62 877 GLN C CA 1
ATOM 2886 C C . GLN C 1 107 ? 11.627 28.821 84.632 1.00 34.50 877 GLN C C 1
ATOM 2887 O O . GLN C 1 107 ? 10.581 28.366 85.114 1.00 33.50 877 GLN C O 1
ATOM 2893 N N . GLU C 1 108 ? 12.215 29.903 85.130 1.00 33.00 878 GLU C N 1
ATOM 2894 C CA . GLU C 1 108 ? 11.625 30.578 86.289 1.00 30.73 878 GLU C CA 1
ATOM 2895 C C . GLU C 1 108 ? 10.262 31.167 85.947 1.00 32.92 878 GLU C C 1
ATOM 2896 O O . GLU C 1 108 ? 9.374 31.153 86.776 1.00 38.57 878 GLU C O 1
ATOM 2902 N N . ALA C 1 109 ? 10.090 31.729 84.753 1.00 39.00 879 ALA C N 1
ATOM 2903 C CA . ALA C 1 109 ? 8.805 32.312 84.368 1.00 31.67 879 ALA C CA 1
ATOM 2904 C C . ALA C 1 109 ? 7.725 31.252 84.301 1.00 29.60 879 ALA C C 1
ATOM 2905 O O . ALA C 1 109 ? 6.563 31.596 84.504 1.00 30.47 879 ALA C O 1
ATOM 2907 N N . ALA C 1 110 ? 8.090 30.002 84.026 1.00 32.38 880 ALA C N 1
ATOM 2908 C CA . ALA C 1 110 ? 7.133 28.908 83.966 1.00 40.06 880 ALA C CA 1
ATOM 2909 C C . ALA C 1 110 ? 6.365 28.646 85.273 1.00 42.18 880 ALA C C 1
ATOM 2910 O O . ALA C 1 110 ? 5.296 28.069 85.205 1.00 45.12 880 ALA C O 1
ATOM 2912 N N . SER C 1 111 ? 6.915 29.003 86.434 1.00 41.25 881 SER C N 1
ATOM 2913 C CA . SER C 1 111 ? 6.316 28.798 87.766 1.00 44.64 881 SER C CA 1
ATOM 2914 C C . SER C 1 111 ? 5.411 29.964 88.182 1.00 40.16 881 SER C C 1
ATOM 2915 O O . SER C 1 111 ? 4.691 29.869 89.153 1.00 52.26 881 SER C O 1
ATOM 2926 N N . ASP C 1 113 ? 2.390 32.882 88.122 1.00 44.75 883 ASP C N 1
ATOM 2927 C CA . ASP C 1 113 ? 0.969 32.873 87.878 1.00 40.53 883 ASP C CA 1
ATOM 2928 C C . ASP C 1 113 ? 0.644 33.722 86.660 1.00 44.01 883 ASP C C 1
ATOM 2929 O O . ASP C 1 113 ? 0.771 34.949 86.683 1.00 42.15 883 ASP C O 1
ATOM 2934 N N . HIS C 1 114 ? 0.291 33.049 85.560 1.00 40.91 884 HIS C N 1
ATOM 2935 C CA . HIS C 1 114 ? -0.024 33.753 84.321 1.00 38.08 884 HIS C CA 1
ATOM 2936 C C . HIS C 1 114 ? -1.532 33.741 84.207 1.00 36.23 884 HIS C C 1
ATOM 2937 O O . HIS C 1 114 ? -2.168 32.739 84.545 1.00 36.42 884 HIS C O 1
ATOM 2944 N N . ALA C 1 115 ? -2.104 34.838 83.737 1.00 35.21 885 ALA C N 1
ATOM 2945 C CA . ALA C 1 115 ? -3.547 34.918 83.556 1.00 38.82 885 ALA C CA 1
ATOM 2946 C C . ALA C 1 115 ? -3.958 34.120 82.325 1.00 33.48 885 ALA C C 1
ATOM 2947 O O . ALA C 1 115 ? -5.067 33.626 82.233 1.00 39.75 885 ALA C O 1
ATOM 2949 N N . GLN C 1 116 ? -3.073 34.052 81.344 1.00 35.81 886 GLN C N 1
ATOM 2950 C CA . GLN C 1 116 ? -3.259 33.250 80.134 1.00 34.41 886 GLN C CA 1
ATOM 2951 C C . GLN C 1 116 ? -2.959 31.785 80.474 1.00 35.79 886 GLN C C 1
ATOM 2952 O O . GLN C 1 116 ? -1.858 31.424 80.928 1.00 37.03 886 GLN C O 1
ATOM 2958 N N . SER C 1 117 ? -3.954 30.923 80.319 1.00 32.60 887 SER C N 1
ATOM 2959 C CA . SER C 1 117 ? -3.869 29.510 80.633 1.00 41.74 887 SER C CA 1
ATOM 2960 C C . SER C 1 117 ? -2.840 28.779 79.768 1.00 41.71 887 SER C C 1
ATOM 2961 O O . SER C 1 117 ? -2.333 27.716 80.184 1.00 47.59 887 SER C O 1
ATOM 2964 N N . TRP C 1 118 ? -2.538 29.320 78.574 1.00 38.07 888 TRP C N 1
ATOM 2965 C CA . TRP C 1 118 ? -1.555 28.702 77.681 1.00 35.69 888 TRP C CA 1
ATOM 2966 C C . TRP C 1 118 ? -0.107 29.142 77.940 1.00 33.08 888 TRP C C 1
ATOM 2967 O O . TRP C 1 118 ? 0.800 28.609 77.324 1.00 30.42 888 TRP C O 1
ATOM 2986 N N . ALA C 1 120 ? 2.251 29.301 80.561 1.00 26.86 890 ALA C N 1
ATOM 2987 C CA . ALA C 1 120 ? 3.248 28.458 81.226 1.00 26.80 890 ALA C CA 1
ATOM 2988 C C . ALA C 1 120 ? 3.677 27.302 80.330 1.00 29.64 890 ALA C C 1
ATOM 2989 O O . ALA C 1 120 ? 4.870 26.987 80.237 1.00 35.31 890 ALA C O 1
ATOM 2991 N N . ALA C 1 121 ? 2.705 26.705 79.600 1.00 35.21 891 ALA C N 1
ATOM 2992 C CA . ALA C 1 121 ? 2.990 25.603 78.691 1.00 25.54 891 ALA C CA 1
ATOM 2993 C C . ALA C 1 121 ? 3.865 26.074 77.524 1.00 27.97 891 ALA C C 1
ATOM 2994 O O . ALA C 1 121 ? 4.774 25.381 77.072 1.00 31.26 891 ALA C O 1
ATOM 2996 N N . LYS C 1 122 ? 3.569 27.273 76.994 1.00 33.83 892 LYS C N 1
ATOM 2997 C CA . LYS C 1 122 ? 4.378 27.786 75.890 1.00 27.96 892 LYS C CA 1
ATOM 2998 C C . LYS C 1 122 ? 5.793 28.084 76.389 1.00 28.83 892 LYS C C 1
ATOM 2999 O O . LYS C 1 122 ? 6.779 27.828 75.706 1.00 28.48 892 LYS C O 1
ATOM 3005 N N . ILE C 1 123 ? 5.902 28.689 77.588 1.00 30.51 893 ILE C N 1
ATOM 3006 C CA . ILE C 1 123 ? 7.216 29.014 78.132 1.00 27.55 893 ILE C CA 1
ATOM 3007 C C . ILE C 1 123 ? 8.020 27.749 78.341 1.00 32.96 893 ILE C C 1
ATOM 3008 O O . ILE C 1 123 ? 9.245 27.746 78.100 1.00 36.07 893 ILE C O 1
ATOM 3013 N N . VAL C 1 124 ? 7.364 26.693 78.879 1.00 32.93 894 VAL C N 1
ATOM 3014 C CA . VAL C 1 124 ? 8.110 25.461 79.103 1.00 29.95 894 VAL C CA 1
ATOM 3015 C C . VAL C 1 124 ? 8.525 24.853 77.768 1.00 32.10 894 VAL C C 1
ATOM 3016 O O . VAL C 1 124 ? 9.645 24.389 77.615 1.00 36.65 894 VAL C O 1
ATOM 3020 N N . GLU C 1 125 ? 7.637 24.814 76.766 1.00 32.70 895 GLU C N 1
ATOM 3021 C CA . GLU C 1 125 ? 8.051 24.287 75.462 1.00 30.09 895 GLU C CA 1
ATOM 3022 C C . GLU C 1 125 ? 9.301 25.020 74.931 1.00 31.22 895 GLU C C 1
ATOM 3023 O O . GLU C 1 125 ? 10.212 24.418 74.367 1.00 37.45 895 GLU C O 1
ATOM 3029 N N . LEU C 1 126 ? 9.303 26.350 74.985 1.00 35.01 896 LEU C N 1
ATOM 3030 C CA . LEU C 1 126 ? 10.448 27.118 74.506 1.00 30.68 896 LEU C CA 1
ATOM 3031 C C . LEU C 1 126 ? 11.697 26.857 75.344 1.00 31.31 896 LEU C C 1
ATOM 3032 O O . LEU C 1 126 ? 12.781 26.709 74.817 1.00 34.21 896 LEU C O 1
ATOM 3037 N N . ALA C 1 127 ? 11.551 26.814 76.652 1.00 30.52 897 ALA C N 1
ATOM 3038 C CA . ALA C 1 127 ? 12.669 26.504 77.539 1.00 35.18 897 ALA C CA 1
ATOM 3039 C C . ALA C 1 127 ? 13.280 25.157 77.174 1.00 32.96 897 ALA C C 1
ATOM 3040 O O . ALA C 1 127 ? 14.491 25.015 77.149 1.00 40.64 897 ALA C O 1
ATOM 3042 N N . GLU C 1 128 ? 12.441 24.183 76.837 1.00 37.97 898 GLU C N 1
ATOM 3043 C CA . GLU C 1 128 ? 12.888 22.831 76.535 1.00 32.51 898 GLU C CA 1
ATOM 3044 C C . GLU C 1 128 ? 13.564 22.764 75.171 1.00 33.51 898 GLU C C 1
ATOM 3045 O O . GLU C 1 128 ? 14.637 22.170 75.074 1.00 38.33 898 GLU C O 1
ATOM 3051 N N . GLN C 1 129 ? 13.013 23.432 74.159 1.00 39.35 899 GLN C N 1
ATOM 3052 C CA . GLN C 1 129 ? 13.695 23.503 72.858 1.00 37.16 899 GLN C CA 1
ATOM 3053 C C . GLN C 1 129 ? 15.069 24.158 72.989 1.00 39.67 899 GLN C C 1
ATOM 3054 O O . GLN C 1 129 ? 16.036 23.744 72.340 1.00 34.27 899 GLN C O 1
ATOM 3060 N N . LEU C 1 130 ? 15.165 25.270 73.750 1.00 36.34 900 LEU C N 1
ATOM 3061 C CA . LEU C 1 130 ? 16.408 26.016 73.759 1.00 31.95 900 LEU C CA 1
ATOM 3062 C C . LEU C 1 130 ? 17.424 25.256 74.636 1.00 37.40 900 LEU C C 1
ATOM 3063 O O . LEU C 1 130 ? 18.603 25.251 74.361 1.00 41.31 900 LEU C O 1
ATOM 3068 N N . ARG C 1 131 ? 16.959 24.593 75.686 1.00 37.21 901 ARG C N 1
ATOM 3069 C CA . ARG C 1 131 ? 17.847 23.789 76.522 1.00 40.05 901 ARG C CA 1
ATOM 3070 C C . ARG C 1 131 ? 18.426 22.611 75.737 1.00 37.95 901 ARG C C 1
ATOM 3071 O O . ARG C 1 131 ? 19.620 22.371 75.766 1.00 47.94 901 ARG C O 1
ATOM 3079 N N . SER C 1 132 ? 17.569 21.925 74.998 1.00 37.65 902 SER C N 1
ATOM 3080 C CA . SER C 1 132 ? 17.968 20.860 74.099 1.00 45.65 902 SER C CA 1
ATOM 3081 C C . SER C 1 132 ? 19.014 21.339 73.089 1.00 50.69 902 SER C C 1
ATOM 3082 O O . SER C 1 132 ? 20.021 20.670 72.877 1.00 50.81 902 SER C O 1
ATOM 3085 N N . ALA C 1 133 ? 18.795 22.508 72.479 1.00 48.25 903 ALA C N 1
ATOM 3086 C CA . ALA C 1 133 ? 19.666 22.981 71.412 1.00 40.19 903 ALA C CA 1
ATOM 3087 C C . ALA C 1 133 ? 21.005 23.493 71.948 1.00 51.26 903 ALA C C 1
ATOM 3088 O O . ALA C 1 133 ? 21.983 23.543 71.201 1.00 45.10 903 ALA C O 1
ATOM 3090 N N . TRP C 1 134 ? 21.063 23.907 73.217 1.00 42.33 904 TRP C N 1
ATOM 3091 C CA . TRP C 1 134 ? 22.148 24.732 73.712 1.00 38.44 904 TRP C CA 1
ATOM 3092 C C . TRP C 1 134 ? 22.913 24.163 74.902 1.00 39.11 904 TRP C C 1
ATOM 3093 O O . TRP C 1 134 ? 24.061 24.524 75.081 1.00 43.96 904 TRP C O 1
ATOM 3104 N N . LEU C 1 135 ? 22.230 23.441 75.783 1.00 47.77 905 LEU C N 1
ATOM 3105 C CA . LEU C 1 135 ? 22.829 23.034 77.027 1.00 44.15 905 LEU C CA 1
ATOM 3106 C C . LEU C 1 135 ? 22.950 21.493 77.025 1.00 50.04 905 LEU C C 1
ATOM 3107 O O . LEU C 1 135 ? 23.384 21.033 78.110 1.00 51.24 905 LEU C O 1
ATOM 3112 N N . SER D 1 2 ? 6.698 54.917 87.783 1.00 82.71 772 SER D N 1
ATOM 3113 C CA . SER D 1 2 ? 6.757 54.562 89.215 1.00 80.29 772 SER D CA 1
ATOM 3114 C C . SER D 1 2 ? 6.622 53.045 89.343 1.00 65.05 772 SER D C 1
ATOM 3115 O O . SER D 1 2 ? 5.550 52.506 89.116 1.00 80.23 772 SER D O 1
ATOM 3117 N N . HIS D 1 3 ? 7.685 52.380 89.815 1.00 55.44 773 HIS D N 1
ATOM 3118 C CA . HIS D 1 3 ? 7.597 51.085 90.484 1.00 62.99 773 HIS D CA 1
ATOM 3119 C C . HIS D 1 3 ? 6.709 51.130 91.749 1.00 55.21 773 HIS D C 1
ATOM 3120 O O . HIS D 1 3 ? 6.038 50.161 92.128 1.00 44.25 773 HIS D O 1
ATOM 3135 N N . LEU D 1 5 ? 3.863 52.876 92.226 1.00 37.43 775 LEU D N 1
ATOM 3136 C CA . LEU D 1 5 ? 2.481 52.758 91.794 1.00 41.17 775 LEU D CA 1
ATOM 3137 C C . LEU D 1 5 ? 2.199 51.317 91.315 1.00 35.35 775 LEU D C 1
ATOM 3138 O O . LEU D 1 5 ? 1.112 50.771 91.515 1.00 44.20 775 LEU D O 1
ATOM 3143 N N . TRP D 1 6 ? 3.190 50.670 90.729 1.00 35.70 776 TRP D N 1
ATOM 3144 C CA . TRP D 1 6 ? 3.048 49.269 90.324 1.00 42.03 776 TRP D CA 1
ATOM 3145 C C . TRP D 1 6 ? 2.747 48.395 91.543 1.00 44.07 776 TRP D C 1
ATOM 3146 O O . TRP D 1 6 ? 1.821 47.593 91.487 1.00 42.68 776 TRP D O 1
ATOM 3157 N N . SER D 1 7 ? 3.536 48.540 92.632 1.00 48.44 777 SER D N 1
ATOM 3158 C CA . SER D 1 7 ? 3.358 47.743 93.843 1.00 46.68 777 SER D CA 1
ATOM 3159 C C . SER D 1 7 ? 1.973 47.985 94.447 1.00 43.72 777 SER D C 1
ATOM 3160 O O . SER D 1 7 ? 1.302 47.050 94.893 1.00 50.34 777 SER D O 1
ATOM 3163 N N . GLN D 1 8 ? 1.540 49.256 94.447 1.00 40.25 778 GLN D N 1
ATOM 3164 C CA . GLN D 1 8 ? 0.214 49.607 94.917 1.00 46.57 778 GLN D CA 1
ATOM 3165 C C . GLN D 1 8 ? -0.868 48.896 94.078 1.00 38.94 778 GLN D C 1
ATOM 3166 O O . GLN D 1 8 ? -1.841 48.331 94.611 1.00 45.97 778 GLN D O 1
ATOM 3172 N N . ALA D 1 9 ? -0.696 48.906 92.750 1.00 49.22 779 ALA D N 1
ATOM 3173 C CA . ALA D 1 9 ? -1.639 48.228 91.845 1.00 47.20 779 ALA D CA 1
ATOM 3174 C C . ALA D 1 9 ? -1.671 46.716 92.077 1.00 35.32 779 ALA D C 1
ATOM 3175 O O . ALA D 1 9 ? -2.714 46.082 92.028 1.00 44.29 779 ALA D O 1
ATOM 3185 N N . GLU D 1 11 ? -0.949 45.163 94.838 1.00 52.41 781 GLU D N 1
ATOM 3186 C CA . GLU D 1 11 ? -1.712 44.943 96.066 1.00 58.16 781 GLU D CA 1
ATOM 3187 C C . GLU D 1 11 ? -3.219 44.866 95.770 1.00 44.29 781 GLU D C 1
ATOM 3188 O O . GLU D 1 11 ? -3.880 43.921 96.207 1.00 47.09 781 GLU D O 1
ATOM 3194 N N . SER D 1 12 ? -3.770 45.839 95.026 1.00 46.99 782 SER D N 1
ATOM 3195 C CA . SER D 1 12 ? -5.192 45.767 94.687 1.00 45.22 782 SER D CA 1
ATOM 3196 C C . SER D 1 12 ? -5.514 44.522 93.855 1.00 51.15 782 SER D C 1
ATOM 3197 O O . SER D 1 12 ? -6.578 43.932 94.016 1.00 46.17 782 SER D O 1
ATOM 3200 N N . VAL D 1 13 ? -4.620 44.155 92.929 1.00 50.16 783 VAL D N 1
ATOM 3201 C CA . VAL D 1 13 ? -4.807 42.973 92.102 1.00 48.28 783 VAL D CA 1
ATOM 3202 C C . VAL D 1 13 ? -4.850 41.722 92.985 1.00 56.18 783 VAL D C 1
ATOM 3203 O O . VAL D 1 13 ? -5.736 40.879 92.817 1.00 49.70 783 VAL D O 1
ATOM 3207 N N . ARG D 1 14 ? -3.909 41.603 93.934 1.00 62.12 784 ARG D N 1
ATOM 3208 C CA . ARG D 1 14 ? -3.922 40.451 94.830 1.00 62.40 784 ARG D CA 1
ATOM 3209 C C . ARG D 1 14 ? -5.238 40.395 95.600 1.00 56.52 784 ARG D C 1
ATOM 3210 O O . ARG D 1 14 ? -5.773 39.315 95.795 1.00 58.00 784 ARG D O 1
ATOM 3218 N N . ALA D 1 15 ? -5.797 41.550 95.968 1.00 58.71 785 ALA D N 1
ATOM 3219 C CA . ALA D 1 15 ? -7.081 41.581 96.677 1.00 56.55 785 ALA D CA 1
ATOM 3220 C C . ALA D 1 15 ? -8.270 41.417 95.731 1.00 48.46 785 ALA D C 1
ATOM 3221 O O . ALA D 1 15 ? -9.407 41.581 96.164 1.00 55.87 785 ALA D O 1
ATOM 3223 N N . SER D 1 16 ? -8.026 41.091 94.450 1.00 53.41 786 SER D N 1
ATOM 3224 C CA . SER D 1 16 ? -9.085 40.985 93.442 1.00 55.71 786 SER D CA 1
ATOM 3225 C C . SER D 1 16 ? -9.844 42.307 93.244 1.00 54.35 786 SER D C 1
ATOM 3226 O O . SER D 1 16 ? -10.983 42.310 92.763 1.00 46.52 786 SER D O 1
ATOM 3229 N N . ASP D 1 17 ? -9.220 43.449 93.553 1.00 45.71 787 ASP D N 1
ATOM 3230 C CA . ASP D 1 17 ? -9.874 44.729 93.314 1.00 44.78 787 ASP D CA 1
ATOM 3231 C C . ASP D 1 17 ? -9.299 45.321 92.038 1.00 43.47 787 ASP D C 1
ATOM 3232 O O . ASP D 1 17 ? -8.460 46.225 92.061 1.00 47.28 787 ASP D O 1
ATOM 3237 N N . PHE D 1 18 ? -9.741 44.763 90.918 1.00 44.00 788 PHE D N 1
ATOM 3238 C CA . PHE D 1 18 ? -9.297 45.152 89.586 1.00 45.24 788 PHE D CA 1
ATOM 3239 C C . PHE D 1 18 ? -9.728 46.585 89.292 1.00 43.71 788 PHE D C 1
ATOM 3240 O O . PHE D 1 18 ? -8.977 47.356 88.699 1.00 43.30 788 PHE D O 1
ATOM 3248 N N . ASP D 1 19 ? -10.923 46.939 89.750 1.00 44.28 789 ASP D N 1
ATOM 3249 C CA . ASP D 1 19 ? -11.457 48.263 89.486 1.00 47.51 789 ASP D CA 1
ATOM 3250 C C . ASP D 1 19 ? -10.507 49.337 90.008 1.00 40.62 789 ASP D C 1
ATOM 3251 O O . ASP D 1 19 ? -10.234 50.307 89.301 1.00 48.03 789 ASP D O 1
ATOM 3256 N N . LEU D 1 20 ? -9.942 49.128 91.197 1.00 44.83 790 LEU D N 1
ATOM 3257 C CA . LEU D 1 20 ? -9.042 50.096 91.791 1.00 38.36 790 LEU D CA 1
ATOM 3258 C C . LEU D 1 20 ? -7.648 50.054 91.173 1.00 44.18 790 LEU D C 1
ATOM 3259 O O . LEU D 1 20 ? -6.968 51.089 91.058 1.00 37.51 790 LEU D O 1
ATOM 3264 N N . ALA D 1 21 ? -7.154 48.852 90.866 1.00 41.54 791 ALA D N 1
ATOM 3265 C CA . ALA D 1 21 ? -5.870 48.750 90.194 1.00 37.82 791 ALA D CA 1
ATOM 3266 C C . ALA D 1 21 ? -5.935 49.549 88.888 1.00 35.43 79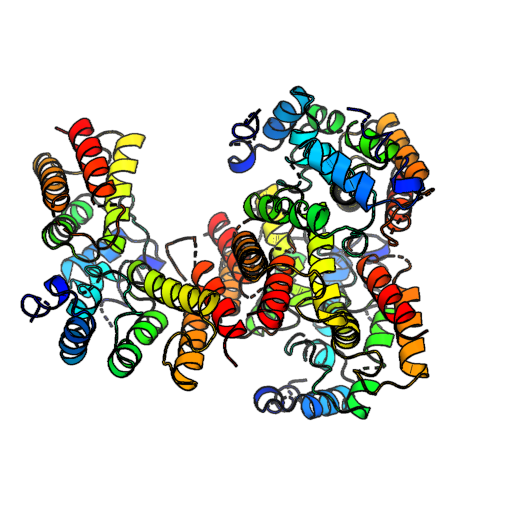1 ALA D C 1
ATOM 3267 O O . ALA D 1 21 ? -5.020 50.310 88.589 1.00 40.26 791 ALA D O 1
ATOM 3269 N N . TYR D 1 22 ? -6.997 49.337 88.093 1.00 35.68 792 TYR D N 1
ATOM 3270 C CA . TYR D 1 22 ? -7.139 50.022 86.805 1.00 35.46 792 TYR D CA 1
ATOM 3271 C C . TYR D 1 22 ? -7.364 51.526 87.011 1.00 33.28 792 TYR D C 1
ATOM 3272 O O . TYR D 1 22 ? -6.716 52.328 86.343 1.00 44.05 792 TYR D O 1
ATOM 3281 N N . ALA D 1 23 ? -8.250 51.922 87.927 1.00 40.75 793 ALA D N 1
ATOM 3282 C CA . ALA D 1 23 ? -8.530 53.347 88.165 1.00 43.57 793 ALA D CA 1
ATOM 3283 C C . ALA D 1 23 ? -7.250 54.066 88.543 1.00 41.78 793 ALA D C 1
ATOM 3284 O O . ALA D 1 23 ? -6.950 55.118 87.984 1.00 47.99 793 ALA D O 1
ATOM 3286 N N . ASP D 1 24 ? -6.442 53.455 89.422 1.00 41.66 794 ASP D N 1
ATOM 3287 C CA . ASP D 1 24 ? -5.179 54.074 89.797 1.00 44.17 794 ASP D CA 1
ATOM 3288 C C . ASP D 1 24 ? -4.228 54.159 88.609 1.00 47.47 794 ASP D C 1
ATOM 3289 O O . ASP D 1 24 ? -3.589 55.178 88.389 1.00 46.13 794 ASP D O 1
ATOM 3294 N N . ILE D 1 25 ? -4.077 53.065 87.859 1.00 47.90 795 ILE D N 1
ATOM 3295 C CA . ILE D 1 25 ? -3.079 53.075 86.792 1.00 37.29 795 ILE D CA 1
ATOM 3296 C C . ILE D 1 25 ? -3.546 53.993 85.661 1.00 38.72 795 ILE D C 1
ATOM 3297 O O . ILE D 1 25 ? -2.735 54.693 85.056 1.00 33.21 795 ILE D O 1
ATOM 3302 N N . LEU D 1 26 ? -4.850 53.942 85.332 1.00 34.72 796 LEU D N 1
ATOM 3303 C CA . LEU D 1 26 ? -5.401 54.776 84.272 1.00 36.56 796 LEU D CA 1
ATOM 3304 C C . LEU D 1 26 ? -5.279 56.251 84.656 1.00 46.81 796 LEU D C 1
ATOM 3305 O O . LEU D 1 26 ? -4.931 57.084 83.820 1.00 46.79 796 LEU D O 1
ATOM 3310 N N . GLY D 1 27 ? -5.587 56.546 85.924 1.00 56.96 797 GLY D N 1
ATOM 3311 C CA . GLY D 1 27 ? -5.480 57.883 86.484 1.00 49.95 797 GLY D CA 1
ATOM 3312 C C . GLY D 1 27 ? -4.082 58.469 86.362 1.00 46.85 797 GLY D C 1
ATOM 3313 O O . GLY D 1 27 ? -3.942 59.681 86.284 1.00 53.08 797 GLY D O 1
ATOM 3314 N N . SER D 1 28 ? -3.053 57.614 86.317 1.00 51.19 798 SER D N 1
ATOM 3315 C CA . SER D 1 28 ? -1.674 58.052 86.199 1.00 39.80 798 SER D CA 1
ATOM 3316 C C . SER D 1 28 ? -1.316 58.523 84.782 1.00 58.49 798 SER D C 1
ATOM 3317 O O . SER D 1 28 ? -0.274 59.155 84.581 1.00 51.71 798 SER D O 1
ATOM 3320 N N . ASN D 1 29 ? -2.075 58.081 83.772 1.00 51.67 799 ASN D N 1
ATOM 3321 C CA . ASN D 1 29 ? -1.794 58.333 82.364 1.00 42.59 799 ASN D CA 1
ATOM 3322 C C . ASN D 1 29 ? -0.479 57.760 81.903 1.00 38.88 799 ASN D C 1
ATOM 3323 O O . ASN D 1 29 ? 0.048 58.228 80.904 1.00 58.35 799 ASN D O 1
ATOM 3328 N N . ASP D 1 30 ? 0.098 56.822 82.648 1.00 40.18 800 ASP D N 1
ATOM 3329 C CA . ASP D 1 30 ? 1.327 56.167 82.243 1.00 46.42 800 ASP D CA 1
ATOM 3330 C C . ASP D 1 30 ? 0.942 54.946 81.414 1.00 43.67 800 ASP D C 1
ATOM 3331 O O . ASP D 1 30 ? 0.361 53.988 81.925 1.00 48.02 800 ASP D O 1
ATOM 3336 N N . GLU D 1 31 ? 1.334 55.007 80.136 1.00 41.61 801 GLU D N 1
ATOM 3337 C CA . GLU D 1 31 ? 0.921 54.074 79.114 1.00 43.45 801 GLU D CA 1
ATOM 3338 C C . GLU D 1 31 ? 1.586 52.724 79.373 1.00 46.56 801 GLU D C 1
ATOM 3339 O O . GLU D 1 31 ? 0.973 51.685 79.207 1.00 43.70 801 GLU D O 1
ATOM 3345 N N . LEU D 1 32 ? 2.870 52.759 79.757 1.00 39.34 802 LEU D N 1
ATOM 3346 C CA . LEU D 1 32 ? 3.647 51.552 79.963 1.00 45.65 802 LEU D CA 1
ATOM 3347 C C . LEU D 1 32 ? 3.048 50.729 81.101 1.00 35.91 802 LEU D C 1
ATOM 3348 O O . LEU D 1 32 ? 2.986 49.515 81.050 1.00 40.71 802 LEU D O 1
ATOM 3353 N N . LEU D 1 33 ? 2.633 51.406 82.175 1.00 39.04 803 LEU D N 1
ATOM 3354 C CA . LEU D 1 33 ? 2.106 50.714 83.334 1.00 37.31 803 LEU D CA 1
ATOM 3355 C C . LEU D 1 33 ? 0.755 50.105 82.997 1.00 36.56 803 LEU D C 1
ATOM 3356 O O . LEU D 1 33 ? 0.364 49.067 83.566 1.00 39.68 803 LEU D O 1
ATOM 3361 N N . LEU D 1 34 ? -0.008 50.824 82.168 1.00 41.28 804 LEU D N 1
ATOM 3362 C CA . LEU D 1 34 ? -1.304 50.314 81.777 1.00 38.25 804 LEU D CA 1
ATOM 3363 C C . LEU D 1 34 ? -1.125 49.003 81.013 1.00 34.38 804 LEU D C 1
ATOM 3364 O O . LEU D 1 34 ? -1.805 48.029 81.294 1.00 37.89 804 LEU D O 1
ATOM 3369 N N . VAL D 1 35 ? -0.218 48.997 80.042 1.00 37.41 805 VAL D N 1
ATOM 3370 C CA . VAL D 1 35 ? 0.002 47.826 79.210 1.00 36.78 805 VAL D CA 1
ATOM 3371 C C . VAL D 1 35 ? 0.556 46.703 80.070 1.00 41.62 805 VAL D C 1
ATOM 3372 O O . VAL D 1 35 ? 0.201 45.549 79.881 1.00 39.62 805 VAL D O 1
ATOM 3376 N N . ARG D 1 36 ? 1.437 47.042 81.023 1.00 39.21 806 ARG D N 1
ATOM 3377 C CA . ARG D 1 36 ? 1.970 46.027 81.905 1.00 34.37 806 ARG D CA 1
ATOM 3378 C C . ARG D 1 36 ? 0.849 45.434 82.744 1.00 30.91 806 ARG D C 1
ATOM 3379 O O . ARG D 1 36 ? 0.709 44.216 82.830 1.00 37.70 806 ARG D O 1
ATOM 3387 N N . LEU D 1 37 ? -0.019 46.289 83.292 1.00 32.91 807 LEU D N 1
ATOM 3388 C CA . LEU D 1 37 ? -1.133 45.791 84.070 1.00 29.58 807 LEU D CA 1
ATOM 3389 C C . LEU D 1 37 ? -2.034 44.893 83.229 1.00 30.54 807 LEU D C 1
ATOM 3390 O O . LEU D 1 37 ? -2.484 43.863 83.707 1.00 38.44 807 LEU D O 1
ATOM 3403 N N . SER D 1 39 ? -1.427 43.137 80.568 1.00 42.44 809 SER D N 1
ATOM 3404 C CA . SER D 1 39 ? -0.798 41.849 80.315 1.00 42.02 809 SER D CA 1
ATOM 3405 C C . SER D 1 39 ? -0.758 40.974 81.563 1.00 47.71 809 SER D C 1
ATOM 3406 O O . SER D 1 39 ? -0.870 39.744 81.486 1.00 50.84 809 SER D O 1
ATOM 3409 N N . ARG D 1 40 ? -0.611 41.600 82.740 1.00 42.33 810 ARG D N 1
ATOM 3410 C CA . ARG D 1 40 ? -0.502 40.843 83.968 1.00 39.93 810 ARG D CA 1
ATOM 3411 C C . ARG D 1 40 ? -1.857 40.298 84.401 1.00 38.07 810 ARG D C 1
ATOM 3412 O O . ARG D 1 40 ? -1.923 39.181 84.894 1.00 46.53 810 ARG D O 1
ATOM 3420 N N . THR D 1 41 ? -2.921 41.077 84.281 1.00 35.02 811 THR D N 1
ATOM 3421 C CA . THR D 1 41 ? -4.228 40.576 84.658 1.00 36.42 811 THR D CA 1
ATOM 3422 C C . THR D 1 41 ? -4.843 39.945 83.417 1.00 39.38 811 THR D C 1
ATOM 3423 O O . THR D 1 41 ? -4.523 40.255 82.240 1.00 44.04 811 THR D O 1
ATOM 3427 N N . GLY D 1 42 ? -5.850 39.142 83.602 1.00 36.06 812 GLY D N 1
ATOM 3428 C CA . GLY D 1 42 ? -6.589 38.883 82.347 1.00 67.56 812 GLY D CA 1
ATOM 3429 C C . GLY D 1 42 ? -7.014 40.175 81.599 1.00 47.02 812 GLY D C 1
ATOM 3430 O O . GLY D 1 42 ? -7.015 41.241 82.178 1.00 37.35 812 GLY D O 1
ATOM 3431 N N . PRO D 1 43 ? -7.636 40.123 80.395 1.00 39.44 813 PRO D N 1
ATOM 3432 C CA . PRO D 1 43 ? -8.861 40.888 80.203 1.00 34.10 813 PRO D CA 1
ATOM 3433 C C . PRO D 1 43 ? -9.825 40.654 81.375 1.00 36.78 813 PRO D C 1
ATOM 3434 O O . PRO D 1 43 ? -10.164 39.526 81.661 1.00 44.93 813 PRO D O 1
ATOM 3438 N N . VAL D 1 44 ? -10.233 41.734 82.075 1.00 35.67 814 VAL D N 1
ATOM 3439 C CA . VAL D 1 44 ? -11.096 41.674 83.251 1.00 32.93 814 VAL D CA 1
ATOM 3440 C C . VAL D 1 44 ? -12.150 42.778 83.142 1.00 34.85 814 VAL D C 1
ATOM 3441 O O . VAL D 1 44 ? -12.486 43.415 84.132 1.00 37.27 814 VAL D O 1
ATOM 3445 N N . LEU D 1 45 ? -12.671 43.002 81.930 1.00 39.44 815 LEU D N 1
ATOM 3446 C CA . LEU D 1 45 ? -13.645 44.057 81.670 1.00 41.32 815 LEU D CA 1
ATOM 3447 C C . LEU D 1 45 ? -14.879 43.957 82.588 1.00 51.42 815 LEU D C 1
ATOM 3448 O O . LEU D 1 45 ? -15.448 44.985 82.964 1.00 54.82 815 LEU D O 1
ATOM 3453 N N . GLU D 1 46 ? -15.246 42.728 82.959 1.00 49.13 816 GLU D N 1
ATOM 3454 C CA . GLU D 1 46 ? -16.470 42.456 83.699 1.00 50.67 816 GLU D CA 1
ATOM 3455 C C . GLU D 1 46 ? -16.317 42.900 85.150 1.00 43.26 816 GLU D C 1
ATOM 3456 O O . GLU D 1 46 ? -17.311 43.063 85.832 1.00 57.26 816 GLU D O 1
ATOM 3462 N N . GLN D 1 47 ? -15.092 43.187 85.606 1.00 44.16 817 GLN D N 1
ATOM 3463 C CA . GLN D 1 47 ? -14.828 43.502 86.993 1.00 40.10 817 GLN D CA 1
ATOM 3464 C C . GLN D 1 47 ? -14.524 44.986 87.188 1.00 40.87 817 GLN D C 1
ATOM 3465 O O . GLN D 1 47 ? -14.070 45.389 88.264 1.00 39.28 817 GLN D O 1
ATOM 3471 N N . LEU D 1 48 ? -14.842 45.795 86.179 1.00 38.96 818 LEU D N 1
ATOM 3472 C CA . LEU D 1 48 ? -14.531 47.219 86.200 1.00 43.17 818 LEU D CA 1
ATOM 3473 C C . LEU D 1 48 ? -15.829 48.012 86.271 1.00 39.74 818 LEU D C 1
ATOM 3474 O O . LEU D 1 48 ? -16.800 47.640 85.613 1.00 37.03 818 LEU D O 1
ATOM 3479 N N . SER D 1 49 ? -15.785 49.127 87.019 1.00 43.72 819 SER D N 1
ATOM 3480 C CA . SER D 1 49 ? -16.882 50.087 87.022 1.00 48.41 819 SER D CA 1
ATOM 3481 C C . SER D 1 49 ? -16.980 50.758 85.663 1.00 44.01 819 SER D C 1
ATOM 3482 O O . SER D 1 49 ? -16.059 50.677 84.852 1.00 48.12 819 SER D O 1
ATOM 3485 N N . ASP D 1 50 ? -18.114 51.414 85.420 1.00 50.14 820 ASP D N 1
ATOM 3486 C CA . ASP D 1 50 ? -18.417 52.011 84.139 1.00 45.53 820 ASP D CA 1
ATOM 3487 C C . ASP D 1 50 ? -17.474 53.171 83.840 1.00 40.75 820 ASP D C 1
ATOM 3488 O O . ASP D 1 50 ? -17.142 53.398 82.673 1.00 52.67 820 ASP D O 1
ATOM 3493 N N . ALA D 1 51 ? -17.007 53.876 84.875 1.00 47.11 821 ALA D N 1
ATOM 3494 C CA . ALA D 1 51 ? -16.080 54.979 84.693 1.00 46.61 821 ALA D CA 1
ATOM 3495 C C . ALA D 1 51 ? -14.689 54.463 84.301 1.00 41.00 821 ALA D C 1
ATOM 3496 O O . ALA D 1 51 ? -14.017 55.045 83.462 1.00 52.76 821 ALA D O 1
ATOM 3498 N N . THR D 1 52 ? -14.219 53.419 85.020 1.00 44.53 822 THR D N 1
ATOM 3499 C CA . THR D 1 52 ? -12.942 52.773 84.735 1.00 42.86 822 THR D CA 1
ATOM 3500 C C . THR D 1 52 ? -12.956 52.171 83.323 1.00 40.12 822 THR D C 1
ATOM 3501 O O . THR D 1 52 ? -12.026 52.375 82.541 1.00 42.93 822 THR D O 1
ATOM 3505 N N . LEU D 1 53 ? -14.065 51.488 83.009 1.00 42.73 823 LEU D N 1
ATOM 3506 C CA . LEU D 1 53 ? -14.294 50.854 81.722 1.00 44.49 823 LEU D CA 1
ATOM 3507 C C . LEU D 1 53 ? -14.196 51.876 80.605 1.00 47.04 823 LEU D C 1
ATOM 3508 O O . LEU D 1 53 ? -13.474 51.660 79.641 1.00 62.17 823 LEU D O 1
ATOM 3513 N N . THR D 1 54 ? -14.935 52.983 80.724 1.00 49.79 824 THR D N 1
ATOM 3514 C CA . THR D 1 54 ? -14.936 54.037 79.719 1.00 46.44 824 THR D CA 1
ATOM 3515 C C . THR D 1 54 ? -13.522 54.569 79.509 1.00 43.59 824 THR D C 1
ATOM 3516 O O . THR D 1 54 ? -13.108 54.772 78.380 1.00 47.98 824 THR D O 1
ATOM 3520 N N . HIS D 1 55 ? -12.810 54.842 80.607 1.00 38.25 825 HIS D N 1
ATOM 3521 C CA . HIS D 1 55 ? -11.436 55.303 80.496 1.00 42.82 825 HIS D CA 1
ATOM 3522 C C . HIS D 1 55 ? -10.593 54.253 79.761 1.00 39.15 825 HIS D C 1
ATOM 3523 O O . HIS D 1 55 ? -9.785 54.574 78.910 1.00 40.63 825 HIS D O 1
ATOM 3530 N N . LEU D 1 56 ? -10.720 52.970 80.142 1.00 36.93 826 LEU D N 1
ATOM 3531 C CA . LEU D 1 56 ? -9.930 51.931 79.480 1.00 35.93 826 LEU D CA 1
ATOM 3532 C C . LEU D 1 56 ? -10.283 51.806 78.008 1.00 35.30 826 LEU D C 1
ATOM 3533 O O . LEU D 1 56 ? -9.396 51.654 77.174 1.00 39.64 826 LEU D O 1
ATOM 3546 N N . GLY D 1 58 ? -11.251 54.075 75.924 1.00 44.26 828 GLY D N 1
ATOM 3547 C CA . GLY D 1 58 ? -10.624 55.137 75.144 1.00 41.60 828 GLY D CA 1
ATOM 3548 C C . GLY D 1 58 ? -9.158 54.830 74.859 1.00 38.16 828 GLY D C 1
ATOM 3549 O O . GLY D 1 58 ? -8.650 55.145 73.800 1.00 42.01 828 GLY D O 1
ATOM 3550 N N . ASN D 1 59 ? -8.495 54.163 75.808 1.00 43.20 829 ASN D N 1
ATOM 3551 C CA . ASN D 1 59 ? -7.129 53.702 75.611 1.00 36.20 829 ASN D CA 1
ATOM 3552 C C . ASN D 1 59 ? -7.066 52.640 74.522 1.00 38.38 829 ASN D C 1
ATOM 3553 O O . ASN D 1 59 ? -6.194 52.721 73.682 1.00 45.80 829 ASN D O 1
ATOM 3558 N N . LEU D 1 60 ? -7.928 51.620 74.578 1.00 37.81 830 LEU D N 1
ATOM 3559 C CA . LEU D 1 60 ? -7.905 50.546 73.595 1.00 38.98 830 LEU D CA 1
ATOM 3560 C C . LEU D 1 60 ? -8.167 51.108 72.191 1.00 43.47 830 LEU D C 1
ATOM 3561 O O . LEU D 1 60 ? -7.478 50.730 71.222 1.00 43.17 830 LEU D O 1
ATOM 3566 N N . LYS D 1 61 ? -9.122 52.047 72.094 1.00 47.60 831 LYS D N 1
ATOM 3567 C CA . LYS D 1 61 ? -9.414 52.705 70.823 1.00 46.85 831 LYS D CA 1
ATOM 3568 C C . LYS D 1 61 ? -8.157 53.426 70.309 1.00 50.85 831 LYS D C 1
ATOM 3569 O O . LYS D 1 61 ? -7.777 53.309 69.146 1.00 43.85 831 LYS D O 1
ATOM 3575 N N . HIS D 1 62 ? -7.472 54.163 71.193 1.00 42.31 832 HIS D N 1
ATOM 3576 C CA . HIS D 1 62 ? -6.231 54.846 70.840 1.00 44.55 832 HIS D CA 1
ATOM 3577 C C . HIS D 1 62 ? -5.173 53.853 70.367 1.00 40.30 832 HIS D C 1
ATOM 3578 O O . HIS D 1 62 ? -4.417 54.109 69.421 1.00 38.53 832 HIS D O 1
ATOM 3585 N N . PHE D 1 63 ? -5.022 52.725 71.060 1.00 47.27 833 PHE D N 1
ATOM 3586 C CA . PHE D 1 63 ? -4.006 51.777 70.633 1.00 38.38 833 PHE D CA 1
ATOM 3587 C C . PHE D 1 63 ? -4.323 51.255 69.240 1.00 44.32 833 PHE D C 1
ATOM 3588 O O . PHE D 1 63 ? -3.406 50.951 68.472 1.00 42.20 833 PHE D O 1
ATOM 3596 N N . LEU D 1 64 ? -5.617 51.031 68.941 1.00 51.53 834 LEU D N 1
ATOM 3597 C CA . LEU D 1 64 ? -6.003 50.602 67.606 1.00 44.06 834 LEU D CA 1
ATOM 3598 C C . LEU D 1 64 ? -5.651 51.660 66.558 1.00 43.66 834 LEU D C 1
ATOM 3599 O O . LEU D 1 64 ? -5.032 51.343 65.542 1.00 53.71 834 LEU D O 1
ATOM 3604 N N . GLN D 1 65 ? -5.993 52.923 66.825 1.00 47.00 835 GLN D N 1
ATOM 3605 C CA . GLN D 1 65 ? -5.725 54.021 65.895 1.00 51.63 835 GLN D CA 1
ATOM 3606 C C . GLN D 1 65 ? -4.223 54.218 65.685 1.00 55.67 835 GLN D C 1
ATOM 3607 O O . GLN D 1 65 ? -3.819 54.670 64.635 1.00 60.27 835 GLN D O 1
ATOM 3613 N N . GLN D 1 66 ? -3.388 53.851 66.664 1.00 66.96 836 GLN D N 1
ATOM 3614 C CA . GLN D 1 66 ? -1.943 54.048 66.560 1.00 62.87 836 GLN D CA 1
ATOM 3615 C C . GLN D 1 66 ? -1.183 52.762 66.302 1.00 55.37 836 GLN D C 1
ATOM 3616 O O . GLN D 1 66 ? 0.032 52.808 66.298 1.00 64.22 836 GLN D O 1
ATOM 3622 N N . GLN D 1 67 ? -1.856 51.622 66.121 1.00 62.20 837 GLN D N 1
ATOM 3623 C CA . GLN D 1 67 ? -1.244 50.298 65.979 1.00 52.52 837 GLN D CA 1
ATOM 3624 C C . GLN D 1 67 ? -0.118 50.043 66.998 1.00 65.90 837 GLN D C 1
ATOM 3625 O O . GLN D 1 67 ? 0.976 49.577 66.677 1.00 62.67 837 GLN D O 1
ATOM 3631 N N . SER D 1 68 ? -0.503 50.209 68.267 1.00 53.37 838 SER D N 1
ATOM 3632 C CA . SER D 1 68 ? 0.381 50.045 69.403 1.00 47.86 838 SER D CA 1
ATOM 3633 C C . SER D 1 68 ? -0.008 48.799 70.205 1.00 50.28 838 SER D C 1
ATOM 3634 O O . SER D 1 68 ? -1.154 48.678 70.609 1.00 53.17 838 SER D O 1
ATOM 3637 N N . PHE D 1 69 ? 0.957 47.909 70.469 1.00 54.65 839 PHE D N 1
ATOM 3638 C CA . PHE D 1 69 ? 0.817 46.860 71.483 1.00 55.62 839 PHE D CA 1
ATOM 3639 C C . PHE D 1 69 ? -0.306 45.887 71.162 1.00 48.46 839 PHE D C 1
ATOM 3640 O O . PHE D 1 69 ? -0.895 45.313 72.086 1.00 44.82 839 PHE D O 1
ATOM 3648 N N . LEU D 1 70 ? -0.583 45.673 69.859 1.00 55.25 840 LEU D N 1
ATOM 3649 C CA . LEU D 1 70 ? -1.815 45.011 69.492 1.00 49.83 840 LEU D CA 1
ATOM 3650 C C . LEU D 1 70 ? -1.808 43.557 69.950 1.00 44.88 840 LEU D C 1
ATOM 3651 O O . LEU D 1 70 ? -2.855 43.020 70.247 1.00 48.58 840 LEU D O 1
ATOM 3656 N N . GLU D 1 71 ? -0.648 42.928 70.105 1.00 50.51 841 GLU D N 1
ATOM 3657 C CA . GLU D 1 71 ? -0.627 41.570 70.648 1.00 50.64 841 GLU D CA 1
ATOM 3658 C C . GLU D 1 71 ? -1.157 41.485 72.085 1.00 54.84 841 GLU D C 1
ATOM 3659 O O . GLU D 1 71 ? -1.749 40.473 72.492 1.00 50.99 841 GLU D O 1
ATOM 3665 N N . CYS D 1 72 ? -0.900 42.554 72.867 1.00 60.45 842 CYS D N 1
ATOM 3666 C CA . CYS D 1 72 ? -1.356 42.690 74.250 1.00 47.34 842 CYS D CA 1
ATOM 3667 C C . CYS D 1 72 ? -2.797 43.200 74.281 1.00 43.28 842 CYS D C 1
ATOM 3668 O O . CYS D 1 72 ? -3.551 42.924 75.209 1.00 53.32 842 CYS D O 1
ATOM 3671 N N . VAL D 1 73 ? -3.215 43.951 73.262 1.00 42.62 843 VAL D N 1
ATOM 3672 C CA . VAL D 1 73 ? -4.504 44.644 73.283 1.00 43.69 843 VAL D CA 1
ATOM 3673 C C . VAL D 1 73 ? -5.600 43.769 72.691 1.00 44.12 843 VAL D C 1
ATOM 3674 O O . VAL D 1 73 ? -6.741 43.882 73.090 1.00 57.32 843 VAL D O 1
ATOM 3678 N N . ILE D 1 74 ? -5.281 42.939 71.701 1.00 51.60 844 ILE D N 1
ATOM 3679 C CA . ILE D 1 74 ? -6.328 42.312 70.912 1.00 42.85 844 ILE D CA 1
ATOM 3680 C C . ILE D 1 74 ? -7.124 41.311 71.738 1.00 35.12 844 ILE D C 1
ATOM 3681 O O . ILE D 1 74 ? -8.333 41.189 71.564 1.00 39.10 844 ILE D O 1
ATOM 3686 N N . PRO D 1 75 ? -6.547 40.586 72.742 1.00 37.18 845 PRO D N 1
ATOM 3687 C CA . PRO D 1 75 ? -7.382 39.765 73.630 1.00 34.97 845 PRO D CA 1
ATOM 3688 C C . PRO D 1 75 ? -8.452 40.554 74.376 1.00 42.74 845 PRO D C 1
ATOM 3689 O O . PRO D 1 75 ? -9.471 40.004 74.760 1.00 43.67 845 PRO D O 1
ATOM 3693 N N . TRP D 1 76 ? -8.203 41.851 74.630 1.00 38.40 846 TRP D N 1
ATOM 3694 C CA . TRP D 1 76 ? -9.205 42.686 75.268 1.00 39.73 846 TRP D CA 1
ATOM 3695 C C . TRP D 1 76 ? -10.384 42.915 74.334 1.00 35.16 846 TRP D C 1
ATOM 3696 O O . TRP D 1 76 ? -11.508 42.911 74.801 1.00 41.48 846 TRP D O 1
ATOM 3707 N N . ILE D 1 77 ? -10.136 43.189 73.055 1.00 38.23 847 ILE D N 1
ATOM 3708 C CA . ILE D 1 77 ? -11.214 43.312 72.088 1.00 37.37 847 ILE D CA 1
ATOM 3709 C C . ILE D 1 77 ? -11.940 41.978 71.910 1.00 40.50 847 ILE D C 1
ATOM 3710 O O . ILE D 1 77 ? -13.141 41.952 71.717 1.00 46.74 847 ILE D O 1
ATOM 3715 N N . GLN D 1 78 ? -11.210 40.870 71.967 1.00 37.83 848 GLN D N 1
ATOM 3716 C CA . GLN D 1 78 ? -11.833 39.549 71.957 1.00 39.26 848 GLN D CA 1
ATOM 3717 C C . GLN D 1 78 ? -12.811 39.429 73.121 1.00 45.16 848 GLN D C 1
ATOM 3718 O O . GLN D 1 78 ? -13.908 38.906 72.987 1.00 44.44 848 GLN D O 1
ATOM 3724 N N . GLN D 1 79 ? -12.410 39.904 74.315 1.00 44.88 849 GLN D N 1
ATOM 3725 C CA . GLN D 1 79 ? -13.304 39.815 75.453 1.00 36.60 849 GLN D CA 1
ATOM 3726 C C . GLN D 1 79 ? -14.553 40.701 75.237 1.00 40.07 849 GLN D C 1
ATOM 3727 O O . GLN D 1 79 ? -15.655 40.332 75.641 1.00 41.08 849 GLN D O 1
ATOM 3733 N N . VAL D 1 80 ? -14.395 41.860 74.619 1.00 37.49 850 VAL D N 1
ATOM 3734 C CA . VAL D 1 80 ? -15.553 42.684 74.317 1.00 48.99 850 VAL D CA 1
ATOM 3735 C C . VAL D 1 80 ? -16.510 41.854 73.450 1.00 48.56 850 VAL D C 1
ATOM 3736 O O . VAL D 1 80 ? -17.686 41.748 73.759 1.00 46.31 850 VAL D O 1
ATOM 3740 N N . ALA D 1 81 ? -16.008 41.275 72.354 1.00 47.83 851 ALA D N 1
ATOM 3741 C CA . ALA D 1 81 ? -16.817 40.469 71.458 1.00 47.85 851 ALA D CA 1
ATOM 3742 C C . ALA D 1 81 ? -17.447 39.285 72.171 1.00 45.93 851 ALA D C 1
ATOM 3743 O O . ALA D 1 81 ? -18.653 39.022 71.990 1.00 47.88 851 ALA D O 1
ATOM 3745 N N . ASP D 1 82 ? -16.656 38.562 72.975 1.00 50.50 852 ASP D N 1
ATOM 3746 C CA . ASP D 1 82 ? -17.187 37.425 73.704 1.00 40.91 852 ASP D CA 1
ATOM 3747 C C . ASP D 1 82 ? -18.343 37.836 74.621 1.00 51.17 852 ASP D C 1
ATOM 3748 O O . ASP D 1 82 ? -19.343 37.126 74.724 1.00 54.45 852 ASP D O 1
ATOM 3753 N N . LEU D 1 83 ? -18.167 38.927 75.360 1.00 49.36 853 LEU D N 1
ATOM 3754 C CA . LEU D 1 83 ? -19.168 39.369 76.320 1.00 51.16 853 LEU D CA 1
ATOM 3755 C C . LEU D 1 83 ? -20.448 39.796 75.590 1.00 54.11 853 LEU D C 1
ATOM 3756 O O . LEU D 1 83 ? -21.545 39.500 76.036 1.00 50.59 853 LEU D O 1
ATOM 3761 N N . VAL D 1 84 ? -20.312 40.440 74.439 1.00 49.88 854 VAL D N 1
ATOM 3762 C CA . VAL D 1 84 ? -21.459 40.880 73.661 1.00 53.21 854 VAL D CA 1
ATOM 3763 C C . VAL D 1 84 ? -22.242 39.703 73.077 1.00 51.55 854 VAL D C 1
ATOM 3764 O O . VAL D 1 84 ? -23.473 39.718 73.078 1.00 62.16 854 VAL D O 1
ATOM 3768 N N . LEU D 1 85 ? -21.532 38.689 72.575 1.00 54.32 855 LEU D N 1
ATOM 3769 C CA . LEU D 1 85 ? -22.186 37.475 72.113 1.00 64.02 855 LEU D CA 1
ATOM 3770 C C . LEU D 1 85 ? -22.977 36.805 73.246 1.00 56.17 855 LEU D C 1
ATOM 3771 O O . LEU D 1 85 ? -24.095 36.379 73.025 1.00 53.89 855 LEU D O 1
ATOM 3776 N N . SER D 1 86 ? -22.400 36.709 74.450 1.00 47.97 856 SER D N 1
ATOM 3777 C CA . SER D 1 86 ? -22.944 35.841 75.485 1.00 45.10 856 SER D CA 1
ATOM 3778 C C . SER D 1 86 ? -23.884 36.598 76.422 1.00 51.88 856 SER D C 1
ATOM 3779 O O . SER D 1 86 ? -24.711 35.971 77.089 1.00 56.25 856 SER D O 1
ATOM 3782 N N . ASN D 1 87 ? -23.795 37.939 76.454 1.00 48.38 857 ASN D N 1
ATOM 3783 C CA . ASN D 1 87 ? -24.554 38.723 77.413 1.00 48.28 857 ASN D CA 1
ATOM 3784 C C . ASN D 1 87 ? -25.422 39.768 76.707 1.00 46.23 857 ASN D C 1
ATOM 3785 O O . ASN D 1 87 ? -26.191 40.434 77.375 1.00 54.19 857 ASN D O 1
ATOM 3790 N N . GLY D 1 88 ? -25.307 39.903 75.381 1.00 64.63 858 GLY D N 1
ATOM 3791 C CA . GLY D 1 88 ? -26.148 40.817 74.626 1.00 65.97 858 GLY D CA 1
ATOM 3792 C C . GLY D 1 88 ? -25.450 42.146 74.335 1.00 78.75 858 GLY D C 1
ATOM 3793 O O . GLY D 1 88 ? -24.408 42.449 74.922 1.00 72.85 858 GLY D O 1
ATOM 3794 N N . PRO D 1 89 ? -26.003 42.958 73.400 1.00 76.30 859 PRO D N 1
ATOM 3795 C CA . PRO D 1 89 ? -25.346 44.172 72.929 1.00 74.06 859 PRO D CA 1
ATOM 3796 C C . PRO D 1 89 ? -25.021 45.249 73.966 1.00 72.57 859 PRO D C 1
ATOM 3797 O O . PRO D 1 89 ? -24.154 46.084 73.696 1.00 59.96 859 PRO D O 1
ATOM 3801 N N . ASN D 1 90 ? -25.678 45.227 75.126 1.00 62.85 860 ASN D N 1
ATOM 3802 C CA . ASN D 1 90 ? -25.391 46.252 76.120 1.00 67.69 860 ASN D CA 1
ATOM 3803 C C . ASN D 1 90 ? -24.565 45.656 77.258 1.00 61.95 860 ASN D C 1
ATOM 3804 O O . ASN D 1 90 ? -24.439 46.304 78.300 1.00 70.21 860 ASN D O 1
ATOM 3809 N N . ALA D 1 91 ? -23.962 44.477 77.018 1.00 52.46 861 ALA D N 1
ATOM 3810 C CA . ALA D 1 91 ? -23.171 43.783 78.032 1.00 59.71 861 ALA D CA 1
ATOM 3811 C C . ALA D 1 91 ? -22.224 44.716 78.796 1.00 56.35 861 ALA D C 1
ATOM 3812 O O . ALA D 1 91 ? -22.014 44.533 80.008 1.00 57.50 861 ALA D O 1
ATOM 3814 N N . LEU D 1 92 ? -21.610 45.666 78.073 1.00 49.16 862 LEU D N 1
ATOM 3815 C CA . LEU D 1 92 ? -20.614 46.527 78.717 1.00 65.13 862 LEU D CA 1
ATOM 3816 C C . LEU D 1 92 ? -21.138 47.949 78.841 1.00 60.82 862 LEU D C 1
ATOM 3817 O O . LEU D 1 92 ? -20.376 48.882 79.089 1.00 72.46 862 LEU D O 1
ATOM 3822 N N . GLY D 1 93 ? -22.439 48.148 78.631 1.00 66.86 863 GLY D N 1
ATOM 3823 C CA . GLY D 1 93 ? -23.055 49.445 78.856 1.00 63.52 863 GLY D CA 1
ATOM 3824 C C . GLY D 1 93 ? -22.428 50.637 78.117 1.00 68.88 863 GLY D C 1
ATOM 3825 O O . GLY D 1 93 ? -22.620 51.784 78.527 1.00 89.56 863 GLY D O 1
ATOM 3826 N N . LEU D 1 94 ? -21.690 50.370 77.037 1.00 75.15 864 LEU D N 1
ATOM 3827 C CA . LEU D 1 94 ? -21.115 51.406 76.203 1.00 77.80 864 LEU D CA 1
ATOM 3828 C C . LEU D 1 94 ? -22.216 52.229 75.530 1.00 72.79 864 LEU D C 1
ATOM 3829 O O . LEU D 1 94 ? -23.256 51.691 75.183 1.00 66.41 864 LEU D O 1
ATOM 3834 N N . THR D 1 95 ? -21.938 53.511 75.286 1.00 77.02 865 THR D N 1
ATOM 3835 C CA . THR D 1 95 ? -22.832 54.408 74.574 1.00 81.28 865 THR D CA 1
ATOM 3836 C C . THR D 1 95 ? -22.905 53.990 73.105 1.00 77.40 865 THR D C 1
ATOM 3837 O O . THR D 1 95 ? -22.107 53.188 72.647 1.00 81.01 865 THR D O 1
ATOM 3841 N N . GLY D 1 96 ? -23.860 54.545 72.357 1.00 71.25 866 GLY D N 1
ATOM 3842 C CA . GLY D 1 96 ? -23.965 54.293 70.930 1.00 69.89 866 GLY D CA 1
ATOM 3843 C C . GLY D 1 96 ? -22.760 54.835 70.157 1.00 75.96 866 GLY D C 1
ATOM 3844 O O . GLY D 1 96 ? -22.346 54.261 69.151 1.00 78.39 866 GLY D O 1
ATOM 3845 N N . ASP D 1 97 ? -22.205 55.952 70.641 1.00 90.60 867 ASP D N 1
ATOM 3846 C CA . ASP D 1 97 ? -21.070 56.619 70.009 1.00 88.94 867 ASP D CA 1
ATOM 3847 C C . ASP D 1 97 ? -19.795 55.800 70.231 1.00 73.31 867 ASP D C 1
ATOM 3848 O O . ASP D 1 97 ? -18.999 55.657 69.311 1.00 85.28 867 ASP D O 1
ATOM 3853 N N . SER D 1 98 ? -19.563 55.337 71.468 1.00 70.35 868 SER D N 1
ATOM 3854 C CA . SER D 1 98 ? -18.424 54.486 71.793 1.00 74.79 868 SER D CA 1
ATOM 3855 C C . SER D 1 98 ? -18.460 53.205 70.945 1.00 77.61 868 SER D C 1
ATOM 3856 O O . SER D 1 98 ? -17.445 52.767 70.433 1.00 66.15 868 SER D O 1
ATOM 3859 N N . LYS D 1 99 ? -19.641 52.602 70.791 1.00 74.80 869 LYS D N 1
ATOM 3860 C CA . LYS D 1 99 ? -19.824 51.408 69.984 1.00 64.41 869 LYS D CA 1
ATOM 3861 C C . LYS D 1 99 ? -19.434 51.669 68.534 1.00 65.63 869 LYS D C 1
ATOM 3862 O O . LYS D 1 99 ? -18.694 50.890 67.944 1.00 64.25 869 LYS D O 1
ATOM 3868 N N . LYS D 1 100 ? -19.951 52.761 67.962 1.00 72.85 870 LYS D N 1
ATOM 3869 C CA . LYS D 1 100 ? -19.650 53.144 66.590 1.00 79.88 870 LYS D CA 1
ATOM 3870 C C . LYS D 1 100 ? -18.163 53.488 66.446 1.00 72.28 870 LYS D C 1
ATOM 3871 O O . LYS D 1 100 ? -17.558 53.184 65.419 1.00 66.87 870 LYS D O 1
ATOM 3877 N N . ASP D 1 101 ? -17.574 54.123 67.467 1.00 75.57 871 ASP D N 1
ATOM 3878 C CA . ASP D 1 101 ? -16.183 54.543 67.391 1.00 74.64 871 ASP D CA 1
ATOM 3879 C C . ASP D 1 101 ? -15.258 53.323 67.452 1.00 61.79 871 ASP D C 1
ATOM 3880 O O . ASP D 1 101 ? -14.226 53.305 66.803 1.00 54.31 871 ASP D O 1
ATOM 3885 N N . LEU D 1 102 ? -15.584 52.336 68.283 1.00 53.18 872 LEU D N 1
ATOM 3886 C CA . LEU D 1 102 ? -14.768 51.138 68.394 1.00 57.68 872 LEU D CA 1
ATOM 3887 C C . LEU D 1 102 ? -14.768 50.370 67.076 1.00 55.20 872 LEU D C 1
ATOM 3888 O O . LEU D 1 102 ? -13.731 49.882 66.645 1.00 57.43 872 LEU D O 1
ATOM 3893 N N . VAL D 1 103 ? -15.930 50.249 66.428 1.00 55.96 873 VAL D N 1
ATOM 3894 C CA . VAL D 1 103 ? -16.009 49.556 65.139 1.00 46.61 873 VAL D CA 1
ATOM 3895 C C . VAL D 1 103 ? -15.201 50.314 64.099 1.00 48.72 873 VAL D C 1
ATOM 3896 O O . VAL D 1 103 ? -14.447 49.719 63.335 1.00 42.14 873 VAL D O 1
ATOM 3900 N N . PHE D 1 104 ? -15.331 51.638 64.066 1.00 55.80 874 PHE D N 1
ATOM 3901 C CA . PHE D 1 104 ? -14.587 52.458 63.113 1.00 59.12 874 PHE D CA 1
ATOM 3902 C C . PHE D 1 104 ? -13.087 52.304 63.368 1.00 53.56 874 PHE D C 1
ATOM 3903 O O . PHE D 1 104 ? -12.312 52.159 62.432 1.00 49.99 874 PHE D O 1
ATOM 3911 N N . ALA D 1 105 ? -12.658 52.335 64.637 1.00 58.15 875 ALA D N 1
ATOM 3912 C CA . ALA D 1 105 ? -11.251 52.198 64.974 1.00 52.74 875 ALA D CA 1
ATOM 3913 C C . ALA D 1 105 ? -10.723 50.823 64.552 1.00 43.10 875 ALA D C 1
ATOM 3914 O O . ALA D 1 105 ? -9.585 50.702 64.136 1.00 54.99 875 ALA D O 1
ATOM 3916 N N . LEU D 1 106 ? -11.550 49.768 64.664 1.00 46.77 876 LEU D N 1
ATOM 3917 C CA . LEU D 1 106 ? -11.165 48.420 64.239 1.00 47.51 876 LEU D CA 1
ATOM 3918 C C . LEU D 1 106 ? -11.026 48.368 62.716 1.00 45.62 876 LEU D C 1
ATOM 3919 O O . LEU D 1 106 ? -10.063 47.853 62.188 1.00 53.20 876 LEU D O 1
ATOM 3924 N N . GLN D 1 107 ? -12.001 48.931 62.014 1.00 58.64 877 GLN D N 1
ATOM 3925 C CA . GLN D 1 107 ? -11.960 49.034 60.561 1.00 61.92 877 GLN D CA 1
ATOM 3926 C C . GLN D 1 107 ? -10.695 49.733 60.081 1.00 52.09 877 GLN D C 1
ATOM 3927 O O . GLN D 1 107 ? -10.029 49.254 59.172 1.00 59.27 877 GLN D O 1
ATOM 3933 N N . GLU D 1 108 ? -10.356 50.876 60.687 1.00 58.95 878 GLU D N 1
ATOM 3934 C CA . GLU D 1 108 ? -9.145 51.601 60.307 1.00 62.76 878 GLU D CA 1
ATOM 3935 C C . GLU D 1 108 ? -7.901 50.763 60.579 1.00 54.09 878 GLU D C 1
ATOM 3936 O O . GLU D 1 108 ? -6.969 50.758 59.755 1.00 57.38 878 GLU D O 1
ATOM 3942 N N . ALA D 1 109 ? -7.868 50.050 61.708 1.00 53.48 879 ALA D N 1
ATOM 3943 C CA . ALA D 1 109 ? -6.683 49.269 62.046 1.00 57.86 879 ALA D CA 1
ATOM 3944 C C . ALA D 1 109 ? -6.530 48.096 61.085 1.00 56.76 879 ALA D C 1
ATOM 3945 O O . ALA D 1 109 ? -5.417 47.661 60.870 1.00 65.07 879 ALA D O 1
ATOM 3947 N N . ALA D 1 110 ? -7.639 47.616 60.497 1.00 68.80 880 ALA D N 1
ATOM 3948 C CA . ALA D 1 110 ? -7.623 46.461 59.600 1.00 69.39 880 ALA D CA 1
ATOM 3949 C C . ALA D 1 110 ? -6.825 46.724 58.323 1.00 68.47 880 ALA D C 1
ATOM 3950 O O . ALA D 1 110 ? -6.317 45.779 57.713 1.00 66.10 880 ALA D O 1
ATOM 3952 N N . SER D 1 111 ? -6.799 47.995 57.882 1.00 59.28 881 SER D N 1
ATOM 3953 C CA . SER D 1 111 ? -6.167 48.413 56.632 1.00 62.91 881 SER D CA 1
ATOM 3954 C C . SER D 1 111 ? -4.735 48.877 56.872 1.00 63.18 881 SER D C 1
ATOM 3955 O O . SER D 1 111 ? -4.024 49.203 55.939 1.00 62.86 881 SER D O 1
ATOM 3966 N N . ASP D 1 113 ? -0.717 48.367 57.817 1.00 66.43 883 ASP D N 1
ATOM 3967 C CA . ASP D 1 113 ? 0.264 47.314 57.622 1.00 70.04 883 ASP D CA 1
ATOM 3968 C C . ASP D 1 113 ? 0.739 46.842 58.995 1.00 65.93 883 ASP D C 1
ATOM 3969 O O . ASP D 1 113 ? 1.476 47.563 59.662 1.00 73.25 883 ASP D O 1
ATOM 3974 N N . HIS D 1 114 ? 0.321 45.639 59.402 1.00 62.87 884 HIS D N 1
ATOM 3975 C CA . HIS D 1 114 ? 0.766 45.074 60.673 1.00 52.97 884 HIS D CA 1
ATOM 3976 C C . HIS D 1 114 ? 1.916 44.118 60.393 1.00 57.57 884 HIS D C 1
ATOM 3977 O O . HIS D 1 114 ? 1.926 43.441 59.373 1.00 65.03 884 HIS D O 1
ATOM 3984 N N . ALA D 1 115 ? 2.886 44.095 61.307 1.00 53.00 885 ALA D N 1
ATOM 3985 C CA . ALA D 1 115 ? 4.040 43.228 61.208 1.00 54.04 885 ALA D CA 1
ATOM 3986 C C . ALA D 1 115 ? 3.625 41.783 61.471 1.00 45.81 885 ALA D C 1
ATOM 3987 O O . ALA D 1 115 ? 4.213 40.865 60.934 1.00 52.84 885 ALA D O 1
ATOM 3989 N N . GLN D 1 116 ? 2.647 41.611 62.350 1.00 47.07 886 GLN D N 1
ATOM 3990 C CA . GLN D 1 116 ? 2.084 40.316 62.691 1.00 48.72 886 GLN D CA 1
ATOM 3991 C C . GLN D 1 116 ? 1.111 39.900 61.573 1.00 59.25 886 GLN D C 1
ATOM 3992 O O . GLN D 1 116 ? 0.155 40.601 61.255 1.00 57.56 886 GLN D O 1
ATOM 3998 N N . SER D 1 117 ? 1.381 38.743 60.973 1.00 58.68 887 SER D N 1
ATOM 3999 C CA . SER D 1 117 ? 0.784 38.347 59.704 1.00 62.22 887 SER D CA 1
ATOM 4000 C C . SER D 1 117 ? -0.740 38.189 59.788 1.00 50.24 887 SER D C 1
ATOM 4001 O O . SER D 1 117 ? -1.453 38.453 58.822 1.00 54.98 887 SER D O 1
ATOM 4004 N N . TRP D 1 118 ? -1.211 37.715 60.944 1.00 59.22 888 TRP D N 1
ATOM 4005 C CA . TRP D 1 118 ? -2.612 37.389 61.167 1.00 54.38 888 TRP D CA 1
ATOM 4006 C C . TRP D 1 118 ? -3.383 38.502 61.861 1.00 53.13 888 TRP D C 1
ATOM 4007 O O . TRP D 1 118 ? -4.585 38.354 62.174 1.00 42.20 888 TRP D O 1
ATOM 4026 N N . ALA D 1 120 ? -4.395 41.707 60.911 1.00 50.47 890 ALA D N 1
ATOM 4027 C CA . ALA D 1 120 ? -5.430 42.381 60.129 1.00 59.58 890 ALA D CA 1
ATOM 4028 C C . ALA D 1 120 ? -6.693 41.513 60.038 1.00 56.47 890 ALA D C 1
ATOM 4029 O O . ALA D 1 120 ? -7.804 42.004 60.200 1.00 57.87 890 ALA D O 1
ATOM 4031 N N . ALA D 1 121 ? -6.497 40.205 59.835 1.00 52.33 891 ALA D N 1
ATOM 4032 C CA . ALA D 1 121 ? -7.571 39.230 59.737 1.00 51.15 891 ALA D CA 1
ATOM 4033 C C . ALA D 1 121 ? -8.330 39.127 61.055 1.00 49.81 891 ALA D C 1
ATOM 4034 O O . ALA D 1 121 ? -9.548 39.004 61.084 1.00 59.19 891 ALA D O 1
ATOM 4036 N N . LYS D 1 122 ? -7.591 39.102 62.164 1.00 59.24 892 LYS D N 1
ATOM 4037 C CA . LYS D 1 122 ? -8.247 39.014 63.457 1.00 56.79 892 LYS D CA 1
ATOM 4038 C C . LYS D 1 122 ? -9.050 40.282 63.753 1.00 41.79 892 LYS D C 1
ATOM 4039 O O . LYS D 1 122 ? -10.181 40.247 64.264 1.00 48.77 892 LYS D O 1
ATOM 4045 N N . ILE D 1 123 ? -8.469 41.432 63.404 1.00 45.02 893 ILE D N 1
ATOM 4046 C CA . ILE D 1 123 ? -9.152 42.707 63.592 1.00 44.19 893 ILE D CA 1
ATOM 4047 C C . ILE D 1 123 ? -10.416 42.758 62.728 1.00 47.52 893 ILE D C 1
ATOM 4048 O O . ILE D 1 123 ? -11.427 43.279 63.163 1.00 50.29 893 ILE D O 1
ATOM 4053 N N . VAL D 1 124 ? -10.346 42.286 61.473 1.00 48.19 894 VAL D N 1
ATOM 4054 C CA . VAL D 1 124 ? -11.537 42.244 60.602 1.00 49.25 894 VAL D CA 1
ATOM 4055 C C . VAL D 1 124 ? -12.598 41.297 61.189 1.00 40.83 894 VAL D C 1
ATOM 4056 O O . VAL D 1 124 ? -13.765 41.648 61.241 1.00 51.70 894 VAL D O 1
ATOM 4060 N N . GLU D 1 125 ? -12.209 40.105 61.672 1.00 44.76 895 GLU D N 1
ATOM 4061 C CA . GLU D 1 125 ? -13.208 39.229 62.270 1.00 45.14 895 GLU D CA 1
ATOM 4062 C C . GLU D 1 125 ? -13.938 39.914 63.426 1.00 51.09 895 GLU D C 1
ATOM 4063 O O . GLU D 1 125 ? -15.170 39.813 63.564 1.00 57.71 895 GLU D O 1
ATOM 4069 N N . LEU D 1 126 ? -13.165 40.572 64.323 1.00 54.24 896 LEU D N 1
ATOM 4070 C CA . LEU D 1 126 ? -13.765 41.234 65.469 1.00 46.30 896 LEU D CA 1
ATOM 4071 C C . LEU D 1 126 ? -14.628 42.397 65.016 1.00 30.15 896 LEU D C 1
ATOM 4072 O O . LEU D 1 126 ? -15.681 42.637 65.578 1.00 44.91 896 LEU D O 1
ATOM 4077 N N . ALA D 1 127 ? -14.139 43.192 64.076 1.00 37.97 897 ALA D N 1
ATOM 4078 C CA . ALA D 1 127 ? -14.907 44.312 63.553 1.00 46.27 897 ALA D CA 1
ATOM 4079 C C . ALA D 1 127 ? -16.251 43.821 63.020 1.00 54.52 897 ALA D C 1
ATOM 4080 O O . ALA D 1 127 ? -17.270 44.485 63.261 1.00 48.70 897 ALA D O 1
ATOM 4082 N N . GLU D 1 128 ? -16.266 42.664 62.345 1.00 50.94 898 GLU D N 1
ATOM 4083 C CA . GLU D 1 128 ? -17.507 42.155 61.750 1.00 57.42 898 GLU D CA 1
ATOM 4084 C C . GLU D 1 128 ? -18.456 41.628 62.831 1.00 60.64 898 GLU D C 1
ATOM 4085 O O . GLU D 1 128 ? -19.651 41.937 62.770 1.00 55.84 898 GLU D O 1
ATOM 4091 N N . GLN D 1 129 ? -17.936 40.900 63.836 1.00 49.77 899 GLN D N 1
ATOM 4092 C CA . GLN D 1 129 ? -18.778 40.487 64.953 1.00 42.27 899 GLN D CA 1
ATOM 4093 C C . GLN D 1 129 ? -19.412 41.680 65.673 1.00 48.62 899 GLN D C 1
ATOM 4094 O O . GLN D 1 129 ? -20.599 41.638 66.029 1.00 58.24 899 GLN D O 1
ATOM 4100 N N . LEU D 1 130 ? -18.634 42.744 65.926 1.00 49.17 900 LEU D N 1
ATOM 4101 C CA . LEU D 1 130 ? -19.165 43.832 66.743 1.00 49.10 900 LEU D CA 1
ATOM 4102 C C . LEU D 1 130 ? -20.104 44.693 65.898 1.00 54.38 900 LEU D C 1
ATOM 4103 O O . LEU D 1 130 ? -21.090 45.227 66.406 1.00 51.42 900 LEU D O 1
ATOM 4108 N N . ARG D 1 131 ? -19.805 44.819 64.607 1.00 69.31 901 ARG D N 1
ATOM 4109 C CA . ARG D 1 131 ? -20.671 45.572 63.707 1.00 75.26 901 ARG D CA 1
ATOM 4110 C C . ARG D 1 131 ? -22.031 44.881 63.599 1.00 71.09 901 ARG D C 1
ATOM 4111 O O . ARG D 1 131 ? -23.062 45.525 63.705 1.00 60.64 901 ARG D O 1
ATOM 4119 N N . SER D 1 132 ? -22.004 43.562 63.405 1.00 71.05 902 SER D N 1
ATOM 4120 C CA . SER D 1 132 ? -23.211 42.747 63.372 1.00 80.47 902 SER D CA 1
ATOM 4121 C C . SER D 1 132 ? -24.033 42.932 64.648 1.00 87.81 902 SER D C 1
ATOM 4122 O O . SER D 1 132 ? -25.250 43.152 64.590 1.00 71.16 902 SER D O 1
ATOM 4125 N N . ALA D 1 133 ? -23.363 42.875 65.812 1.00 76.75 903 ALA D N 1
ATOM 4126 C CA . ALA D 1 133 ? -24.071 42.864 67.082 1.00 66.54 903 ALA D CA 1
ATOM 4127 C C . ALA D 1 133 ? -24.610 44.241 67.469 1.00 60.35 903 ALA D C 1
ATOM 4128 O O . ALA D 1 133 ? -25.523 44.312 68.290 1.00 72.22 903 ALA D O 1
ATOM 4130 N N . TRP D 1 134 ? -24.093 45.319 66.864 1.00 62.67 904 TRP D N 1
ATOM 4131 C CA . TRP D 1 134 ? -24.413 46.671 67.295 1.00 73.26 904 TRP D CA 1
ATOM 4132 C C . TRP D 1 134 ? -25.088 47.550 66.237 1.00 73.48 904 TRP D C 1
ATOM 4133 O O . TRP D 1 134 ? -25.727 48.516 66.633 1.00 75.66 904 TRP D O 1
ATOM 4144 N N . LEU D 1 135 ? -24.829 47.336 64.943 1.00 86.59 905 LEU D N 1
ATOM 4145 C CA . LEU D 1 135 ? -25.175 48.354 63.955 1.00 96.31 905 LEU D CA 1
ATOM 4146 C C . LEU D 1 135 ? -26.194 47.800 62.941 1.00 68.19 905 LEU D C 1
ATOM 4147 O O . LEU D 1 135 ? -26.742 46.707 63.224 1.00 88.51 905 LEU D O 1
ATOM 4152 N N . HIS E 1 3 ? -12.636 49.801 21.134 1.00 74.33 773 HIS E N 1
ATOM 4153 C CA . HIS E 1 3 ? -11.977 48.634 21.770 1.00 76.82 773 HIS E CA 1
ATOM 4154 C C . HIS E 1 3 ? -10.552 48.494 21.232 1.00 86.46 773 HIS E C 1
ATOM 4155 O O . HIS E 1 3 ? -9.614 48.180 21.968 1.00 80.63 773 HIS E O 1
ATOM 4165 N N . LEU E 1 5 ? -8.120 50.348 19.778 1.00 68.26 775 LEU E N 1
ATOM 4166 C CA . LEU E 1 5 ? -7.043 51.229 20.191 1.00 69.83 775 LEU E CA 1
ATOM 4167 C C . LEU E 1 5 ? -6.697 50.998 21.671 1.00 52.52 775 LEU E C 1
ATOM 4168 O O . LEU E 1 5 ? -5.532 50.999 22.078 1.00 54.68 775 LEU E O 1
ATOM 4173 N N . TRP E 1 6 ? -7.732 50.721 22.467 1.00 47.48 776 TRP E N 1
ATOM 4174 C CA . TRP E 1 6 ? -7.547 50.437 23.879 1.00 48.64 776 TRP E CA 1
ATOM 4175 C C . TRP E 1 6 ? -6.681 49.183 24.057 1.00 55.68 776 TRP E C 1
ATOM 4176 O O . TRP E 1 6 ? -5.737 49.190 24.852 1.00 52.17 776 TRP E O 1
ATOM 4187 N N . SER E 1 7 ? -7.016 48.096 23.335 1.00 61.13 777 SER E N 1
ATOM 4188 C CA . SER E 1 7 ? -6.290 46.825 23.446 1.00 54.95 777 SER E CA 1
ATOM 4189 C C . SER E 1 7 ? -4.840 47.005 23.017 1.00 51.99 777 SER E C 1
ATOM 4190 O O . SER E 1 7 ? -3.933 46.490 23.659 1.00 54.28 777 SER E O 1
ATOM 4193 N N . GLN E 1 8 ? -4.623 47.777 21.952 1.00 52.82 778 GLN E N 1
ATOM 4194 C CA . GLN E 1 8 ? -3.278 48.085 21.500 1.00 59.41 778 GLN E CA 1
ATOM 4195 C C . GLN E 1 8 ? -2.521 48.873 22.576 1.00 60.47 778 GLN E C 1
ATOM 4196 O O . GLN E 1 8 ? -1.369 48.598 22.819 1.00 57.99 778 GLN E O 1
ATOM 4202 N N . ALA E 1 9 ? -3.176 49.831 23.246 1.00 54.63 779 ALA E N 1
ATOM 4203 C CA . ALA E 1 9 ? -2.548 50.604 24.317 1.00 52.35 779 ALA E CA 1
ATOM 4204 C C . ALA E 1 9 ? -2.164 49.713 25.495 1.00 40.20 779 ALA E C 1
ATOM 4205 O O . ALA E 1 9 ? -1.099 49.868 26.090 1.00 42.77 779 ALA E O 1
ATOM 4215 N N . GLU E 1 11 ? -1.567 46.531 25.378 1.00 50.45 781 GLU E N 1
ATOM 4216 C CA . GLU E 1 11 ? -0.412 45.748 24.942 1.00 59.66 781 GLU E CA 1
ATOM 4217 C C . GLU E 1 11 ? 0.877 46.537 25.174 1.00 55.94 781 GLU E C 1
ATOM 4218 O O . GLU E 1 11 ? 1.819 45.993 25.735 1.00 49.90 781 GLU E O 1
ATOM 4224 N N . SER E 1 12 ? 0.939 47.810 24.737 1.00 44.04 782 SER E N 1
ATOM 4225 C CA . SER E 1 12 ? 2.134 48.603 24.999 1.00 39.31 782 SER E CA 1
ATOM 4226 C C . SER E 1 12 ? 2.401 48.761 26.496 1.00 40.81 782 SER E C 1
ATOM 4227 O O . SER E 1 12 ? 3.560 48.770 26.921 1.00 43.48 782 SER E O 1
ATOM 4230 N N . VAL E 1 13 ? 1.335 48.951 27.286 1.00 42.15 783 VAL E N 1
ATOM 4231 C CA . VAL E 1 13 ? 1.467 49.111 28.730 1.00 45.31 783 VAL E CA 1
ATOM 4232 C C . VAL E 1 13 ? 2.026 47.812 29.320 1.00 53.13 783 VAL E C 1
ATOM 4233 O O . VAL E 1 13 ? 2.932 47.854 30.141 1.00 48.19 783 VAL E O 1
ATOM 4237 N N . ARG E 1 14 ? 1.501 46.648 28.906 1.00 56.11 784 ARG E N 1
ATOM 4238 C CA . ARG E 1 14 ? 2.030 45.383 29.402 1.00 68.18 784 ARG E CA 1
ATOM 4239 C C . ARG E 1 14 ? 3.518 45.267 29.066 1.00 59.59 784 ARG E C 1
ATOM 4240 O O . ARG E 1 14 ? 4.278 44.778 29.883 1.00 60.24 784 ARG E O 1
ATOM 4248 N N . ALA E 1 15 ? 3.943 45.768 27.898 1.00 60.97 785 ALA E N 1
ATOM 4249 C CA . ALA E 1 15 ? 5.358 45.741 27.522 1.00 60.97 785 ALA E CA 1
ATOM 4250 C C . ALA E 1 15 ? 6.168 46.839 28.217 1.00 56.13 785 ALA E C 1
ATOM 4251 O O . ALA E 1 15 ? 7.334 47.009 27.912 1.00 61.46 785 ALA E O 1
ATOM 4253 N N . SER E 1 16 ? 5.558 47.592 29.148 1.00 60.47 786 SER E N 1
ATOM 4254 C CA . SER E 1 16 ? 6.187 48.737 29.798 1.00 45.10 786 SER E CA 1
ATOM 4255 C C . SER E 1 16 ? 6.593 49.826 28.810 1.00 46.20 786 SER E C 1
ATOM 4256 O O . SER E 1 16 ? 7.456 50.644 29.102 1.00 45.23 786 SER E O 1
ATOM 4259 N N . ASP E 1 17 ? 5.950 49.886 27.631 1.00 47.53 787 ASP E N 1
ATOM 4260 C CA . ASP E 1 17 ? 6.249 50.959 26.702 1.00 45.65 787 ASP E CA 1
ATOM 4261 C C . ASP E 1 17 ? 5.155 52.022 26.845 1.00 43.45 787 ASP E C 1
ATOM 4262 O O . ASP E 1 17 ? 4.236 52.104 26.055 1.00 47.04 787 ASP E O 1
ATOM 4267 N N . PHE E 1 18 ? 5.251 52.793 27.912 1.00 48.02 788 PHE E N 1
ATOM 4268 C CA . PHE E 1 18 ? 4.327 53.848 28.257 1.00 43.65 788 PHE E CA 1
ATOM 4269 C C . PHE E 1 18 ? 4.390 54.949 27.216 1.00 51.23 788 PHE E C 1
ATOM 4270 O O . PHE E 1 18 ? 3.363 55.527 26.850 1.00 49.68 788 PHE E O 1
ATOM 4278 N N . ASP E 1 19 ? 5.591 55.208 26.699 1.00 51.19 789 ASP E N 1
ATOM 4279 C CA . ASP E 1 19 ? 5.760 56.266 25.732 1.00 51.42 789 ASP E CA 1
ATOM 4280 C C . ASP E 1 19 ? 4.871 56.016 24.509 1.00 55.43 789 ASP E C 1
ATOM 4281 O O . ASP E 1 19 ? 4.229 56.935 23.994 1.00 58.55 789 ASP E O 1
ATOM 4286 N N . LEU E 1 20 ? 4.784 54.755 24.073 1.00 43.55 790 LEU E N 1
ATOM 4287 C CA . LEU E 1 20 ? 3.988 54.407 22.906 1.00 48.73 790 LEU E CA 1
ATOM 4288 C C . LEU E 1 20 ? 2.499 54.369 23.235 1.00 37.18 790 LEU E C 1
ATOM 4289 O O . LEU E 1 20 ? 1.669 54.708 22.393 1.00 39.25 790 LEU E O 1
ATOM 4294 N N . ALA E 1 21 ? 2.151 53.837 24.414 1.00 45.51 791 ALA E N 1
ATOM 4295 C CA . ALA E 1 21 ? 0.761 53.832 24.839 1.00 40.13 791 ALA E CA 1
ATOM 4296 C C . ALA E 1 21 ? 0.238 55.264 24.810 1.00 42.50 791 ALA E C 1
ATOM 4297 O O . ALA E 1 21 ? -0.844 55.498 24.275 1.00 41.72 791 ALA E O 1
ATOM 4299 N N . TYR E 1 22 ? 0.999 56.212 25.396 1.00 46.18 792 TYR E N 1
ATOM 4300 C CA . TYR E 1 22 ? 0.581 57.610 25.441 1.00 42.43 792 TYR E CA 1
ATOM 4301 C C . TYR E 1 22 ? 0.542 58.240 24.047 1.00 49.30 792 TYR E C 1
ATOM 4302 O O . TYR E 1 22 ? -0.452 58.877 23.684 1.00 48.13 792 TYR E O 1
ATOM 4311 N N . ALA E 1 23 ? 1.615 58.064 23.258 1.00 45.91 793 ALA E N 1
ATOM 4312 C CA . ALA E 1 23 ? 1.658 58.636 21.910 1.00 44.53 793 ALA E CA 1
ATOM 4313 C C . ALA E 1 23 ? 0.468 58.160 21.072 1.00 49.40 793 ALA E C 1
ATOM 4314 O O . ALA E 1 23 ? -0.200 58.951 20.410 1.00 56.09 793 ALA E O 1
ATOM 4316 N N . ASP E 1 24 ? 0.145 56.865 21.166 1.00 43.61 794 ASP E N 1
ATOM 4317 C CA . ASP E 1 24 ? -0.990 56.33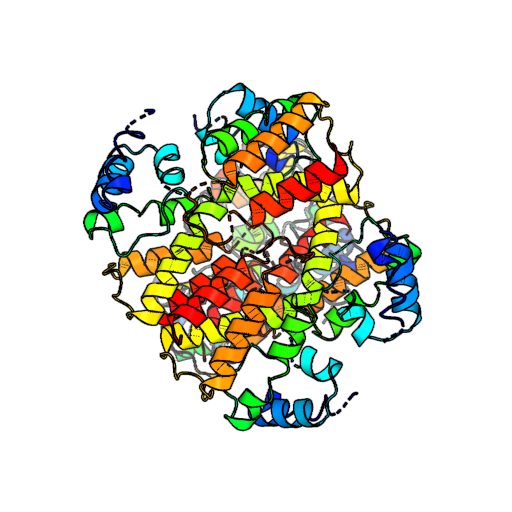9 20.435 1.00 44.72 794 ASP E CA 1
ATOM 4318 C C . ASP E 1 24 ? -2.297 56.936 20.932 1.00 49.21 794 ASP E C 1
ATOM 4319 O O . ASP E 1 24 ? -3.169 57.297 20.133 1.00 47.66 794 ASP E O 1
ATOM 4324 N N . ILE E 1 25 ? -2.495 56.946 22.253 1.00 50.79 795 ILE E N 1
ATOM 4325 C CA . ILE E 1 25 ? -3.776 57.396 22.774 1.00 47.08 795 ILE E CA 1
ATOM 4326 C C . ILE E 1 25 ? -3.920 58.907 22.587 1.00 38.97 795 ILE E C 1
ATOM 4327 O O . ILE E 1 25 ? -5.008 59.368 22.290 1.00 45.59 795 ILE E O 1
ATOM 4332 N N . LEU E 1 26 ? -2.840 59.655 22.755 1.00 42.74 796 LEU E N 1
ATOM 4333 C CA . LEU E 1 26 ? -2.851 61.102 22.554 1.00 53.09 796 LEU E CA 1
ATOM 4334 C C . LEU E 1 26 ? -3.131 61.428 21.092 1.00 60.50 796 LEU E C 1
ATOM 4335 O O . LEU E 1 26 ? -3.893 62.343 20.796 1.00 68.21 796 LEU E O 1
ATOM 4340 N N . GLY E 1 27 ? -2.500 60.658 20.197 1.00 59.52 797 GLY E N 1
ATOM 4341 C CA . GLY E 1 27 ? -2.697 60.779 18.764 1.00 50.13 797 GLY E CA 1
ATOM 4342 C C . GLY E 1 27 ? -4.154 60.580 18.359 1.00 58.13 797 GLY E C 1
ATOM 4343 O O . GLY E 1 27 ? -4.573 61.095 17.336 1.00 64.72 797 GLY E O 1
ATOM 4344 N N . SER E 1 28 ? -4.923 59.834 19.154 1.00 53.47 798 SER E N 1
ATOM 4345 C CA . SER E 1 28 ? -6.332 59.597 18.871 1.00 50.22 798 SER E CA 1
ATOM 4346 C C . SER E 1 28 ? -7.221 60.817 19.143 1.00 62.64 798 SER E C 1
ATOM 4347 O O . SER E 1 28 ? -8.366 60.827 18.678 1.00 55.17 798 SER E O 1
ATOM 4350 N N . ASN E 1 29 ? -6.764 61.744 20.010 1.00 63.43 799 ASN E N 1
ATOM 4351 C CA . ASN E 1 29 ? -7.555 62.900 20.442 1.00 65.34 799 ASN E CA 1
ATOM 4352 C C . ASN E 1 29 ? -8.867 62.514 21.123 1.00 62.01 799 ASN E C 1
ATOM 4353 O O . ASN E 1 29 ? -9.801 63.314 21.161 1.00 67.03 799 ASN E O 1
ATOM 4358 N N . ASP E 1 30 ? -8.956 61.280 21.624 1.00 58.72 800 ASP E N 1
ATOM 4359 C CA . ASP E 1 30 ? -10.120 60.853 22.369 1.00 53.17 800 ASP E CA 1
ATOM 4360 C C . ASP E 1 30 ? -9.848 61.116 23.844 1.00 56.08 800 ASP E C 1
ATOM 4361 O O . ASP E 1 30 ? -8.967 60.515 24.428 1.00 55.03 800 ASP E O 1
ATOM 4366 N N . GLU E 1 31 ? -10.641 62.005 24.431 1.00 59.84 801 GLU E N 1
ATOM 4367 C CA . GLU E 1 31 ? -10.452 62.514 25.773 1.00 55.03 801 GLU E CA 1
ATOM 4368 C C . GLU E 1 31 ? -10.693 61.398 26.798 1.00 60.87 801 GLU E C 1
ATOM 4369 O O . GLU E 1 31 ? -9.970 61.258 27.790 1.00 46.50 801 GLU E O 1
ATOM 4375 N N . LEU E 1 32 ? -11.747 60.625 26.552 1.00 47.53 802 LEU E N 1
ATOM 4376 C CA . LEU E 1 32 ? -12.153 59.566 27.442 1.00 60.36 802 LEU E CA 1
ATOM 4377 C C . LEU E 1 32 ? -11.059 58.509 27.564 1.00 48.60 802 LEU E C 1
ATOM 4378 O O . LEU E 1 32 ? -10.786 58.021 28.643 1.00 50.24 802 LEU E O 1
ATOM 4383 N N . LEU E 1 33 ? -10.451 58.152 26.436 1.00 47.64 803 LEU E N 1
ATOM 4384 C CA . LEU E 1 33 ? -9.416 57.132 26.404 1.00 47.54 803 LEU E CA 1
ATOM 4385 C C . LEU E 1 33 ? -8.175 57.620 27.122 1.00 44.49 803 LEU E C 1
ATOM 4386 O O . LEU E 1 33 ? -7.454 56.834 27.727 1.00 44.37 803 LEU E O 1
ATOM 4391 N N . LEU E 1 34 ? -7.885 58.911 26.953 1.00 41.57 804 LEU E N 1
ATOM 4392 C CA . LEU E 1 34 ? -6.721 59.463 27.610 1.00 44.32 804 LEU E CA 1
ATOM 4393 C C . LEU E 1 34 ? -6.874 59.368 29.121 1.00 41.90 804 LEU E C 1
ATOM 4394 O O . LEU E 1 34 ? -5.953 58.948 29.827 1.00 46.23 804 LEU E O 1
ATOM 4399 N N . VAL E 1 35 ? -8.043 59.768 29.620 1.00 47.02 805 VAL E N 1
ATOM 4400 C CA . VAL E 1 35 ? -8.265 59.782 31.055 1.00 49.35 805 VAL E CA 1
ATOM 4401 C C . VAL E 1 35 ? -8.303 58.352 31.558 1.00 46.25 805 VAL E C 1
ATOM 4402 O O . VAL E 1 35 ? -7.832 58.070 32.648 1.00 42.45 805 VAL E O 1
ATOM 4406 N N . ARG E 1 36 ? -8.873 57.443 30.765 1.00 43.65 806 ARG E N 1
ATOM 4407 C CA . ARG E 1 36 ? -8.889 56.047 31.167 1.00 44.57 806 ARG E CA 1
ATOM 4408 C C . ARG E 1 36 ? -7.454 55.519 31.234 1.00 35.00 806 ARG E C 1
ATOM 4409 O O . ARG E 1 36 ? -7.061 54.857 32.186 1.00 48.03 806 ARG E O 1
ATOM 4417 N N . LEU E 1 37 ? -6.632 55.863 30.238 1.00 39.63 807 LEU E N 1
ATOM 4418 C CA . LEU E 1 37 ? -5.252 55.423 30.245 1.00 42.76 807 LEU E CA 1
ATOM 4419 C C . LEU E 1 37 ? -4.527 55.957 31.486 1.00 46.65 807 LEU E C 1
ATOM 4420 O O . LEU E 1 37 ? -3.775 55.213 32.140 1.00 48.25 807 LEU E O 1
ATOM 4433 N N . SER E 1 39 ? -5.684 56.903 34.361 1.00 52.30 809 SER E N 1
ATOM 4434 C CA . SER E 1 39 ? -6.162 56.248 35.567 1.00 59.34 809 SER E CA 1
ATOM 4435 C C . SER E 1 39 ? -5.571 54.834 35.682 1.00 67.71 809 SER E C 1
ATOM 4436 O O . SER E 1 39 ? -5.253 54.359 36.787 1.00 57.07 809 SER E O 1
ATOM 4439 N N . ARG E 1 40 ? -5.399 54.162 34.533 1.00 58.59 810 ARG E N 1
ATOM 4440 C CA . ARG E 1 40 ? -4.913 52.798 34.592 1.00 57.43 810 ARG E CA 1
ATOM 4441 C C . ARG E 1 40 ? -3.407 52.758 34.873 1.00 55.51 810 ARG E C 1
ATOM 4442 O O . ARG E 1 40 ? -2.951 51.894 35.601 1.00 58.63 810 ARG E O 1
ATOM 4450 N N . THR E 1 41 ? -2.622 53.665 34.284 1.00 50.45 811 THR E N 1
ATOM 4451 C CA . THR E 1 41 ? -1.196 53.686 34.547 1.00 49.64 811 THR E CA 1
ATOM 4452 C C . THR E 1 41 ? -0.937 54.609 35.723 1.00 61.58 811 THR E C 1
ATOM 4453 O O . THR E 1 41 ? -1.703 55.526 36.055 1.00 63.05 811 THR E O 1
ATOM 4457 N N . GLY E 1 42 ? 0.215 54.485 36.342 1.00 50.03 812 GLY E N 1
ATOM 4458 C CA . GLY E 1 42 ? 0.497 55.625 37.229 1.00 73.31 812 GLY E CA 1
ATOM 4459 C C . GLY E 1 42 ? 0.425 56.992 36.506 1.00 51.99 812 GLY E C 1
ATOM 4460 O O . GLY E 1 42 ? 0.413 57.058 35.279 1.00 40.38 812 GLY E O 1
ATOM 4461 N N . PRO E 1 43 ? 0.642 58.136 37.182 1.00 42.80 813 PRO E N 1
ATOM 4462 C CA . PRO E 1 43 ? 1.565 59.117 36.639 1.00 41.59 813 PRO E CA 1
ATOM 4463 C C . PRO E 1 43 ? 2.894 58.449 36.264 1.00 43.17 813 PRO E C 1
ATOM 4464 O O . PRO E 1 43 ? 3.498 57.791 37.104 1.00 44.87 813 PRO E O 1
ATOM 4468 N N . VAL E 1 44 ? 3.322 58.598 35.003 1.00 48.12 814 VAL E N 1
ATOM 4469 C CA . VAL E 1 44 ? 4.501 57.913 34.471 1.00 46.39 814 VAL E CA 1
ATOM 4470 C C . VAL E 1 44 ? 5.294 58.883 33.617 1.00 49.68 814 VAL E C 1
ATOM 4471 O O . VAL E 1 44 ? 5.831 58.482 32.614 1.00 50.68 814 VAL E O 1
ATOM 4475 N N . LEU E 1 45 ? 5.387 60.146 34.047 1.00 44.50 815 LEU E N 1
ATOM 4476 C CA . LEU E 1 45 ? 6.024 61.198 33.276 1.00 51.32 815 LEU E CA 1
ATOM 4477 C C . LEU E 1 45 ? 7.483 60.856 32.969 1.00 45.67 815 LEU E C 1
ATOM 4478 O O . LEU E 1 45 ? 7.997 61.266 31.934 1.00 49.34 815 LEU E O 1
ATOM 4483 N N . GLU E 1 46 ? 8.138 60.117 33.869 1.00 50.71 816 GLU E N 1
ATOM 4484 C CA . GLU E 1 46 ? 9.561 59.820 33.774 1.00 57.52 816 GLU E CA 1
ATOM 4485 C C . GLU E 1 46 ? 9.816 58.814 32.644 1.00 60.13 816 GLU E C 1
ATOM 4486 O O . GLU E 1 46 ? 10.933 58.711 32.174 1.00 58.75 816 GLU E O 1
ATOM 4492 N N . GLN E 1 47 ? 8.767 58.154 32.133 1.00 56.99 817 GLN E N 1
ATOM 4493 C CA . GLN E 1 47 ? 8.908 57.088 31.168 1.00 50.04 817 GLN E CA 1
ATOM 4494 C C . GLN E 1 47 ? 8.399 57.521 29.803 1.00 54.38 817 GLN E C 1
ATOM 4495 O O . GLN E 1 47 ? 8.221 56.692 28.929 1.00 53.09 817 GLN E O 1
ATOM 4501 N N . LEU E 1 48 ? 8.268 58.834 29.599 1.00 48.22 818 LEU E N 1
ATOM 4502 C CA . LEU E 1 48 ? 7.735 59.383 28.366 1.00 50.31 818 LEU E CA 1
ATOM 4503 C C . LEU E 1 48 ? 8.846 60.178 27.701 1.00 52.26 818 LEU E C 1
ATOM 4504 O O . LEU E 1 48 ? 9.657 60.794 28.372 1.00 52.05 818 LEU E O 1
ATOM 4509 N N . SER E 1 49 ? 8.849 60.178 26.366 1.00 55.75 819 SER E N 1
ATOM 4510 C CA . SER E 1 49 ? 9.715 61.051 25.599 1.00 62.28 819 SER E CA 1
ATOM 4511 C C . SER E 1 49 ? 9.251 62.492 25.780 1.00 60.44 819 SER E C 1
ATOM 4512 O O . SER E 1 49 ? 8.133 62.749 26.223 1.00 71.72 819 SER E O 1
ATOM 4515 N N . ASP E 1 50 ? 10.122 63.422 25.386 1.00 66.07 820 ASP E N 1
ATOM 4516 C CA . ASP E 1 50 ? 9.897 64.844 25.572 1.00 62.05 820 ASP E CA 1
ATOM 4517 C C . ASP E 1 50 ? 8.753 65.313 24.683 1.00 66.79 820 ASP E C 1
ATOM 4518 O O . ASP E 1 50 ? 8.013 66.219 25.056 1.00 78.87 820 ASP E O 1
ATOM 4523 N N . ALA E 1 51 ? 8.598 64.692 23.518 1.00 59.83 821 ALA E N 1
ATOM 4524 C CA . ALA E 1 51 ? 7.526 65.014 22.590 1.00 53.35 821 ALA E CA 1
ATOM 4525 C C . ALA E 1 51 ? 6.172 64.541 23.128 1.00 59.75 821 ALA E C 1
ATOM 4526 O O . ALA E 1 51 ? 5.177 65.256 22.999 1.00 68.24 821 ALA E O 1
ATOM 4528 N N . THR E 1 52 ? 6.122 63.301 23.648 1.00 64.96 822 THR E N 1
ATOM 4529 C CA . THR E 1 52 ? 4.925 62.738 24.264 1.00 62.44 822 THR E CA 1
ATOM 4530 C C . THR E 1 52 ? 4.510 63.582 25.465 1.00 59.60 822 THR E C 1
ATOM 4531 O O . THR E 1 52 ? 3.340 63.941 25.601 1.00 67.99 822 THR E O 1
ATOM 4535 N N . LEU E 1 53 ? 5.508 63.904 26.289 1.00 57.10 823 LEU E N 1
ATOM 4536 C CA . LEU E 1 53 ? 5.336 64.676 27.499 1.00 62.30 823 LEU E CA 1
ATOM 4537 C C . LEU E 1 53 ? 4.722 66.038 27.192 1.00 61.07 823 LEU E C 1
ATOM 4538 O O . LEU E 1 53 ? 3.725 66.435 27.805 1.00 71.44 823 LEU E O 1
ATOM 4543 N N . THR E 1 54 ? 5.322 66.750 26.226 1.00 61.40 824 THR E N 1
ATOM 4544 C CA . THR E 1 54 ? 4.827 68.045 25.787 1.00 58.59 824 THR E CA 1
ATOM 4545 C C . THR E 1 54 ? 3.377 67.953 25.328 1.00 55.37 824 THR E C 1
ATOM 4546 O O . THR E 1 54 ? 2.561 68.811 25.668 1.00 58.56 824 THR E O 1
ATOM 4550 N N . HIS E 1 55 ? 3.066 66.942 24.508 1.00 57.59 825 HIS E N 1
ATOM 4551 C CA . HIS E 1 55 ? 1.702 66.754 24.022 1.00 60.12 825 HIS E CA 1
ATOM 4552 C C . HIS E 1 55 ? 0.776 66.526 25.229 1.00 56.71 825 HIS E C 1
ATOM 4553 O O . HIS E 1 55 ? -0.319 67.092 25.311 1.00 50.84 825 HIS E O 1
ATOM 4560 N N . LEU E 1 56 ? 1.204 65.671 26.174 1.00 52.21 826 LEU E N 1
ATOM 4561 C CA . LEU E 1 56 ? 0.370 65.344 27.317 1.00 51.60 826 LEU E CA 1
ATOM 4562 C C . LEU E 1 56 ? 0.151 66.591 28.168 1.00 44.51 826 LEU E C 1
ATOM 4563 O O . LEU E 1 56 ? -0.945 66.776 28.664 1.00 38.84 826 LEU E O 1
ATOM 4576 N N . GLY E 1 58 ? -0.144 69.698 27.287 1.00 48.46 828 GLY E N 1
ATOM 4577 C CA . GLY E 1 58 ? -1.207 70.552 26.741 1.00 43.18 828 GLY E CA 1
ATOM 4578 C C . GLY E 1 58 ? -2.599 70.034 27.127 1.00 52.68 828 GLY E C 1
ATOM 4579 O O . GLY E 1 58 ? -3.556 70.778 27.361 1.00 49.35 828 GLY E O 1
ATOM 4580 N N . ASN E 1 59 ? -2.716 68.711 27.226 1.00 51.39 829 ASN E N 1
ATOM 4581 C CA . ASN E 1 59 ? -3.959 68.097 27.650 1.00 42.80 829 ASN E CA 1
ATOM 4582 C C . ASN E 1 59 ? -4.221 68.344 29.135 1.00 44.43 829 ASN E C 1
ATOM 4583 O O . ASN E 1 59 ? -5.361 68.603 29.536 1.00 47.52 829 ASN E O 1
ATOM 4588 N N . LEU E 1 60 ? -3.200 68.195 29.973 1.00 38.92 830 LEU E N 1
ATOM 4589 C CA . LEU E 1 60 ? -3.360 68.434 31.400 1.00 41.11 830 LEU E CA 1
ATOM 4590 C C . LEU E 1 60 ? -3.716 69.908 31.653 1.00 40.58 830 LEU E C 1
ATOM 4591 O O . LEU E 1 60 ? -4.565 70.216 32.496 1.00 42.48 830 LEU E O 1
ATOM 4596 N N . LYS E 1 61 ? -3.100 70.820 30.903 1.00 48.33 831 LYS E N 1
ATOM 4597 C CA . LYS E 1 61 ? -3.451 72.247 30.943 1.00 51.48 831 LYS E CA 1
ATOM 4598 C C . LYS E 1 61 ? -4.934 72.415 30.612 1.00 48.40 831 LYS E C 1
ATOM 4599 O O . LYS E 1 61 ? -5.642 73.118 31.308 1.00 56.86 831 LYS E O 1
ATOM 4605 N N . HIS E 1 62 ? -5.432 71.734 29.574 1.00 57.86 832 HIS E N 1
ATOM 4606 C CA . HIS E 1 62 ? -6.839 71.784 29.209 1.00 50.33 832 HIS E CA 1
ATOM 4607 C C . HIS E 1 62 ? -7.718 71.294 30.358 1.00 48.23 832 HIS E C 1
ATOM 4608 O O . HIS E 1 62 ? -8.791 71.833 30.650 1.00 54.06 832 HIS E O 1
ATOM 4615 N N . PHE E 1 63 ? -7.342 70.184 30.976 1.00 50.76 833 PHE E N 1
ATOM 4616 C CA . PHE E 1 63 ? -8.159 69.699 32.076 1.00 47.51 833 PHE E CA 1
ATOM 4617 C C . PHE E 1 63 ? -8.206 70.721 33.232 1.00 44.04 833 PHE E C 1
ATOM 4618 O O . PHE E 1 63 ? -9.196 70.802 33.950 1.00 42.27 833 PHE E O 1
ATOM 4626 N N . LEU E 1 64 ? -7.084 71.396 33.499 1.00 42.66 834 LEU E N 1
ATOM 4627 C CA . LEU E 1 64 ? -7.053 72.432 34.526 1.00 54.34 834 LEU E CA 1
ATOM 4628 C C . LEU E 1 64 ? -7.991 73.587 34.150 1.00 58.30 834 LEU E C 1
ATOM 4629 O O . LEU E 1 64 ? -8.801 73.997 34.968 1.00 52.69 834 LEU E O 1
ATOM 4634 N N . GLN E 1 65 ? -7.924 74.059 32.902 1.00 58.35 835 GLN E N 1
ATOM 4635 C CA . GLN E 1 65 ? -8.779 75.152 32.416 1.00 54.44 835 GLN E CA 1
ATOM 4636 C C . GLN E 1 65 ? -10.255 74.768 32.446 1.00 54.18 835 GLN E C 1
ATOM 4637 O O . GLN E 1 65 ? -11.088 75.634 32.610 1.00 75.59 835 GLN E O 1
ATOM 4643 N N . GLN E 1 66 ? -10.589 73.483 32.373 1.00 57.71 836 GLN E N 1
ATOM 4644 C CA . GLN E 1 66 ? -11.974 73.044 32.395 1.00 40.81 836 GLN E CA 1
ATOM 4645 C C . GLN E 1 66 ? -12.424 72.462 33.717 1.00 58.15 836 GLN E C 1
ATOM 4646 O O . GLN E 1 66 ? -13.574 72.032 33.799 1.00 74.53 836 GLN E O 1
ATOM 4652 N N . GLN E 1 67 ? -11.533 72.362 34.726 1.00 57.78 837 GLN E N 1
ATOM 4653 C CA . GLN E 1 67 ? -11.895 71.781 36.021 1.00 55.89 837 GLN E CA 1
ATOM 4654 C C . GLN E 1 67 ? -12.417 70.358 35.852 1.00 62.23 837 GLN E C 1
ATOM 4655 O O . GLN E 1 67 ? -13.383 69.952 36.526 1.00 72.34 837 GLN E O 1
ATOM 4661 N N . SER E 1 68 ? -11.711 69.563 35.020 1.00 57.07 838 SER E N 1
ATOM 4662 C CA . SER E 1 68 ? -12.184 68.241 34.644 1.00 50.91 838 SER E CA 1
ATOM 4663 C C . SER E 1 68 ? -11.294 67.184 35.250 1.00 44.59 838 SER E C 1
ATOM 4664 O O . SER E 1 68 ? -10.083 67.253 35.081 1.00 50.85 838 SER E O 1
ATOM 4667 N N . PHE E 1 69 ? -11.912 66.214 35.954 1.00 56.28 839 PHE E N 1
ATOM 4668 C CA . PHE E 1 69 ? -11.222 65.009 36.382 1.00 52.44 839 PHE E CA 1
ATOM 4669 C C . PHE E 1 69 ? -10.061 65.355 37.311 1.00 50.24 839 PHE E C 1
ATOM 4670 O O . PHE E 1 69 ? -9.074 64.618 37.299 1.00 49.53 839 PHE E O 1
ATOM 4678 N N . LEU E 1 70 ? -10.155 66.440 38.108 1.00 48.16 840 LEU E N 1
ATOM 4679 C CA . LEU E 1 70 ? -8.947 66.943 38.760 1.00 44.96 840 LEU E CA 1
ATOM 4680 C C . LEU E 1 70 ? -8.457 65.950 39.809 1.00 46.61 840 LEU E C 1
ATOM 4681 O O . LEU E 1 70 ? -7.267 65.881 40.066 1.00 51.78 840 LEU E O 1
ATOM 4686 N N . GLU E 1 71 ? -9.324 65.114 40.362 1.00 46.42 841 GLU E N 1
ATOM 4687 C CA . GLU E 1 71 ? -8.863 64.071 41.277 1.00 58.31 841 GLU E CA 1
ATOM 4688 C C . GLU E 1 71 ? -7.925 63.066 40.596 1.00 60.96 841 GLU E C 1
ATOM 4689 O O . GLU E 1 71 ? -7.031 62.515 41.242 1.00 59.40 841 GLU E O 1
ATOM 4695 N N . CYS E 1 72 ? -8.174 62.805 39.310 1.00 57.54 842 CYS E N 1
ATOM 4696 C CA . CYS E 1 72 ? -7.367 61.927 38.457 1.00 62.38 842 CYS E CA 1
ATOM 4697 C C . CYS E 1 72 ? -6.152 62.686 37.913 1.00 52.96 842 CYS E C 1
ATOM 4698 O O . CYS E 1 72 ? -5.109 62.121 37.665 1.00 66.41 842 CYS E O 1
ATOM 4701 N N . VAL E 1 73 ? -6.259 64.001 37.728 1.00 56.59 843 VAL E N 1
ATOM 4702 C CA . VAL E 1 73 ? -5.236 64.793 37.051 1.00 48.54 843 VAL E CA 1
ATOM 4703 C C . VAL E 1 73 ? -4.190 65.325 38.028 1.00 56.30 843 VAL E C 1
ATOM 4704 O O . VAL E 1 73 ? -3.026 65.504 37.672 1.00 50.05 843 VAL E O 1
ATOM 4708 N N . ILE E 1 74 ? -4.595 65.661 39.259 1.00 51.48 844 ILE E N 1
ATOM 4709 C CA . ILE E 1 74 ? -3.709 66.419 40.122 1.00 46.54 844 ILE E CA 1
ATOM 4710 C C . ILE E 1 74 ? -2.498 65.575 40.552 1.00 39.08 844 ILE E C 1
ATOM 4711 O O . ILE E 1 74 ? -1.399 66.112 40.685 1.00 41.79 844 ILE E O 1
ATOM 4716 N N . PRO E 1 75 ? -2.565 64.236 40.688 1.00 40.97 845 PRO E N 1
ATOM 4717 C CA . PRO E 1 75 ? -1.348 63.449 40.928 1.00 42.59 845 PRO E CA 1
ATOM 4718 C C . PRO E 1 75 ? -0.301 63.580 39.839 1.00 41.88 845 PRO E C 1
ATOM 4719 O O . PRO E 1 75 ? 0.888 63.442 40.103 1.00 48.50 845 PRO E O 1
ATOM 4723 N N . TRP E 1 76 ? -0.745 63.869 38.598 1.00 41.13 846 TRP E N 1
ATOM 4724 C CA . TRP E 1 76 ? 0.198 64.098 37.517 1.00 34.59 846 TRP E CA 1
ATOM 4725 C C . TRP E 1 76 ? 0.971 65.401 37.755 1.00 36.39 846 TRP E C 1
ATOM 4726 O O . TRP E 1 76 ? 2.170 65.477 37.528 1.00 44.51 846 TRP E O 1
ATOM 4737 N N . ILE E 1 77 ? 0.286 66.473 38.148 1.00 42.43 847 ILE E N 1
ATOM 4738 C CA . ILE E 1 77 ? 0.969 67.737 38.448 1.00 42.97 847 ILE E CA 1
ATOM 4739 C C . ILE E 1 77 ? 1.829 67.596 39.706 1.00 42.40 847 ILE E C 1
ATOM 4740 O O . ILE E 1 77 ? 2.891 68.207 39.799 1.00 45.63 847 ILE E O 1
ATOM 4745 N N . GLN E 1 78 ? 1.380 66.786 40.671 1.00 45.67 848 GLN E N 1
ATOM 4746 C CA . GLN E 1 78 ? 2.203 66.463 41.830 1.00 49.82 848 GLN E CA 1
ATOM 4747 C C . GLN E 1 78 ? 3.521 65.841 41.360 1.00 60.21 848 GLN E C 1
ATOM 4748 O O . GLN E 1 78 ? 4.591 66.194 41.851 1.00 62.27 848 GLN E O 1
ATOM 4754 N N . GLN E 1 79 ? 3.457 64.925 40.389 1.00 49.61 849 GLN E N 1
ATOM 4755 C CA . GLN E 1 79 ? 4.685 64.302 39.911 1.00 51.05 849 GLN E CA 1
ATOM 4756 C C . GLN E 1 79 ? 5.559 65.311 39.185 1.00 50.80 849 GLN E C 1
ATOM 4757 O O . GLN E 1 79 ? 6.771 65.227 39.255 1.00 55.33 849 GLN E O 1
ATOM 4763 N N . VAL E 1 80 ? 4.978 66.272 38.461 1.00 50.54 850 VAL E N 1
ATOM 4764 C CA . VAL E 1 80 ? 5.796 67.307 37.840 1.00 45.88 850 VAL E CA 1
ATOM 4765 C C . VAL E 1 80 ? 6.593 68.001 38.955 1.00 62.51 850 VAL E C 1
ATOM 4766 O O . VAL E 1 80 ? 7.820 68.127 38.862 1.00 69.39 850 VAL E O 1
ATOM 4770 N N . ALA E 1 81 ? 5.898 68.460 40.003 1.00 63.52 851 ALA E N 1
ATOM 4771 C CA . ALA E 1 81 ? 6.553 69.174 41.088 1.00 59.25 851 ALA E CA 1
ATOM 4772 C C . ALA E 1 81 ? 7.563 68.272 41.806 1.00 60.03 851 ALA E C 1
ATOM 4773 O O . ALA E 1 81 ? 8.666 68.704 42.100 1.00 59.11 851 ALA E O 1
ATOM 4775 N N . ASP E 1 82 ? 7.207 67.014 42.082 1.00 63.52 852 ASP E N 1
ATOM 4776 C CA . ASP E 1 82 ? 8.134 66.090 42.731 1.00 64.20 852 ASP E CA 1
ATOM 4777 C C . ASP E 1 82 ? 9.408 65.899 41.910 1.00 72.48 852 ASP E C 1
ATOM 4778 O O . ASP E 1 82 ? 10.496 65.868 42.486 1.00 83.77 852 ASP E O 1
ATOM 4783 N N . LEU E 1 83 ? 9.272 65.713 40.592 1.00 64.57 853 LEU E N 1
ATOM 4784 C CA . LEU E 1 83 ? 10.427 65.481 39.745 1.00 73.15 853 LEU E CA 1
ATOM 4785 C C . LEU E 1 83 ? 11.316 66.728 39.700 1.00 79.45 853 LEU E C 1
ATOM 4786 O O . LEU E 1 83 ? 12.539 66.615 39.751 1.00 90.78 853 LEU E O 1
ATOM 4791 N N . VAL E 1 84 ? 10.713 67.917 39.665 1.00 74.28 854 VAL E N 1
ATOM 4792 C CA . VAL E 1 84 ? 11.474 69.165 39.644 1.00 85.70 854 VAL E CA 1
ATOM 4793 C C . VAL E 1 84 ? 12.230 69.381 40.966 1.00 92.82 854 VAL E C 1
ATOM 4794 O O . VAL E 1 84 ? 13.371 69.834 40.959 1.00 91.68 854 VAL E O 1
ATOM 4798 N N . LEU E 1 85 ? 11.596 69.086 42.104 1.00 90.26 855 LEU E N 1
ATOM 4799 C CA . LEU E 1 85 ? 12.262 69.204 43.393 1.00 103.01 855 LEU E CA 1
ATOM 4800 C C . LEU E 1 85 ? 13.460 68.254 43.466 1.00 110.54 855 LEU E C 1
ATOM 4801 O O . LEU E 1 85 ? 14.519 68.650 43.939 1.00 118.78 855 LEU E O 1
ATOM 4806 N N . SER E 1 86 ? 13.320 67.016 42.977 1.00 106.91 856 SER E N 1
ATOM 4807 C CA . SER E 1 86 ? 14.317 65.992 43.240 1.00 106.81 856 SER E CA 1
ATOM 4808 C C . SER E 1 86 ? 15.353 65.909 42.119 1.00 113.83 856 SER E C 1
ATOM 4809 O O . SER E 1 86 ? 16.435 65.374 42.347 1.00 132.44 856 SER E O 1
ATOM 4812 N N . ASN E 1 87 ? 15.046 66.432 40.924 1.00 108.26 857 ASN E N 1
ATOM 4813 C CA . ASN E 1 87 ? 15.929 66.261 39.777 1.00 99.67 857 ASN E CA 1
ATOM 4814 C C . ASN E 1 87 ? 16.296 67.609 39.147 1.00 103.06 857 ASN E C 1
ATOM 4815 O O . ASN E 1 87 ? 17.059 67.634 38.189 1.00 88.84 857 ASN E O 1
ATOM 4820 N N . GLY E 1 88 ? 15.755 68.725 39.664 1.00 99.16 858 GLY E N 1
ATOM 4821 C CA . GLY E 1 88 ? 16.107 70.058 39.184 1.00 93.86 858 GLY E CA 1
ATOM 4822 C C . GLY E 1 88 ? 15.101 70.615 38.175 1.00 94.10 858 GLY E C 1
ATOM 4823 O O . GLY E 1 88 ? 14.289 69.870 37.646 1.00 89.59 858 GLY E O 1
ATOM 4824 N N . PRO E 1 89 ? 15.133 71.937 37.873 1.00 86.05 859 PRO E N 1
ATOM 4825 C CA . PRO E 1 89 ? 14.117 72.585 37.032 1.00 78.09 859 PRO E CA 1
ATOM 4826 C C . PRO E 1 89 ? 13.942 72.044 35.613 1.00 85.77 859 PRO E C 1
ATOM 4827 O O . PRO E 1 89 ? 12.888 72.240 35.011 1.00 73.39 859 PRO E O 1
ATOM 4831 N N . ASN E 1 90 ? 14.962 71.362 35.078 1.00 99.27 860 ASN E N 1
ATOM 4832 C CA . ASN E 1 90 ? 14.893 70.872 33.715 1.00 79.95 860 ASN E CA 1
ATOM 4833 C C . ASN E 1 90 ? 14.672 69.362 33.725 1.00 72.41 860 ASN E C 1
ATOM 4834 O O . ASN E 1 90 ? 14.798 68.724 32.687 1.00 70.98 860 ASN E O 1
ATOM 4839 N N . ALA E 1 91 ? 14.296 68.810 34.883 1.00 70.47 861 ALA E N 1
ATOM 4840 C CA . ALA E 1 91 ? 13.987 67.390 35.039 1.00 82.63 861 ALA E CA 1
ATOM 4841 C C . ALA E 1 91 ? 13.095 66.869 33.912 1.00 92.05 861 ALA E C 1
ATOM 4842 O O . ALA E 1 91 ? 13.234 65.724 33.487 1.00 93.30 861 ALA E O 1
ATOM 4844 N N . LEU E 1 92 ? 12.146 67.699 33.462 1.00 98.07 862 LEU E N 1
ATOM 4845 C CA . LEU E 1 92 ? 11.233 67.314 32.398 1.00 99.93 862 LEU E CA 1
ATOM 4846 C C . LEU E 1 92 ? 11.567 68.162 31.183 1.00 99.87 862 LEU E C 1
ATOM 4847 O O . LEU E 1 92 ? 11.884 69.335 31.343 1.00 114.38 862 LEU E O 1
ATOM 4852 N N . GLY E 1 93 ? 11.568 67.560 29.997 1.00 102.04 863 GLY E N 1
ATOM 4853 C CA . GLY E 1 93 ? 12.021 68.271 28.818 1.00 113.70 863 GLY E CA 1
ATOM 4854 C C . GLY E 1 93 ? 10.932 69.208 28.319 1.00 109.21 863 GLY E C 1
ATOM 4855 O O . GLY E 1 93 ? 10.310 68.946 27.289 1.00 107.63 863 GLY E O 1
ATOM 4856 N N . LEU E 1 94 ? 10.664 70.251 29.116 1.00 109.06 864 LEU E N 1
ATOM 4857 C CA . LEU E 1 94 ? 9.613 71.224 28.825 1.00 97.73 864 LEU E CA 1
ATOM 4858 C C . LEU E 1 94 ? 10.275 72.537 28.407 1.00 97.76 864 LEU E C 1
ATOM 4859 O O . LEU E 1 94 ? 11.260 72.979 29.016 1.00 84.75 864 LEU E O 1
ATOM 4864 N N . THR E 1 95 ? 9.642 73.195 27.422 1.00 90.10 865 THR E N 1
ATOM 4865 C CA . THR E 1 95 ? 10.073 74.500 26.942 1.00 88.70 865 THR E CA 1
ATOM 4866 C C . THR E 1 95 ? 9.782 75.547 28.022 1.00 93.10 865 THR E C 1
ATOM 4867 O O . THR E 1 95 ? 9.069 75.276 28.979 1.00 91.06 865 THR E O 1
ATOM 4871 N N . GLY E 1 96 ? 10.326 76.752 27.858 1.00 88.62 866 GLY E N 1
ATOM 4872 C CA . GLY E 1 96 ? 10.026 77.864 28.744 1.00 78.44 866 GLY E CA 1
ATOM 4873 C C . GLY E 1 96 ? 8.562 78.294 28.660 1.00 80.51 866 GLY E C 1
ATOM 4874 O O . GLY E 1 96 ? 8.004 78.737 29.655 1.00 82.54 866 GLY E O 1
ATOM 4875 N N . ASP E 1 97 ? 7.946 78.145 27.486 1.00 92.03 867 ASP E N 1
ATOM 4876 C CA . ASP E 1 97 ? 6.554 78.523 27.256 1.00 93.52 867 ASP E CA 1
ATOM 4877 C C . ASP E 1 97 ? 5.609 77.540 27.950 1.00 85.41 867 ASP E C 1
ATOM 4878 O O . ASP E 1 97 ? 4.628 77.956 28.561 1.00 84.42 867 ASP E O 1
ATOM 4883 N N . SER E 1 98 ? 5.887 76.233 27.797 1.00 81.04 868 SER E N 1
ATOM 4884 C CA . SER E 1 98 ? 5.107 75.195 28.450 1.00 79.79 868 SER E CA 1
ATOM 4885 C C . SER E 1 98 ? 5.156 75.372 29.971 1.00 62.71 868 SER E C 1
ATOM 4886 O O . SER E 1 98 ? 4.147 75.241 30.652 1.00 60.04 868 SER E O 1
ATOM 4889 N N . LYS E 1 99 ? 6.352 75.670 30.496 1.00 73.87 869 LYS E N 1
ATOM 4890 C CA . LYS E 1 99 ? 6.562 75.916 31.915 1.00 68.31 869 LYS E CA 1
ATOM 4891 C C . LYS E 1 99 ? 5.697 77.078 32.393 1.00 60.49 869 LYS E C 1
ATOM 4892 O O . LYS E 1 99 ? 4.997 76.949 33.393 1.00 56.10 869 LYS E O 1
ATOM 4898 N N . LYS E 1 100 ? 5.770 78.205 31.683 1.00 62.95 870 LYS E N 1
ATOM 4899 C CA . LYS E 1 100 ? 5.002 79.394 32.013 1.00 73.33 870 LYS E CA 1
ATOM 4900 C C . LYS E 1 100 ? 3.502 79.121 31.900 1.00 70.82 870 LYS E C 1
ATOM 4901 O O . LYS E 1 100 ? 2.702 79.632 32.700 1.00 60.04 870 LYS E O 1
ATOM 4907 N N . ASP E 1 101 ? 3.109 78.325 30.887 1.00 63.16 871 ASP E N 1
ATOM 4908 C CA . ASP E 1 101 ? 1.699 78.096 30.649 1.00 56.92 871 ASP E CA 1
ATOM 4909 C C . ASP E 1 101 ? 1.120 77.196 31.743 1.00 44.60 871 ASP E C 1
ATOM 4910 O O . ASP E 1 101 ? -0.021 77.358 32.136 1.00 46.48 871 ASP E O 1
ATOM 4915 N N . LEU E 1 102 ? 1.882 76.202 32.197 1.00 47.56 872 LEU E N 1
ATOM 4916 C CA . LEU E 1 102 ? 1.405 75.302 33.229 1.00 48.55 872 LEU E CA 1
ATOM 4917 C C . LEU E 1 102 ? 1.198 76.054 34.543 1.00 46.34 872 LEU E C 1
ATOM 4918 O O . LEU E 1 102 ? 0.214 75.822 35.251 1.00 54.66 872 LEU E O 1
ATOM 4923 N N . VAL E 1 103 ? 2.130 76.954 34.887 1.00 46.98 873 VAL E N 1
ATOM 4924 C CA . VAL E 1 103 ? 1.998 77.751 36.102 1.00 45.71 873 VAL E CA 1
ATOM 4925 C C . VAL E 1 103 ? 0.750 78.631 36.017 1.00 41.37 873 VAL E C 1
ATOM 4926 O O . VAL E 1 103 ? -0.055 78.678 36.961 1.00 54.08 873 VAL E O 1
ATOM 4930 N N . PHE E 1 104 ? 0.568 79.275 34.855 1.00 48.72 874 PHE E N 1
ATOM 4931 C CA . PHE E 1 104 ? -0.585 80.133 34.659 1.00 47.80 874 PHE E CA 1
ATOM 4932 C C . PHE E 1 104 ? -1.877 79.327 34.745 1.00 42.04 874 PHE E C 1
ATOM 4933 O O . PHE E 1 104 ? -2.846 79.760 35.355 1.00 47.69 874 PHE E O 1
ATOM 4941 N N . ALA E 1 105 ? -1.911 78.152 34.118 1.00 49.12 875 ALA E N 1
ATOM 4942 C CA . ALA E 1 105 ? -3.099 77.299 34.139 1.00 47.94 875 ALA E CA 1
ATOM 4943 C C . ALA E 1 105 ? -3.445 76.854 35.576 1.00 42.88 875 ALA E C 1
ATOM 4944 O O . ALA E 1 105 ? -4.624 76.739 35.945 1.00 41.99 875 ALA E O 1
ATOM 4946 N N . LEU E 1 106 ? -2.422 76.627 36.401 1.00 34.45 876 LEU E N 1
ATOM 4947 C CA . LEU E 1 106 ? -2.638 76.245 37.800 1.00 40.33 876 LEU E CA 1
ATOM 4948 C C . LEU E 1 106 ? -3.199 77.426 38.600 1.00 42.39 876 LEU E C 1
ATOM 4949 O O . LEU E 1 106 ? -4.159 77.286 39.365 1.00 44.71 876 LEU E O 1
ATOM 4954 N N . GLN E 1 107 ? -2.609 78.601 38.387 1.00 47.45 877 GLN E N 1
ATOM 4955 C CA . GLN E 1 107 ? -3.072 79.843 38.999 1.00 48.16 877 GLN E CA 1
ATOM 4956 C C . GLN E 1 107 ? -4.551 80.059 38.707 1.00 44.08 877 GLN E C 1
ATOM 4957 O O . GLN E 1 107 ? -5.336 80.359 39.620 1.00 41.53 877 GLN E O 1
ATOM 4963 N N . GLU E 1 108 ? -4.939 79.915 37.428 1.00 40.58 878 GLU E N 1
ATOM 4964 C CA . GLU E 1 108 ? -6.332 80.141 37.070 1.00 42.53 878 GLU E CA 1
ATOM 4965 C C . GLU E 1 108 ? -7.245 79.112 37.731 1.00 46.99 878 GLU E C 1
ATOM 4966 O O . GLU E 1 108 ? -8.367 79.440 38.166 1.00 48.24 878 GLU E O 1
ATOM 4972 N N . ALA E 1 109 ? -6.795 77.842 37.790 1.00 40.93 879 ALA E N 1
ATOM 4973 C CA . ALA E 1 109 ? -7.659 76.797 38.339 1.00 33.75 879 ALA E CA 1
ATOM 4974 C C . ALA E 1 109 ? -7.869 77.010 39.828 1.00 41.65 879 ALA E C 1
ATOM 4975 O O . ALA E 1 109 ? -8.828 76.477 40.383 1.00 43.19 879 ALA E O 1
ATOM 4977 N N . ALA E 1 110 ? -6.940 77.729 40.495 1.00 46.30 880 ALA E N 1
ATOM 4978 C CA . ALA E 1 110 ? -7.039 77.980 41.930 1.00 51.36 880 ALA E CA 1
ATOM 4979 C C . ALA E 1 110 ? -8.279 78.782 42.340 1.00 50.68 880 ALA E C 1
ATOM 4980 O O . ALA E 1 110 ? -8.685 78.665 43.497 1.00 45.59 880 ALA E O 1
ATOM 4982 N N . SER E 1 111 ? -8.889 79.557 41.411 1.00 38.59 881 SER E N 1
ATOM 4983 C CA . SER E 1 111 ? -10.064 80.377 41.687 1.00 45.25 881 SER E CA 1
ATOM 4984 C C . SER E 1 111 ? -11.378 79.642 41.417 1.00 50.12 881 SER E C 1
ATOM 4985 O O . SER E 1 111 ? -12.460 80.177 41.625 1.00 51.89 881 SER E O 1
ATOM 4996 N N . ASP E 1 113 ? -14.406 76.831 41.871 1.00 46.51 883 ASP E N 1
ATOM 4997 C CA . ASP E 1 113 ? -15.126 76.245 42.977 1.00 55.26 883 ASP E CA 1
ATOM 4998 C C . ASP E 1 113 ? -14.995 74.732 42.910 1.00 60.22 883 ASP E C 1
ATOM 4999 O O . ASP E 1 113 ? -15.678 74.125 42.098 1.00 59.96 883 ASP E O 1
ATOM 5004 N N . HIS E 1 114 ? -14.152 74.115 43.742 1.00 53.96 884 HIS E N 1
ATOM 5005 C CA . HIS E 1 114 ? -13.844 72.686 43.617 1.00 46.63 884 HIS E CA 1
ATOM 5006 C C . HIS E 1 114 ? -14.639 71.894 44.647 1.00 50.21 884 HIS E C 1
ATOM 5007 O O . HIS E 1 114 ? -14.985 72.427 45.693 1.00 41.29 884 HIS E O 1
ATOM 5014 N N . ALA E 1 115 ? -14.945 70.635 44.353 1.00 50.95 885 ALA E N 1
ATOM 5015 C CA . ALA E 1 115 ? -15.786 69.839 45.237 1.00 54.68 885 ALA E CA 1
ATOM 5016 C C . ALA E 1 115 ? -14.981 69.383 46.442 1.00 55.67 885 ALA E C 1
ATOM 5017 O O . ALA E 1 115 ? -15.507 69.249 47.559 1.00 50.43 885 ALA E O 1
ATOM 5019 N N . GLN E 1 116 ? -13.696 69.120 46.176 1.00 56.22 886 GLN E N 1
ATOM 5020 C CA . GLN E 1 116 ? -12.759 68.770 47.231 1.00 63.28 886 GLN E CA 1
ATOM 5021 C C . GLN E 1 116 ? -12.342 70.075 47.931 1.00 51.25 886 GLN E C 1
ATOM 5022 O O . GLN E 1 116 ? -11.807 70.987 47.320 1.00 61.13 886 GLN E O 1
ATOM 5028 N N . SER E 1 117 ? -12.488 70.074 49.249 1.00 55.32 887 SER E N 1
ATOM 5029 C CA . SER E 1 117 ? -12.092 71.156 50.124 1.00 54.05 887 SER E CA 1
ATOM 5030 C C . SER E 1 117 ? -10.588 71.435 50.066 1.00 53.20 887 SER E C 1
ATOM 5031 O O . SER E 1 117 ? -10.168 72.551 50.330 1.00 50.59 887 SER E O 1
ATOM 5034 N N . TRP E 1 118 ? -9.777 70.409 49.765 1.00 51.96 888 TRP E N 1
ATOM 5035 C CA . TRP E 1 118 ? -8.326 70.537 49.719 1.00 51.10 888 TRP E CA 1
ATOM 5036 C C . TRP E 1 118 ? -7.801 70.887 48.314 1.00 44.68 888 TRP E C 1
ATOM 5037 O O . TRP E 1 118 ? -6.616 71.098 48.153 1.00 43.85 888 TRP E O 1
ATOM 5056 N N . ALA E 1 120 ? -8.196 73.413 45.904 1.00 35.81 890 ALA E N 1
ATOM 5057 C CA . ALA E 1 120 ? -7.717 74.735 45.542 1.00 35.82 890 ALA E CA 1
ATOM 5058 C C . ALA E 1 120 ? -6.372 75.008 46.222 1.00 34.56 890 ALA E C 1
ATOM 5059 O O . ALA E 1 120 ? -5.449 75.582 45.610 1.00 40.40 890 ALA E O 1
ATOM 5061 N N . ALA E 1 121 ? -6.237 74.560 47.486 1.00 38.66 891 ALA E N 1
ATOM 5062 C CA . ALA E 1 121 ? -5.005 74.697 48.256 1.00 36.94 891 ALA E CA 1
ATOM 5063 C C . ALA E 1 121 ? -3.884 73.904 47.628 1.00 33.40 891 ALA E C 1
ATOM 5064 O O . ALA E 1 121 ? -2.757 74.345 47.572 1.00 42.65 891 ALA E O 1
ATOM 5066 N N . LYS E 1 122 ? -4.177 72.685 47.170 1.00 39.57 892 LYS E N 1
ATOM 5067 C CA . LYS E 1 122 ? -3.150 71.874 46.508 1.00 33.95 892 LYS E CA 1
ATOM 5068 C C . LYS E 1 122 ? -2.711 72.526 45.211 1.00 36.21 892 LYS E C 1
ATOM 5069 O O . LYS E 1 122 ? -1.534 72.588 44.910 1.00 39.57 892 LYS E O 1
ATOM 5075 N N . ILE E 1 123 ? -3.665 73.058 44.443 1.00 37.59 893 ILE E N 1
ATOM 5076 C CA . ILE E 1 123 ? -3.332 73.716 43.195 1.00 31.66 893 ILE E CA 1
ATOM 5077 C C . ILE E 1 123 ? -2.481 74.944 43.449 1.00 37.07 893 ILE E C 1
ATOM 5078 O O . ILE E 1 123 ? -1.541 75.222 42.688 1.00 37.02 893 ILE E O 1
ATOM 5083 N N . VAL E 1 124 ? -2.833 75.740 44.478 1.00 40.62 894 VAL E N 1
ATOM 5084 C CA . VAL E 1 124 ? -2.045 76.931 44.773 1.00 40.21 894 VAL E CA 1
ATOM 5085 C C . VAL E 1 124 ? -0.646 76.525 45.245 1.00 39.67 894 VAL E C 1
ATOM 5086 O O . VAL E 1 124 ? 0.367 77.114 44.824 1.00 43.72 894 VAL E O 1
ATOM 5090 N N . GLU E 1 125 ? -0.544 75.517 46.113 1.00 43.74 895 GLU E N 1
ATOM 5091 C CA . GLU E 1 125 ? 0.784 75.064 46.528 1.00 48.33 895 GLU E CA 1
ATOM 5092 C C . GLU E 1 125 ? 1.645 74.676 45.330 1.00 48.31 895 GLU E C 1
ATOM 5093 O O . GLU E 1 125 ? 2.818 75.012 45.272 1.00 52.11 895 GLU E O 1
ATOM 5099 N N . LEU E 1 126 ? 1.092 73.893 44.401 1.00 47.20 896 LEU E N 1
ATOM 5100 C CA . LEU E 1 126 ? 1.841 73.449 43.226 1.00 40.39 896 LEU E CA 1
ATOM 5101 C C . LEU E 1 126 ? 2.188 74.635 42.341 1.00 43.33 896 LEU E C 1
ATOM 5102 O O . LEU E 1 126 ? 3.292 74.709 41.820 1.00 54.66 896 LEU E O 1
ATOM 5107 N N . ALA E 1 127 ? 1.238 75.561 42.130 1.00 44.70 897 ALA E N 1
ATOM 5108 C CA . ALA E 1 127 ? 1.531 76.745 41.342 1.00 48.36 897 ALA E CA 1
ATOM 5109 C C . ALA E 1 127 ? 2.731 77.504 41.931 1.00 54.56 897 ALA E C 1
ATOM 5110 O O .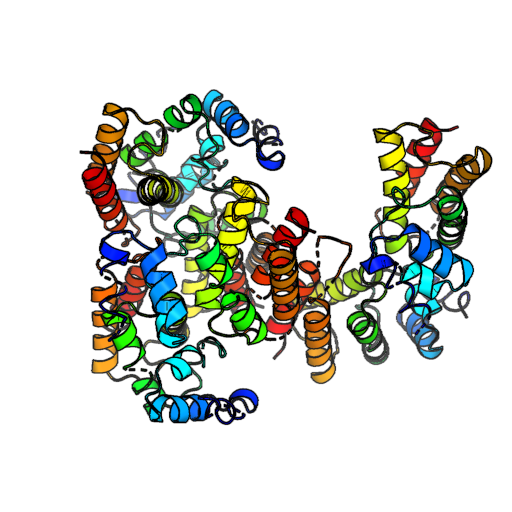 ALA E 1 127 ? 3.603 77.975 41.199 1.00 55.09 897 ALA E O 1
ATOM 5112 N N . GLU E 1 128 ? 2.781 77.611 43.259 1.00 53.63 898 GLU E N 1
ATOM 5113 C CA . GLU E 1 128 ? 3.842 78.384 43.913 1.00 59.89 898 GLU E CA 1
ATOM 5114 C C . GLU E 1 128 ? 5.187 77.636 43.866 1.00 53.73 898 GLU E C 1
ATOM 5115 O O . GLU E 1 128 ? 6.210 78.239 43.594 1.00 58.36 898 GLU E O 1
ATOM 5121 N N . GLN E 1 129 ? 5.189 76.316 44.058 1.00 52.68 899 GLN E N 1
ATOM 5122 C CA . GLN E 1 129 ? 6.420 75.550 43.902 1.00 52.58 899 GLN E CA 1
ATOM 5123 C C . GLN E 1 129 ? 6.974 75.647 42.479 1.00 68.58 899 GLN E C 1
ATOM 5124 O O . GLN E 1 129 ? 8.183 75.748 42.285 1.00 83.59 899 GLN E O 1
ATOM 5130 N N . LEU E 1 130 ? 6.111 75.566 41.464 1.00 74.99 900 LEU E N 1
ATOM 5131 C CA . LEU E 1 130 ? 6.605 75.537 40.095 1.00 66.76 900 LEU E CA 1
ATOM 5132 C C . LEU E 1 130 ? 7.012 76.943 39.675 1.00 61.93 900 LEU E C 1
ATOM 5133 O O . LEU E 1 130 ? 7.959 77.090 38.903 1.00 70.68 900 LEU E O 1
ATOM 5138 N N . ARG E 1 131 ? 6.312 77.961 40.179 1.00 67.19 901 ARG E N 1
ATOM 5139 C CA . ARG E 1 131 ? 6.676 79.343 39.906 1.00 65.67 901 ARG E CA 1
ATOM 5140 C C . ARG E 1 131 ? 8.067 79.627 40.479 1.00 73.26 901 ARG E C 1
ATOM 5141 O O . ARG E 1 131 ? 8.923 80.183 39.796 1.00 77.40 901 ARG E O 1
ATOM 5149 N N . SER E 1 132 ? 8.273 79.235 41.737 1.00 71.98 902 SER E N 1
ATOM 5150 C CA . SER E 1 132 ? 9.560 79.355 42.401 1.00 75.96 902 SER E CA 1
ATOM 5151 C C . SER E 1 132 ? 10.667 78.678 41.589 1.00 75.88 902 SER E C 1
ATOM 5152 O O . SER E 1 132 ? 11.729 79.253 41.378 1.00 81.39 902 SER E O 1
ATOM 5155 N N . ALA E 1 133 ? 10.413 77.450 41.122 1.00 77.42 903 ALA E N 1
ATOM 5156 C CA . ALA E 1 133 ? 11.449 76.652 40.495 1.00 60.39 903 ALA E CA 1
ATOM 5157 C C . ALA E 1 133 ? 11.767 77.122 39.080 1.00 66.83 903 ALA E C 1
ATOM 5158 O O . ALA E 1 133 ? 12.864 76.843 38.598 1.00 59.02 903 ALA E O 1
ATOM 5160 N N . TRP E 1 134 ? 10.841 77.842 38.424 1.00 69.70 904 TRP E N 1
ATOM 5161 C CA . TRP E 1 134 ? 10.955 78.128 37.001 1.00 61.67 904 TRP E CA 1
ATOM 5162 C C . TRP E 1 134 ? 10.963 79.616 36.643 1.00 65.83 904 TRP E C 1
ATOM 5163 O O . TRP E 1 134 ? 11.497 79.960 35.598 1.00 73.35 904 TRP E O 1
ATOM 5174 N N . LEU E 1 135 ? 10.277 80.489 37.399 1.00 76.61 905 LEU E N 1
ATOM 5175 C CA . LEU E 1 135 ? 9.814 81.759 36.824 1.00 69.71 905 LEU E CA 1
ATOM 5176 C C . LEU E 1 135 ? 10.450 82.987 37.491 1.00 68.53 905 LEU E C 1
ATOM 5177 O O . LEU E 1 135 ? 11.192 82.787 38.471 1.00 81.14 905 LEU E O 1
ATOM 5190 N N . LEU F 1 5 ? -25.751 71.406 27.400 1.00 91.80 775 LEU F N 1
ATOM 5191 C CA . LEU F 1 5 ? -26.268 70.566 28.474 1.00 92.64 775 LEU F CA 1
ATOM 5192 C C . LEU F 1 5 ? -25.416 70.724 29.748 1.00 70.60 775 LEU F C 1
ATOM 5193 O O . LEU F 1 5 ? -25.905 70.720 30.881 1.00 69.20 775 LEU F O 1
ATOM 5198 N N . TRP F 1 6 ? -24.110 70.918 29.542 1.00 67.39 776 TRP F N 1
ATOM 5199 C CA . TRP F 1 6 ? -23.184 71.157 30.629 1.00 76.69 776 TRP F CA 1
ATOM 5200 C C . TRP F 1 6 ? -23.588 72.403 31.427 1.00 73.78 776 TRP F C 1
ATOM 5201 O O . TRP F 1 6 ? -23.650 72.343 32.649 1.00 66.98 776 TRP F O 1
ATOM 5212 N N . SER F 1 7 ? -23.843 73.525 30.732 1.00 92.35 777 SER F N 1
ATOM 5213 C CA . SER F 1 7 ? -24.197 74.786 31.377 1.00 88.83 777 SER F CA 1
ATOM 5214 C C . SER F 1 7 ? -25.521 74.647 32.131 1.00 89.02 777 SER F C 1
ATOM 5215 O O . SER F 1 7 ? -25.677 75.177 33.233 1.00 90.94 777 SER F O 1
ATOM 5218 N N . GLN F 1 8 ? -26.473 73.922 31.542 1.00 78.15 778 GLN F N 1
ATOM 5219 C CA . GLN F 1 8 ? -27.746 73.656 32.198 1.00 75.65 778 GLN F CA 1
ATOM 5220 C C . GLN F 1 8 ? -27.511 72.858 33.498 1.00 77.04 778 GLN F C 1
ATOM 5221 O O . GLN F 1 8 ? -28.101 73.154 34.552 1.00 79.69 778 GLN F O 1
ATOM 5227 N N . ALA F 1 9 ? -26.618 71.856 33.446 1.00 66.14 779 ALA F N 1
ATOM 5228 C CA . ALA F 1 9 ? -26.294 71.066 34.625 1.00 66.96 779 ALA F CA 1
ATOM 5229 C C . ALA F 1 9 ? -25.627 71.914 35.719 1.00 58.27 779 ALA F C 1
ATOM 5230 O O . ALA F 1 9 ? -25.877 71.737 36.918 1.00 55.37 779 ALA F O 1
ATOM 5240 N N . GLU F 1 11 ? -25.972 75.078 36.161 1.00 76.43 781 GLU F N 1
ATOM 5241 C CA . GLU F 1 11 ? -27.017 75.884 36.777 1.00 87.22 781 GLU F CA 1
ATOM 5242 C C . GLU F 1 11 ? -27.692 75.120 37.907 1.00 81.93 781 GLU F C 1
ATOM 5243 O O . GLU F 1 11 ? -27.843 75.665 38.999 1.00 77.99 781 GLU F O 1
ATOM 5249 N N . SER F 1 12 ? -28.113 73.874 37.664 1.00 70.42 782 SER F N 1
ATOM 5250 C CA . SER F 1 12 ? -28.717 73.089 38.741 1.00 66.37 782 SER F CA 1
ATOM 5251 C C . SER F 1 12 ? -27.733 72.877 39.901 1.00 61.44 782 SER F C 1
ATOM 5252 O O . SER F 1 12 ? -28.148 72.878 41.066 1.00 59.31 782 SER F O 1
ATOM 5255 N N . VAL F 1 13 ? -26.444 72.666 39.581 1.00 66.12 783 VAL F N 1
ATOM 5256 C CA . VAL F 1 13 ? -25.418 72.481 40.603 1.00 58.84 783 VAL F CA 1
ATOM 5257 C C . VAL F 1 13 ? -25.298 73.755 41.447 1.00 67.80 783 VAL F C 1
ATOM 5258 O O . VAL F 1 13 ? -25.263 73.684 42.675 1.00 67.91 783 VAL F O 1
ATOM 5262 N N . ARG F 1 14 ? -25.244 74.925 40.798 1.00 72.62 784 ARG F N 1
ATOM 5263 C CA . ARG F 1 14 ? -25.182 76.182 41.538 1.00 74.17 784 ARG F CA 1
ATOM 5264 C C . ARG F 1 14 ? -26.393 76.322 42.463 1.00 72.50 784 ARG F C 1
ATOM 5265 O O . ARG F 1 14 ? -26.246 76.787 43.592 1.00 66.14 784 ARG F O 1
ATOM 5273 N N . ALA F 1 15 ? -27.567 75.842 42.034 1.00 78.18 785 ALA F N 1
ATOM 5274 C CA . ALA F 1 15 ? -28.761 75.906 42.868 1.00 74.17 785 ALA F CA 1
ATOM 5275 C C . ALA F 1 15 ? -28.788 74.792 43.919 1.00 75.73 785 ALA F C 1
ATOM 5276 O O . ALA F 1 15 ? -29.795 74.652 44.613 1.00 70.27 785 ALA F O 1
ATOM 5278 N N . SER F 1 16 ? -27.705 74.000 44.044 1.00 76.30 786 SER F N 1
ATOM 5279 C CA . SER F 1 16 ? -27.666 72.830 44.924 1.00 74.86 786 SER F CA 1
ATOM 5280 C C . SER F 1 16 ? -28.744 71.786 44.577 1.00 61.91 786 SER F C 1
ATOM 5281 O O . SER F 1 16 ? -29.163 70.997 45.434 1.00 60.11 786 SER F O 1
ATOM 5284 N N . ASP F 1 17 ? -29.215 71.765 43.326 1.00 54.88 787 ASP F N 1
ATOM 5285 C CA . ASP F 1 17 ? -30.149 70.724 42.908 1.00 68.31 787 ASP F CA 1
ATOM 5286 C C . ASP F 1 17 ? -29.369 69.612 42.194 1.00 62.93 787 ASP F C 1
ATOM 5287 O O . ASP F 1 17 ? -29.358 69.536 40.964 1.00 71.28 787 ASP F O 1
ATOM 5292 N N . PHE F 1 18 ? -28.696 68.789 42.997 1.00 64.02 788 PHE F N 1
ATOM 5293 C CA . PHE F 1 18 ? -27.846 67.717 42.484 1.00 61.78 788 PHE F CA 1
ATOM 5294 C C . PHE F 1 18 ? -28.698 66.655 41.792 1.00 69.97 788 PHE F C 1
ATOM 5295 O O . PHE F 1 18 ? -28.312 66.091 40.770 1.00 71.13 788 PHE F O 1
ATOM 5303 N N . ASP F 1 19 ? -29.886 66.414 42.350 1.00 67.55 789 ASP F N 1
ATOM 5304 C CA . ASP F 1 19 ? -30.758 65.388 41.816 1.00 78.86 789 ASP F CA 1
ATOM 5305 C C . ASP F 1 19 ? -31.080 65.669 40.342 1.00 77.46 789 ASP F C 1
ATOM 5306 O O . ASP F 1 19 ? -31.059 64.769 39.500 1.00 75.08 789 ASP F O 1
ATOM 5311 N N . LEU F 1 20 ? -31.319 66.942 40.018 1.00 78.46 790 LEU F N 1
ATOM 5312 C CA . LEU F 1 20 ? -31.655 67.318 38.655 1.00 71.19 790 LEU F CA 1
ATOM 5313 C C . LEU F 1 20 ? -30.417 67.371 37.754 1.00 67.78 790 LEU F C 1
ATOM 5314 O O . LEU F 1 20 ? -30.490 67.082 36.559 1.00 71.31 790 LEU F O 1
ATOM 5319 N N . ALA F 1 21 ? -29.296 67.858 38.284 1.00 60.19 791 ALA F N 1
ATOM 5320 C CA . ALA F 1 21 ? -28.060 67.839 37.515 1.00 64.08 791 ALA F CA 1
ATOM 5321 C C . ALA F 1 21 ? -27.773 66.403 37.069 1.00 59.04 791 ALA F C 1
ATOM 5322 O O . ALA F 1 21 ? -27.435 66.184 35.904 1.00 55.40 791 ALA F O 1
ATOM 5324 N N . TYR F 1 22 ? -27.875 65.440 38.004 1.00 59.52 792 TYR F N 1
ATOM 5325 C CA . TYR F 1 22 ? -27.594 64.040 37.704 1.00 69.12 792 TYR F CA 1
ATOM 5326 C C . TYR F 1 22 ? -28.634 63.469 36.741 1.00 67.61 792 TYR F C 1
ATOM 5327 O O . TYR F 1 22 ? -28.253 62.840 35.748 1.00 62.07 792 TYR F O 1
ATOM 5336 N N . ALA F 1 23 ? -29.930 63.681 37.017 1.00 67.20 793 ALA F N 1
ATOM 5337 C CA . ALA F 1 23 ? -30.985 63.173 36.148 1.00 67.24 793 ALA F CA 1
ATOM 5338 C C . ALA F 1 23 ? -30.790 63.672 34.714 1.00 72.48 793 ALA F C 1
ATOM 5339 O O . ALA F 1 23 ? -30.865 62.893 33.768 1.00 81.85 793 ALA F O 1
ATOM 5341 N N . ASP F 1 24 ? -30.467 64.950 34.555 1.00 69.08 794 ASP F N 1
ATOM 5342 C CA . ASP F 1 24 ? -30.242 65.498 33.228 1.00 77.71 794 ASP F CA 1
ATOM 5343 C C . ASP F 1 24 ? -29.023 64.856 32.566 1.00 72.47 794 ASP F C 1
ATOM 5344 O O . ASP F 1 24 ? -29.048 64.521 31.373 1.00 66.32 794 ASP F O 1
ATOM 5349 N N . ILE F 1 25 ? -27.911 64.766 33.304 1.00 64.14 795 ILE F N 1
ATOM 5350 C CA . ILE F 1 25 ? -26.697 64.290 32.669 1.00 67.58 795 ILE F CA 1
ATOM 5351 C C . ILE F 1 25 ? -26.810 62.791 32.399 1.00 54.63 795 ILE F C 1
ATOM 5352 O O . ILE F 1 25 ? -26.320 62.317 31.385 1.00 54.75 795 ILE F O 1
ATOM 5357 N N . LEU F 1 26 ? -27.408 62.047 33.328 1.00 48.65 796 LEU F N 1
ATOM 5358 C CA . LEU F 1 26 ? -27.599 60.607 33.176 1.00 54.37 796 LEU F CA 1
ATOM 5359 C C . LEU F 1 26 ? -28.538 60.335 31.998 1.00 70.36 796 LEU F C 1
ATOM 5360 O O . LEU F 1 26 ? -28.305 59.429 31.211 1.00 69.97 796 LEU F O 1
ATOM 5365 N N . GLY F 1 27 ? -29.594 61.155 31.884 1.00 76.94 797 GLY F N 1
ATOM 5366 C CA . GLY F 1 27 ? -30.535 61.111 30.778 1.00 69.87 797 GLY F CA 1
ATOM 5367 C C . GLY F 1 27 ? -29.858 61.294 29.423 1.00 70.22 797 GLY F C 1
ATOM 5368 O O . GLY F 1 27 ? -30.375 60.837 28.424 1.00 79.28 797 GLY F O 1
ATOM 5369 N N . SER F 1 28 ? -28.722 61.987 29.381 1.00 70.19 798 SER F N 1
ATOM 5370 C CA . SER F 1 28 ? -27.994 62.205 28.135 1.00 71.98 798 SER F CA 1
ATOM 5371 C C . SER F 1 28 ? -27.243 60.953 27.651 1.00 62.95 798 SER F C 1
ATOM 5372 O O . SER F 1 28 ? -26.826 60.908 26.504 1.00 58.27 798 SER F O 1
ATOM 5375 N N . ASN F 1 29 ? -26.921 60.038 28.576 1.00 60.93 799 ASN F N 1
ATOM 5376 C CA . ASN F 1 29 ? -26.095 58.853 28.327 1.00 69.51 799 ASN F CA 1
ATOM 5377 C C . ASN F 1 29 ? -24.714 59.175 27.768 1.00 72.78 799 ASN F C 1
ATOM 5378 O O . ASN F 1 29 ? -24.108 58.345 27.094 1.00 76.04 799 ASN F O 1
ATOM 5383 N N . ASP F 1 30 ? -24.243 60.395 28.022 1.00 63.90 800 ASP F N 1
ATOM 5384 C CA . ASP F 1 30 ? -22.907 60.783 27.614 1.00 70.10 800 ASP F CA 1
ATOM 5385 C C . ASP F 1 30 ? -21.958 60.479 28.766 1.00 70.53 800 ASP F C 1
ATOM 5386 O O . ASP F 1 30 ? -22.090 61.083 29.819 1.00 75.27 800 ASP F O 1
ATOM 5391 N N . GLU F 1 31 ? -21.015 59.577 28.529 1.00 63.83 801 GLU F N 1
ATOM 5392 C CA . GLU F 1 31 ? -20.094 59.066 29.530 1.00 59.81 801 GLU F CA 1
ATOM 5393 C C . GLU F 1 31 ? -19.162 60.171 30.030 1.00 64.94 801 GLU F C 1
ATOM 5394 O O . GLU F 1 31 ? -18.905 60.303 31.237 1.00 63.20 801 GLU F O 1
ATOM 5400 N N . LEU F 1 32 ? -18.653 60.952 29.067 1.00 60.61 802 LEU F N 1
ATOM 5401 C CA . LEU F 1 32 ? -17.708 62.008 29.351 1.00 66.94 802 LEU F CA 1
ATOM 5402 C C . LEU F 1 32 ? -18.315 63.050 30.297 1.00 56.32 802 LEU F C 1
ATOM 5403 O O . LEU F 1 32 ? -17.664 63.501 31.235 1.00 52.80 802 LEU F O 1
ATOM 5408 N N . LEU F 1 33 ? -19.567 63.408 30.027 1.00 51.08 803 LEU F N 1
ATOM 5409 C CA . LEU F 1 33 ? -20.249 64.427 30.796 1.00 56.27 803 LEU F CA 1
ATOM 5410 C C . LEU F 1 33 ? -20.517 63.928 32.200 1.00 68.63 803 LEU F C 1
ATOM 5411 O O . LEU F 1 33 ? -20.540 64.705 33.149 1.00 77.17 803 LEU F O 1
ATOM 5416 N N . LEU F 1 34 ? -20.854 62.641 32.301 1.00 64.91 804 LEU F N 1
ATOM 5417 C CA . LEU F 1 34 ? -21.142 62.088 33.607 1.00 61.73 804 LEU F CA 1
ATOM 5418 C C . LEU F 1 34 ? -19.887 62.148 34.480 1.00 50.71 804 LEU F C 1
ATOM 5419 O O . LEU F 1 34 ? -19.964 62.562 35.638 1.00 60.22 804 LEU F O 1
ATOM 5424 N N . VAL F 1 35 ? -18.749 61.727 33.931 1.00 49.86 805 VAL F N 1
ATOM 5425 C CA . VAL F 1 35 ? -17.527 61.693 34.707 1.00 52.58 805 VAL F CA 1
ATOM 5426 C C . VAL F 1 35 ? -17.105 63.133 35.041 1.00 60.34 805 VAL F C 1
ATOM 5427 O O . VAL F 1 35 ? -16.605 63.424 36.121 1.00 53.61 805 VAL F O 1
ATOM 5431 N N . ARG F 1 36 ? -17.320 64.049 34.103 1.00 51.93 806 ARG F N 1
ATOM 5432 C CA . ARG F 1 36 ? -17.012 65.439 34.354 1.00 54.86 806 ARG F CA 1
ATOM 5433 C C . ARG F 1 36 ? -17.910 65.969 35.472 1.00 64.06 806 ARG F C 1
ATOM 5434 O O . ARG F 1 36 ? -17.452 66.619 36.403 1.00 62.19 806 ARG F O 1
ATOM 5442 N N . LEU F 1 37 ? -19.207 65.655 35.416 1.00 59.80 807 LEU F N 1
ATOM 5443 C CA . LEU F 1 37 ? -20.117 66.098 36.462 1.00 49.74 807 LEU F CA 1
ATOM 5444 C C . LEU F 1 37 ? -19.697 65.540 37.826 1.00 54.60 807 LEU F C 1
ATOM 5445 O O . LEU F 1 37 ? -19.714 66.270 38.824 1.00 65.33 807 LEU F O 1
ATOM 5458 N N . SER F 1 39 ? -16.773 64.606 38.875 1.00 64.70 809 SER F N 1
ATOM 5459 C CA . SER F 1 39 ? -15.558 65.263 39.334 1.00 68.43 809 SER F CA 1
ATOM 5460 C C . SER F 1 39 ? -15.864 66.685 39.824 1.00 67.14 809 SER F C 1
ATOM 5461 O O . SER F 1 39 ? -15.253 67.177 40.784 1.00 71.53 809 SER F O 1
ATOM 5464 N N . ARG F 1 40 ? -16.843 67.344 39.201 1.00 60.16 810 ARG F N 1
ATOM 5465 C CA . ARG F 1 40 ? -17.138 68.708 39.590 1.00 65.88 810 ARG F CA 1
ATOM 5466 C C . ARG F 1 40 ? -17.929 68.754 40.901 1.00 69.59 810 ARG F C 1
ATOM 5467 O O . ARG F 1 40 ? -17.686 69.620 41.730 1.00 72.06 810 ARG F O 1
ATOM 5475 N N . THR F 1 41 ? -18.891 67.847 41.096 1.00 69.01 811 THR F N 1
ATOM 5476 C CA . THR F 1 41 ? -19.620 67.805 42.352 1.00 55.24 811 THR F CA 1
ATOM 5477 C C . THR F 1 41 ? -18.886 66.888 43.314 1.00 53.65 811 THR F C 1
ATOM 5478 O O . THR F 1 41 ? -18.124 65.997 42.945 1.00 68.63 811 THR F O 1
ATOM 5482 N N . GLY F 1 42 ? -19.166 66.978 44.586 1.00 57.77 812 GLY F N 1
ATOM 5483 C CA . GLY F 1 42 ? -18.656 65.839 45.364 1.00 79.91 812 GLY F CA 1
ATOM 5484 C C . GLY F 1 42 ? -19.144 64.472 44.822 1.00 58.59 812 GLY F C 1
ATOM 5485 O O . GLY F 1 42 ? -20.056 64.411 44.017 1.00 47.28 812 GLY F O 1
ATOM 5486 N N . PRO F 1 43 ? -18.760 63.319 45.405 1.00 56.44 813 PRO F N 1
ATOM 5487 C CA . PRO F 1 43 ? -19.776 62.326 45.758 1.00 53.91 813 PRO F CA 1
ATOM 5488 C C . PRO F 1 43 ? -20.930 62.997 46.519 1.00 60.38 813 PRO F C 1
ATOM 5489 O O . PRO F 1 43 ? -20.686 63.644 47.535 1.00 55.69 813 PRO F O 1
ATOM 5493 N N . VAL F 1 44 ? -22.170 62.865 46.016 1.00 62.20 814 VAL F N 1
ATOM 5494 C CA . VAL F 1 44 ? -23.341 63.529 46.586 1.00 60.88 814 VAL F CA 1
ATOM 5495 C C . VAL F 1 44 ? -24.516 62.557 46.609 1.00 58.50 814 VAL F C 1
ATOM 5496 O O . VAL F 1 44 ? -25.647 62.952 46.345 1.00 53.43 814 VAL F O 1
ATOM 5500 N N . LEU F 1 45 ? -24.239 61.295 46.932 1.00 55.26 815 LEU F N 1
ATOM 5501 C CA . LEU F 1 45 ? -25.237 60.237 46.894 1.00 67.18 815 LEU F CA 1
ATOM 5502 C C . LEU F 1 45 ? -26.438 60.545 47.799 1.00 65.61 815 LEU F C 1
ATOM 5503 O O . LEU F 1 45 ? -27.568 60.147 47.482 1.00 63.79 815 LEU F O 1
ATOM 5508 N N . GLU F 1 46 ? -26.193 61.268 48.894 1.00 67.23 816 GLU F N 1
ATOM 5509 C CA . GLU F 1 46 ? -27.205 61.543 49.905 1.00 73.39 816 GLU F CA 1
ATOM 5510 C C . GLU F 1 46 ? -28.235 62.547 49.370 1.00 70.59 816 GLU F C 1
ATOM 5511 O O . GLU F 1 46 ? -29.319 62.638 49.919 1.00 69.78 816 GLU F O 1
ATOM 5517 N N . GLN F 1 47 ? -27.933 63.237 48.258 1.00 69.58 817 GLN F N 1
ATOM 5518 C CA . GLN F 1 47 ? -28.756 64.320 47.766 1.00 61.85 817 GLN F CA 1
ATOM 5519 C C . GLN F 1 47 ? -29.466 63.915 46.479 1.00 65.24 817 GLN F C 1
ATOM 5520 O O . GLN F 1 47 ? -29.995 64.774 45.775 1.00 57.50 817 GLN F O 1
ATOM 5526 N N . LEU F 1 48 ? -29.514 62.599 46.213 1.00 64.27 818 LEU F N 1
ATOM 5527 C CA . LEU F 1 48 ? -30.123 62.089 44.997 1.00 65.09 818 LEU F CA 1
ATOM 5528 C C . LEU F 1 48 ? -31.396 61.334 45.361 1.00 63.90 818 LEU F C 1
ATOM 5529 O O . LEU F 1 48 ? -31.419 60.650 46.386 1.00 64.52 818 LEU F O 1
ATOM 5534 N N . SER F 1 49 ? -32.406 61.425 44.484 1.00 69.28 819 SER F N 1
ATOM 5535 C CA . SER F 1 49 ? -33.579 60.567 44.592 1.00 82.15 819 SER F CA 1
ATOM 5536 C C . SER F 1 49 ? -33.186 59.113 44.334 1.00 87.33 819 SER F C 1
ATOM 5537 O O . SER F 1 49 ? -32.114 58.846 43.791 1.00 95.07 819 SER F O 1
ATOM 5540 N N . ASP F 1 50 ? -34.085 58.194 44.695 1.00 88.18 820 ASP F N 1
ATOM 5541 C CA . ASP F 1 50 ? -33.808 56.767 44.633 1.00 86.58 820 ASP F CA 1
ATOM 5542 C C . ASP F 1 50 ? -33.681 56.310 43.175 1.00 87.50 820 ASP F C 1
ATOM 5543 O O . ASP F 1 50 ? -32.911 55.405 42.864 1.00 98.25 820 ASP F O 1
ATOM 5548 N N . ALA F 1 51 ? -34.426 56.965 42.279 1.00 82.74 821 ALA F N 1
ATOM 5549 C CA . ALA F 1 51 ? -34.385 56.660 40.860 1.00 81.44 821 ALA F CA 1
ATOM 5550 C C . ALA F 1 51 ? -33.070 57.136 40.237 1.00 78.78 821 ALA F C 1
ATOM 5551 O O . ALA F 1 51 ? -32.493 56.429 39.415 1.00 68.95 821 ALA F O 1
ATOM 5553 N N . THR F 1 52 ? -32.646 58.366 40.572 1.00 76.03 822 THR F N 1
ATOM 5554 C CA . THR F 1 52 ? -31.381 58.920 40.106 1.00 74.15 822 THR F CA 1
ATOM 5555 C C . THR F 1 52 ? -30.216 58.073 40.616 1.00 71.80 822 THR F C 1
ATOM 5556 O O . THR F 1 52 ? -29.323 57.721 39.844 1.00 58.24 822 THR F O 1
ATOM 5560 N N . LEU F 1 53 ? -30.284 57.735 41.906 1.00 66.72 823 LEU F N 1
ATOM 5561 C CA . LEU F 1 53 ? -29.293 56.929 42.594 1.00 84.30 823 LEU F CA 1
ATOM 5562 C C . LEU F 1 53 ? -29.108 55.582 41.889 1.00 76.68 823 LEU F C 1
ATOM 5563 O O . LEU F 1 53 ? -27.989 55.210 41.551 1.00 72.12 823 LEU F O 1
ATOM 5568 N N . THR F 1 54 ? -30.226 54.880 41.654 1.00 86.81 824 THR F N 1
ATOM 5569 C CA . THR F 1 54 ? -30.211 53.591 40.974 1.00 74.23 824 THR F CA 1
ATOM 5570 C C . THR F 1 54 ? -29.576 53.716 39.591 1.00 61.41 824 THR F C 1
ATOM 5571 O O . THR F 1 54 ? -28.769 52.878 39.216 1.00 65.48 824 THR F O 1
ATOM 5575 N N . HIS F 1 55 ? -29.974 54.739 38.831 1.00 59.10 825 HIS F N 1
ATOM 5576 C CA . HIS F 1 55 ? -29.420 54.967 37.502 1.00 67.25 825 HIS F CA 1
ATOM 5577 C C . HIS F 1 55 ? -27.907 55.196 37.627 1.00 68.58 825 HIS F C 1
ATOM 5578 O O . HIS F 1 55 ? -27.121 54.626 36.851 1.00 53.69 825 HIS F O 1
ATOM 5585 N N . LEU F 1 56 ? -27.482 56.023 38.604 1.00 52.19 826 LEU F N 1
ATOM 5586 C CA . LEU F 1 56 ? -26.072 56.325 38.736 1.00 51.59 826 LEU F CA 1
ATOM 5587 C C . LEU F 1 56 ? -25.310 55.066 39.125 1.00 47.21 826 LEU F C 1
ATOM 5588 O O . LEU F 1 56 ? -24.233 54.841 38.596 1.00 59.69 826 LEU F O 1
ATOM 5601 N N . GLY F 1 58 ? -25.843 51.973 38.391 1.00 59.43 828 GLY F N 1
ATOM 5602 C CA . GLY F 1 58 ? -25.605 51.098 37.247 1.00 50.01 828 GLY F CA 1
ATOM 5603 C C . GLY F 1 58 ? -24.382 51.547 36.449 1.00 52.93 828 GLY F C 1
ATOM 5604 O O . GLY F 1 58 ? -23.610 50.754 35.928 1.00 55.71 828 GLY F O 1
ATOM 5605 N N . ASN F 1 59 ? -24.188 52.862 36.377 1.00 54.44 829 ASN F N 1
ATOM 5606 C CA . ASN F 1 59 ? -23.030 53.421 35.684 1.00 49.91 829 ASN F CA 1
ATOM 5607 C C . ASN F 1 59 ? -21.750 53.163 36.486 1.00 45.23 829 ASN F C 1
ATOM 5608 O O . ASN F 1 59 ? -20.706 52.826 35.915 1.00 54.19 829 ASN F O 1
ATOM 5613 N N . LEU F 1 60 ? -21.792 53.355 37.808 1.00 47.53 830 LEU F N 1
ATOM 5614 C CA . LEU F 1 60 ? -20.618 53.116 38.643 1.00 49.72 830 LEU F CA 1
ATOM 5615 C C . LEU F 1 60 ? -20.223 51.630 38.582 1.00 50.37 830 LEU F C 1
ATOM 5616 O O . LEU F 1 60 ? -19.058 51.273 38.514 1.00 52.05 830 LEU F O 1
ATOM 5621 N N . LYS F 1 61 ? -21.225 50.740 38.586 1.00 55.37 831 LYS F N 1
ATOM 5622 C CA . LYS F 1 61 ? -21.003 49.303 38.424 1.00 53.50 831 LYS F CA 1
ATOM 5623 C C . LYS F 1 61 ? -20.308 49.046 37.085 1.00 52.74 831 LYS F C 1
ATOM 5624 O O . LYS F 1 61 ? -19.351 48.307 37.039 1.00 54.56 831 LYS F O 1
ATOM 5630 N N . HIS F 1 62 ? -20.760 49.686 36.002 1.00 45.59 832 HIS F N 1
ATOM 5631 C CA . HIS F 1 62 ? -20.103 49.588 34.710 1.00 48.63 832 HIS F CA 1
ATOM 5632 C C . HIS F 1 62 ? -18.635 50.013 34.762 1.00 52.43 832 HIS F C 1
ATOM 5633 O O . HIS F 1 62 ? -17.747 49.397 34.175 1.00 57.52 832 HIS F O 1
ATOM 5640 N N . PHE F 1 63 ? -18.378 51.147 35.404 1.00 54.13 833 PHE F N 1
ATOM 5641 C CA . PHE F 1 63 ? -16.996 51.584 35.505 1.00 52.04 833 PHE F CA 1
ATOM 5642 C C . PHE F 1 63 ? -16.122 50.577 36.277 1.00 47.01 833 PHE F C 1
ATOM 5643 O O . PHE F 1 63 ? -14.940 50.405 36.002 1.00 60.46 833 PHE F O 1
ATOM 5651 N N . LEU F 1 64 ? -16.687 49.961 37.312 1.00 49.13 834 LEU F N 1
ATOM 5652 C CA . LEU F 1 64 ? -15.972 48.936 38.056 1.00 52.57 834 LEU F CA 1
ATOM 5653 C C . LEU F 1 64 ? -15.680 47.715 37.186 1.00 46.41 834 LEU F C 1
ATOM 5654 O O . LEU F 1 64 ? -14.546 47.252 37.166 1.00 53.06 834 LEU F O 1
ATOM 5659 N N . GLN F 1 65 ? -16.676 47.245 36.442 1.00 54.65 835 GLN F N 1
ATOM 5660 C CA . GLN F 1 65 ? -16.515 46.100 35.541 1.00 64.64 835 GLN F CA 1
ATOM 5661 C C . GLN F 1 65 ? -15.495 46.393 34.444 1.00 58.54 835 GLN F C 1
ATOM 5662 O O . GLN F 1 65 ? -14.844 45.471 33.980 1.00 67.29 835 GLN F O 1
ATOM 5668 N N . GLN F 1 66 ? -15.305 47.668 34.072 1.00 72.04 836 GLN F N 1
ATOM 5669 C CA . GLN F 1 66 ? -14.357 48.003 33.019 1.00 67.88 836 GLN F CA 1
ATOM 5670 C C . GLN F 1 66 ? -13.030 48.559 33.537 1.00 53.00 836 GLN F C 1
ATOM 5671 O O . GLN F 1 66 ? -12.195 48.928 32.720 1.00 76.87 836 GLN F O 1
ATOM 5677 N N . GLN F 1 67 ? -12.850 48.706 34.860 1.00 62.63 837 GLN F N 1
ATOM 5678 C CA . GLN F 1 67 ? -11.606 49.247 35.422 1.00 52.94 837 GLN F CA 1
ATOM 5679 C C . GLN F 1 67 ? -11.333 50.648 34.868 1.00 60.50 837 GLN F C 1
ATOM 5680 O O . GLN F 1 67 ? -10.185 51.009 34.575 1.00 76.75 837 GLN F O 1
ATOM 5686 N N . SER F 1 68 ? -12.375 51.488 34.827 1.00 56.02 838 SER F N 1
ATOM 5687 C CA . SER F 1 68 ? -12.292 52.799 34.200 1.00 49.42 838 SER F CA 1
ATOM 5688 C C . SER F 1 68 ? -12.407 53.873 35.273 1.00 54.35 838 SER F C 1
ATOM 5689 O O . SER F 1 68 ? -13.319 53.825 36.093 1.00 55.23 838 SER F O 1
ATOM 5692 N N . PHE F 1 69 ? -11.474 54.832 35.264 1.00 53.22 839 PHE F N 1
ATOM 5693 C CA . PHE F 1 69 ? -11.602 56.060 36.041 1.00 64.77 839 PHE F CA 1
ATOM 5694 C C . PHE F 1 69 ? -11.647 55.755 37.531 1.00 57.49 839 PHE F C 1
ATOM 5695 O O . PHE F 1 69 ? -12.271 56.515 38.247 1.00 72.63 839 PHE F O 1
ATOM 5703 N N . LEU F 1 70 ? -10.977 54.697 38.004 1.00 54.91 840 LEU F N 1
ATOM 5704 C CA . LEU F 1 70 ? -11.260 54.206 39.354 1.00 55.49 840 LEU F CA 1
ATOM 5705 C C . LEU F 1 70 ? -10.780 55.207 40.393 1.00 51.27 840 LEU F C 1
ATOM 5706 O O . LEU F 1 70 ? -11.389 55.319 41.443 1.00 46.42 840 LEU F O 1
ATOM 5711 N N . GLU F 1 71 ? -9.788 56.039 40.077 1.00 61.20 841 GLU F N 1
ATOM 5712 C CA . GLU F 1 71 ? -9.394 57.087 41.011 1.00 64.44 841 GLU F CA 1
ATOM 5713 C C . GLU F 1 71 ? -10.510 58.111 41.244 1.00 53.27 841 GLU F C 1
ATOM 5714 O O . GLU F 1 71 ? -10.617 58.689 42.326 1.00 54.67 841 GLU F O 1
ATOM 5720 N N . CYS F 1 72 ? -11.302 58.364 40.200 1.00 65.00 842 CYS F N 1
ATOM 5721 C CA . CYS F 1 72 ? -12.448 59.281 40.221 1.00 71.00 842 CYS F CA 1
ATOM 5722 C C . CYS F 1 72 ? -13.689 58.561 40.782 1.00 60.46 842 CYS F C 1
ATOM 5723 O O . CYS F 1 72 ? -14.575 59.160 41.358 1.00 59.81 842 CYS F O 1
ATOM 5726 N N . VAL F 1 73 ? -13.770 57.237 40.625 1.00 54.16 843 VAL F N 1
ATOM 5727 C CA . VAL F 1 73 ? -14.976 56.477 40.958 1.00 53.37 843 VAL F CA 1
ATOM 5728 C C . VAL F 1 73 ? -14.928 55.991 42.402 1.00 60.08 843 VAL F C 1
ATOM 5729 O O . VAL F 1 73 ? -15.963 55.876 43.035 1.00 52.08 843 VAL F O 1
ATOM 5733 N N . ILE F 1 74 ? -13.737 55.670 42.923 1.00 50.94 844 ILE F N 1
ATOM 5734 C CA . ILE F 1 74 ? -13.677 54.961 44.177 1.00 55.83 844 ILE F CA 1
ATOM 5735 C C . ILE F 1 74 ? -14.149 55.852 45.323 1.00 52.02 844 ILE F C 1
ATOM 5736 O O . ILE F 1 74 ? -14.787 55.342 46.242 1.00 49.32 844 ILE F O 1
ATOM 5741 N N . PRO F 1 75 ? -13.957 57.180 45.352 1.00 52.42 845 PRO F N 1
ATOM 5742 C CA . PRO F 1 75 ? -14.567 57.994 46.417 1.00 47.35 845 PRO F CA 1
ATOM 5743 C C . PRO F 1 75 ? -16.099 57.898 46.464 1.00 49.20 845 PRO F C 1
ATOM 5744 O O . PRO F 1 75 ? -16.703 58.065 47.526 1.00 51.48 845 PRO F O 1
ATOM 5748 N N . TRP F 1 76 ? -16.733 57.606 45.314 1.00 47.62 846 TRP F N 1
ATOM 5749 C CA . TRP F 1 76 ? -18.174 57.385 45.321 1.00 39.57 846 TRP F CA 1
ATOM 5750 C C . TRP F 1 76 ? -18.549 56.094 46.080 1.00 41.23 846 TRP F C 1
ATOM 5751 O O . TRP F 1 76 ? -19.489 56.057 46.862 1.00 49.88 846 TRP F O 1
ATOM 5762 N N . ILE F 1 77 ? -17.819 55.010 45.839 1.00 47.80 847 ILE F N 1
ATOM 5763 C CA . ILE F 1 77 ? -18.021 53.774 46.580 1.00 43.84 847 ILE F CA 1
ATOM 5764 C C . ILE F 1 77 ? -17.628 53.961 48.041 1.00 47.38 847 ILE F C 1
ATOM 5765 O O . ILE F 1 77 ? -18.221 53.353 48.925 1.00 43.27 847 ILE F O 1
ATOM 5770 N N . GLN F 1 78 ? -16.600 54.762 48.324 1.00 50.80 848 GLN F N 1
ATOM 5771 C CA . GLN F 1 78 ? -16.251 55.107 49.699 1.00 43.46 848 GLN F CA 1
ATOM 5772 C C . GLN F 1 78 ? -17.462 55.721 50.393 1.00 54.84 848 GLN F C 1
ATOM 5773 O O . GLN F 1 78 ? -17.778 55.355 51.535 1.00 59.37 848 GLN F O 1
ATOM 5779 N N . GLN F 1 79 ? -18.162 56.638 49.705 1.00 51.65 849 GLN F N 1
ATOM 5780 C CA . GLN F 1 79 ? -19.323 57.238 50.330 1.00 50.03 849 GLN F CA 1
ATOM 5781 C C . GLN F 1 79 ? -20.438 56.203 50.558 1.00 55.97 849 GLN F C 1
ATOM 5782 O O . GLN F 1 79 ? -21.158 56.263 51.555 1.00 58.37 849 GLN F O 1
ATOM 5788 N N . VAL F 1 80 ? -20.617 55.262 49.628 1.00 57.94 850 VAL F N 1
ATOM 5789 C CA . VAL F 1 80 ? -21.592 54.207 49.866 1.00 62.56 850 VAL F CA 1
ATOM 5790 C C . VAL F 1 80 ? -21.252 53.504 51.185 1.00 67.82 850 VAL F C 1
ATOM 5791 O O . VAL F 1 80 ? -22.094 53.357 52.059 1.00 68.49 850 VAL F O 1
ATOM 5795 N N . ALA F 1 81 ? -20.000 53.054 51.328 1.00 69.76 851 ALA F N 1
ATOM 5796 C CA . ALA F 1 81 ? -19.593 52.321 52.515 1.00 72.14 851 ALA F CA 1
ATOM 5797 C C . ALA F 1 81 ? -19.670 53.209 53.761 1.00 82.98 851 ALA F C 1
ATOM 5798 O O . ALA F 1 81 ? -20.134 52.740 54.797 1.00 89.41 851 ALA F O 1
ATOM 5800 N N . ASP F 1 82 ? -19.245 54.480 53.682 1.00 71.92 852 ASP F N 1
ATOM 5801 C CA . ASP F 1 82 ? -19.369 55.378 54.823 1.00 67.32 852 ASP F CA 1
ATOM 5802 C C . ASP F 1 82 ? -20.822 55.517 55.289 1.00 63.90 852 ASP F C 1
ATOM 5803 O O . ASP F 1 82 ? -21.089 55.526 56.495 1.00 72.42 852 ASP F O 1
ATOM 5808 N N . LEU F 1 83 ? -21.744 55.704 54.337 1.00 78.40 853 LEU F N 1
ATOM 5809 C CA . LEU F 1 83 ? -23.137 55.918 54.686 1.00 80.61 853 LEU F CA 1
ATOM 5810 C C . LEU F 1 83 ? -23.720 54.642 55.311 1.00 89.27 853 LEU F C 1
ATOM 5811 O O . LEU F 1 83 ? -24.482 54.724 56.275 1.00 108.44 853 LEU F O 1
ATOM 5816 N N . VAL F 1 84 ? -23.333 53.466 54.798 1.00 77.30 854 VAL F N 1
ATOM 5817 C CA . VAL F 1 84 ? -23.812 52.196 55.326 1.00 81.57 854 VAL F CA 1
ATOM 5818 C C . VAL F 1 84 ? -23.307 51.955 56.754 1.00 84.18 854 VAL F C 1
ATOM 5819 O O . VAL F 1 84 ? -24.059 51.466 57.603 1.00 79.55 854 VAL F O 1
ATOM 5823 N N . LEU F 1 85 ? -22.032 52.273 57.020 1.00 89.50 855 LEU F N 1
ATOM 5824 C CA . LEU F 1 85 ? -21.478 52.133 58.357 1.00 102.30 855 LEU F CA 1
ATOM 5825 C C . LEU F 1 85 ? -22.226 53.037 59.335 1.00 104.09 855 LEU F C 1
ATOM 5826 O O . LEU F 1 85 ? -22.532 52.594 60.443 1.00 101.08 855 LEU F O 1
ATOM 5831 N N . SER F 1 86 ? -22.518 54.290 58.946 1.00 98.77 856 SER F N 1
ATOM 5832 C CA . SER F 1 86 ? -23.005 55.264 59.910 1.00 94.31 856 SER F CA 1
ATOM 5833 C C . SER F 1 86 ? -24.535 55.297 59.977 1.00 94.90 856 SER F C 1
ATOM 5834 O O . SER F 1 86 ? -25.075 55.783 60.963 1.00 101.06 856 SER F O 1
ATOM 5837 N N . ASN F 1 87 ? -25.234 54.796 58.951 1.00 89.78 857 ASN F N 1
ATOM 5838 C CA . ASN F 1 87 ? -26.683 54.949 58.874 1.00 81.64 857 ASN F CA 1
ATOM 5839 C C . ASN F 1 87 ? -27.389 53.610 58.667 1.00 73.56 857 ASN F C 1
ATOM 5840 O O . ASN F 1 87 ? -28.619 53.582 58.576 1.00 91.21 857 ASN F O 1
ATOM 5845 N N . GLY F 1 88 ? -26.634 52.512 58.555 1.00 74.55 858 GLY F N 1
ATOM 5846 C CA . GLY F 1 88 ? -27.214 51.181 58.445 1.00 82.84 858 GLY F CA 1
ATOM 5847 C C . GLY F 1 88 ? -27.300 50.684 57.000 1.00 88.36 858 GLY F C 1
ATOM 5848 O O . GLY F 1 88 ? -27.172 51.465 56.058 1.00 90.55 858 GLY F O 1
ATOM 5849 N N . PRO F 1 89 ? -27.563 49.369 56.800 1.00 90.25 859 PRO F N 1
ATOM 5850 C CA . PRO F 1 89 ? -27.579 48.753 55.467 1.00 81.10 859 PRO F CA 1
ATOM 5851 C C . PRO F 1 89 ? -28.541 49.330 54.432 1.00 76.44 859 PRO F C 1
ATOM 5852 O O . PRO F 1 89 ? -28.340 49.132 53.232 1.00 91.81 859 PRO F O 1
ATOM 5856 N N . ASN F 1 90 ? -29.580 50.039 54.885 1.00 84.75 860 ASN F N 1
ATOM 5857 C CA . ASN F 1 90 ? -30.573 50.547 53.953 1.00 95.50 860 ASN F CA 1
ATOM 5858 C C . ASN F 1 90 ? -30.388 52.052 53.788 1.00 93.92 860 ASN F C 1
ATOM 5859 O O . ASN F 1 90 ? -31.252 52.699 53.216 1.00 96.29 860 ASN F O 1
ATOM 5864 N N . ALA F 1 91 ? -29.249 52.585 54.259 1.00 88.79 861 ALA F N 1
ATOM 5865 C CA . ALA F 1 91 ? -28.956 54.014 54.175 1.00 90.57 861 ALA F CA 1
ATOM 5866 C C . ALA F 1 91 ? -29.223 54.579 52.777 1.00 90.16 861 ALA F C 1
ATOM 5867 O O . ALA F 1 91 ? -29.664 55.722 52.640 1.00 81.83 861 ALA F O 1
ATOM 5869 N N . LEU F 1 92 ? -28.930 53.785 51.744 1.00 100.27 862 LEU F N 1
ATOM 5870 C CA . LEU F 1 92 ? -29.162 54.197 50.368 1.00 100.67 862 LEU F CA 1
ATOM 5871 C C . LEU F 1 92 ? -30.281 53.330 49.800 1.00 99.02 862 LEU F C 1
ATOM 5872 O O . LEU F 1 92 ? -30.330 52.142 50.113 1.00 95.63 862 LEU F O 1
ATOM 5877 N N . GLY F 1 93 ? -31.192 53.933 49.034 1.00 85.08 863 GLY F N 1
ATOM 5878 C CA . GLY F 1 93 ? -32.400 53.226 48.662 1.00 97.14 863 GLY F CA 1
ATOM 5879 C C . GLY F 1 93 ? -32.125 52.263 47.519 1.00 103.99 863 GLY F C 1
ATOM 5880 O O . GLY F 1 93 ? -32.618 52.517 46.428 1.00 111.70 863 GLY F O 1
ATOM 5881 N N . LEU F 1 94 ? -31.311 51.220 47.773 1.00 108.55 864 LEU F N 1
ATOM 5882 C CA . LEU F 1 94 ? -30.884 50.296 46.726 1.00 112.13 864 LEU F CA 1
ATOM 5883 C C . LEU F 1 94 ? -31.599 48.948 46.826 1.00 97.15 864 LEU F C 1
ATOM 5884 O O . LEU F 1 94 ? -31.805 48.441 47.919 1.00 91.89 864 LEU F O 1
ATOM 5889 N N . THR F 1 95 ? -31.890 48.365 45.653 1.00 86.08 865 THR F N 1
ATOM 5890 C CA . THR F 1 95 ? -32.499 47.050 45.546 1.00 93.99 865 THR F CA 1
ATOM 5891 C C . THR F 1 95 ? -31.501 45.982 45.986 1.00 95.76 865 THR F C 1
ATOM 5892 O O . THR F 1 95 ? -30.311 46.257 46.121 1.00 103.77 865 THR F O 1
ATOM 5896 N N . GLY F 1 96 ? -32.001 44.769 46.252 1.00 99.70 866 GLY F N 1
ATOM 5897 C CA . GLY F 1 96 ? -31.146 43.662 46.643 1.00 88.30 866 GLY F CA 1
ATOM 5898 C C . GLY F 1 96 ? -30.231 43.221 45.504 1.00 99.63 866 GLY F C 1
ATOM 5899 O O . GLY F 1 96 ? -29.123 42.752 45.760 1.00 102.35 866 GLY F O 1
ATOM 5900 N N . ASP F 1 97 ? -30.684 43.388 44.250 1.00 103.77 867 ASP F N 1
ATOM 5901 C CA . ASP F 1 97 ? -29.915 42.995 43.077 1.00 110.54 867 ASP F CA 1
ATOM 5902 C C . ASP F 1 97 ? -28.745 43.960 42.859 1.00 105.54 867 ASP F C 1
ATOM 5903 O O . ASP F 1 97 ? -27.637 43.525 42.547 1.00 99.53 867 ASP F O 1
ATOM 5908 N N . SER F 1 98 ? -29.029 45.270 42.971 1.00 96.45 868 SER F N 1
ATOM 5909 C CA . SER F 1 98 ? -28.008 46.293 42.847 1.00 94.10 868 SER F CA 1
ATOM 5910 C C . SER F 1 98 ? -26.941 46.099 43.923 1.00 86.88 868 SER F C 1
ATOM 5911 O O . SER F 1 98 ? -25.761 46.226 43.643 1.00 84.45 868 SER F O 1
ATOM 5914 N N . LYS F 1 99 ? -27.364 45.800 45.155 1.00 86.72 869 LYS F N 1
ATOM 5915 C CA . LYS F 1 99 ? -26.464 45.537 46.272 1.00 86.19 869 LYS F CA 1
ATOM 5916 C C . LYS F 1 99 ? -25.530 44.368 45.947 1.00 74.29 869 LYS F C 1
ATOM 5917 O O . LYS F 1 99 ? -24.313 44.483 46.104 1.00 72.61 869 LYS F O 1
ATOM 5923 N N . LYS F 1 100 ? -26.103 43.257 45.491 1.00 66.48 870 LYS F N 1
ATOM 5924 C CA . LYS F 1 100 ? -25.343 42.070 45.140 1.00 82.68 870 LYS F CA 1
ATOM 5925 C C . LYS F 1 100 ? -24.414 42.348 43.952 1.00 79.62 870 LYS F C 1
ATOM 5926 O O . LYS F 1 100 ? -23.290 41.847 43.873 1.00 62.69 870 LYS F O 1
ATOM 5932 N N . ASP F 1 101 ? -24.898 43.144 42.991 1.00 78.74 871 ASP F N 1
ATOM 5933 C CA . ASP F 1 101 ? -24.132 43.410 41.785 1.00 75.42 871 ASP F CA 1
ATOM 5934 C C . ASP F 1 101 ? -22.945 44.319 42.092 1.00 62.11 871 ASP F C 1
ATOM 5935 O O . ASP F 1 101 ? -21.890 44.162 41.501 1.00 67.37 871 ASP F O 1
ATOM 5940 N N . LEU F 1 102 ? -23.125 45.292 42.981 1.00 57.70 872 LEU F N 1
ATOM 5941 C CA . LEU F 1 102 ? -22.051 46.205 43.342 1.00 62.39 872 LEU F CA 1
ATOM 5942 C C . LEU F 1 102 ? -20.925 45.442 44.037 1.00 53.66 872 LEU F C 1
ATOM 5943 O O . LEU F 1 102 ? -19.758 45.684 43.752 1.00 54.66 872 LEU F O 1
ATOM 5948 N N . VAL F 1 103 ? -21.278 44.525 44.948 1.00 53.05 873 VAL F N 1
ATOM 5949 C CA . VAL F 1 103 ? -20.287 43.718 45.639 1.00 43.79 873 VAL F CA 1
ATOM 5950 C C . VAL F 1 103 ? -19.529 42.860 44.633 1.00 51.24 873 VAL F C 1
ATOM 5951 O O . VAL F 1 103 ? -18.291 42.794 44.673 1.00 54.24 873 VAL F O 1
ATOM 5955 N N . PHE F 1 104 ? -20.270 42.212 43.717 1.00 51.64 874 PHE F N 1
ATOM 5956 C CA . PHE F 1 104 ? -19.641 41.359 42.717 1.00 53.07 874 PHE F CA 1
ATOM 5957 C C . PHE F 1 104 ? -18.710 42.191 41.827 1.00 45.63 874 PHE F C 1
ATOM 5958 O O . PHE F 1 104 ? -17.603 41.782 41.524 1.00 53.48 874 PHE F O 1
ATOM 5966 N N . ALA F 1 105 ? -19.156 43.374 41.395 1.00 49.00 875 ALA F N 1
ATOM 5967 C CA . ALA F 1 105 ? -18.339 44.242 40.559 1.00 44.06 875 ALA F CA 1
ATOM 5968 C C . ALA F 1 105 ? -17.043 44.667 41.280 1.00 36.62 875 ALA F C 1
ATOM 5969 O O . ALA F 1 105 ? -15.991 44.786 40.673 1.00 43.58 875 ALA F O 1
ATOM 5971 N N . LEU F 1 106 ? -17.123 44.905 42.593 1.00 43.47 876 LEU F N 1
ATOM 5972 C CA . LEU F 1 106 ? -15.960 45.287 43.394 1.00 47.04 876 LEU F CA 1
ATOM 5973 C C . LEU F 1 106 ? -14.990 44.104 43.518 1.00 44.68 876 LEU F C 1
ATOM 5974 O O . LEU F 1 106 ? -13.784 44.244 43.338 1.00 51.05 876 LEU F O 1
ATOM 5979 N N . GLN F 1 107 ? -15.537 42.922 43.798 1.00 47.19 877 GLN F N 1
ATOM 5980 C CA . GLN F 1 107 ? -14.756 41.695 43.840 1.00 47.69 877 GLN F CA 1
ATOM 5981 C C . GLN F 1 107 ? -14.005 41.492 42.529 1.00 46.64 877 GLN F C 1
ATOM 5982 O O . GLN F 1 107 ? -12.824 41.161 42.545 1.00 46.89 877 GLN F O 1
ATOM 5988 N N . GLU F 1 108 ? -14.684 41.639 41.376 1.00 42.04 878 GLU F N 1
ATOM 5989 C CA . GLU F 1 108 ? -14.003 41.426 40.105 1.00 45.78 878 GLU F CA 1
ATOM 5990 C C . GLU F 1 108 ? -12.893 42.460 39.899 1.00 45.60 878 GLU F C 1
ATOM 5991 O O . GLU F 1 108 ? -11.807 42.126 39.383 1.00 46.84 878 GLU F O 1
ATOM 5997 N N . ALA F 1 109 ? -13.158 43.721 40.294 1.00 52.05 879 ALA F N 1
ATOM 5998 C CA . ALA F 1 109 ? -12.164 44.776 40.114 1.00 45.77 879 ALA F CA 1
ATOM 5999 C C . ALA F 1 109 ? -10.930 44.516 40.960 1.00 45.58 879 ALA F C 1
ATOM 6000 O O . ALA F 1 109 ? -9.872 45.048 40.662 1.00 47.44 879 ALA F O 1
ATOM 6002 N N . ALA F 1 110 ? -11.065 43.743 42.052 1.00 51.32 880 ALA F N 1
ATOM 6003 C CA . ALA F 1 110 ? -9.950 43.478 42.961 1.00 49.93 880 ALA F CA 1
ATOM 6004 C C . ALA F 1 110 ? -8.794 42.719 42.308 1.00 54.76 880 ALA F C 1
ATOM 6005 O O . ALA F 1 110 ? -7.661 42.856 42.796 1.00 56.16 880 ALA F O 1
ATOM 6007 N N . SER F 1 111 ? -9.082 41.933 41.232 1.00 56.60 881 SER F N 1
ATOM 6008 C CA . SER F 1 111 ? -8.074 41.130 40.535 1.00 53.34 881 SER F CA 1
ATOM 6009 C C . SER F 1 111 ? -7.417 41.883 39.376 1.00 54.43 881 SER F C 1
ATOM 6010 O O . SER F 1 111 ? -6.556 41.365 38.672 1.00 55.79 881 SER F O 1
ATOM 6021 N N . ASP F 1 113 ? -5.104 44.698 37.409 1.00 55.69 883 ASP F N 1
ATOM 6022 C CA . ASP F 1 113 ? -3.797 45.300 37.571 1.00 71.47 883 ASP F CA 1
ATOM 6023 C C . ASP F 1 113 ? -3.949 46.815 37.737 1.00 69.73 883 ASP F C 1
ATOM 6024 O O . ASP F 1 113 ? -4.283 47.495 36.762 1.00 65.63 883 ASP F O 1
ATOM 6029 N N . HIS F 1 114 ? -3.804 47.326 38.958 1.00 65.87 884 HIS F N 1
ATOM 6030 C CA . HIS F 1 114 ? -4.015 48.754 39.206 1.00 67.19 884 HIS F CA 1
ATOM 6031 C C . HIS F 1 114 ? -2.650 49.421 39.313 1.00 69.09 884 HIS F C 1
ATOM 6032 O O . HIS F 1 114 ? -1.712 48.832 39.834 1.00 66.23 884 HIS F O 1
ATOM 6039 N N . ALA F 1 115 ? -2.539 50.640 38.806 1.00 60.52 885 ALA F N 1
ATOM 6040 C CA . ALA F 1 115 ? -1.276 51.362 38.842 1.00 83.48 885 ALA F CA 1
ATOM 6041 C C . ALA F 1 115 ? -1.024 51.889 40.250 1.00 77.43 885 ALA F C 1
ATOM 6042 O O . ALA F 1 115 ? 0.121 52.035 40.674 1.00 74.08 885 ALA F O 1
ATOM 6044 N N . GLN F 1 116 ? -2.113 52.227 40.935 1.00 71.90 886 GLN F N 1
ATOM 6045 C CA . GLN F 1 116 ? -2.059 52.688 42.311 1.00 81.19 886 GLN F CA 1
ATOM 6046 C C . GLN F 1 116 ? -1.906 51.457 43.213 1.00 86.56 886 GLN F C 1
ATOM 6047 O O . GLN F 1 116 ? -2.722 50.531 43.194 1.00 69.02 886 GLN F O 1
ATOM 6053 N N . SER F 1 117 ? -0.844 51.477 44.022 1.00 87.91 887 SER F N 1
ATOM 6054 C CA . SER F 1 117 ? -0.470 50.392 44.910 1.00 90.24 887 SER F CA 1
ATOM 6055 C C . SER F 1 117 ? -1.557 50.086 45.949 1.00 84.07 887 SER F C 1
ATOM 6056 O O . SER F 1 117 ? -1.665 48.970 46.432 1.00 70.29 887 SER F O 1
ATOM 6059 N N . TRP F 1 118 ? -2.337 51.104 46.320 1.00 72.35 888 TRP F N 1
ATOM 6060 C CA . TRP F 1 118 ? -3.352 51.014 47.358 1.00 74.59 888 TRP F CA 1
ATOM 6061 C C . TRP F 1 118 ? -4.734 50.660 46.793 1.00 60.83 888 TRP F C 1
ATOM 6062 O O . TRP F 1 118 ? -5.642 50.448 47.549 1.00 59.27 888 TRP F O 1
ATOM 6081 N N . ALA F 1 120 ? -6.157 48.084 44.876 1.00 44.78 890 ALA F N 1
ATOM 6082 C CA . ALA F 1 120 ? -6.730 46.744 45.018 1.00 46.14 890 ALA F CA 1
ATOM 6083 C C . ALA F 1 120 ? -7.180 46.493 46.457 1.00 42.02 890 ALA F C 1
ATOM 6084 O O . ALA F 1 120 ? -8.268 45.952 46.696 1.00 52.52 890 ALA F O 1
ATOM 6086 N N . ALA F 1 121 ? -6.375 46.976 47.413 1.00 48.43 891 ALA F N 1
ATOM 6087 C CA . ALA F 1 121 ? -6.662 46.865 48.842 1.00 50.99 891 ALA F CA 1
ATOM 6088 C C . ALA F 1 121 ? -7.901 47.668 49.190 1.00 39.97 891 ALA F C 1
ATOM 6089 O O . ALA F 1 121 ? -8.726 47.238 49.982 1.00 47.20 891 ALA F O 1
ATOM 6091 N N . LYS F 1 122 ? -8.037 48.867 48.637 1.00 48.98 892 LYS F N 1
ATOM 6092 C CA . LYS F 1 122 ? -9.216 49.682 48.928 1.00 46.68 892 LYS F CA 1
ATOM 6093 C C . LYS F 1 122 ? -10.462 49.022 48.350 1.00 45.18 892 LYS F C 1
ATOM 6094 O O . LYS F 1 122 ? -11.504 48.976 48.981 1.00 47.33 892 LYS F O 1
ATOM 6100 N N . ILE F 1 123 ? -10.355 48.469 47.144 1.00 52.56 893 ILE F N 1
ATOM 6101 C CA . ILE F 1 123 ? -11.499 47.804 46.524 1.00 40.39 893 ILE F CA 1
ATOM 6102 C C . ILE F 1 123 ? -11.895 46.578 47.332 1.00 48.39 893 ILE F C 1
ATOM 6103 O O . ILE F 1 123 ? -13.097 46.338 47.523 1.00 53.29 893 ILE F O 1
ATOM 6108 N N . VAL F 1 124 ? -10.889 45.807 47.802 1.00 41.19 894 VAL F N 1
ATOM 6109 C CA . VAL F 1 124 ? -11.205 44.620 48.594 1.00 44.07 894 VAL F CA 1
ATOM 6110 C C . VAL F 1 124 ? -11.811 45.046 49.920 1.00 43.29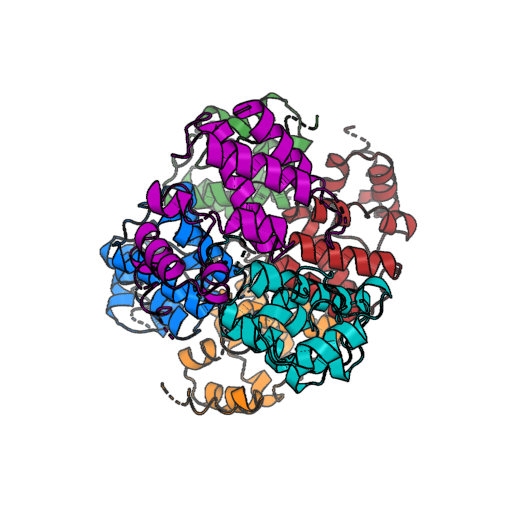 894 VAL F C 1
ATOM 6111 O O . VAL F 1 124 ? -12.787 44.470 50.370 1.00 55.76 894 VAL F O 1
ATOM 6115 N N . GLU F 1 125 ? -11.269 46.062 50.578 1.00 44.71 895 GLU F N 1
ATOM 6116 C CA . GLU F 1 125 ? -11.824 46.524 51.844 1.00 42.00 895 GLU F CA 1
ATOM 6117 C C . GLU F 1 125 ? -13.289 46.897 51.681 1.00 49.22 895 GLU F C 1
ATOM 6118 O O . GLU F 1 125 ? -14.111 46.547 52.522 1.00 61.14 895 GLU F O 1
ATOM 6124 N N . LEU F 1 126 ? -13.614 47.666 50.633 1.00 48.47 896 LEU F N 1
ATOM 6125 C CA . LEU F 1 126 ? -14.989 48.091 50.422 1.00 45.48 896 LEU F CA 1
ATOM 6126 C C . LEU F 1 126 ? -15.862 46.893 50.071 1.00 46.72 896 LEU F C 1
ATOM 6127 O O . LEU F 1 126 ? -16.976 46.799 50.537 1.00 57.04 896 LEU F O 1
ATOM 6132 N N . ALA F 1 127 ? -15.369 45.989 49.221 1.00 49.54 897 ALA F N 1
ATOM 6133 C CA . ALA F 1 127 ? -16.126 44.794 48.878 1.00 55.88 897 ALA F CA 1
ATOM 6134 C C . ALA F 1 127 ? -16.486 44.014 50.140 1.00 50.09 897 ALA F C 1
ATOM 6135 O O . ALA F 1 127 ? -17.604 43.533 50.268 1.00 60.41 897 ALA F O 1
ATOM 6137 N N . GLU F 1 128 ? -15.549 43.930 51.095 1.00 63.75 898 GLU F N 1
ATOM 6138 C CA . GLU F 1 128 ? -15.747 43.122 52.293 1.00 62.81 898 GLU F CA 1
ATOM 6139 C C . GLU F 1 128 ? -16.704 43.826 53.246 1.00 60.52 898 GLU F C 1
ATOM 6140 O O . GLU F 1 128 ? -17.589 43.176 53.802 1.00 62.42 898 GLU F O 1
ATOM 6146 N N . GLN F 1 129 ? -16.582 45.153 53.409 1.00 55.48 899 GLN F N 1
ATOM 6147 C CA . GLN F 1 129 ? -17.547 45.875 54.235 1.00 55.11 899 GLN F CA 1
ATOM 6148 C C . GLN F 1 129 ? -18.964 45.761 53.671 1.00 57.14 899 GLN F C 1
ATOM 6149 O O . GLN F 1 129 ? -19.919 45.624 54.422 1.00 78.47 899 GLN F O 1
ATOM 6155 N N . LEU F 1 130 ? -19.132 45.866 52.356 1.00 59.46 900 LEU F N 1
ATOM 6156 C CA . LEU F 1 130 ? -20.479 45.903 51.794 1.00 68.62 900 LEU F CA 1
ATOM 6157 C C . LEU F 1 130 ? -21.043 44.481 51.765 1.00 67.06 900 LEU F C 1
ATOM 6158 O O . LEU F 1 130 ? -22.239 44.289 51.937 1.00 66.54 900 LEU F O 1
ATOM 6163 N N . ARG F 1 131 ? -20.180 43.477 51.577 1.00 60.45 901 ARG F N 1
ATOM 6164 C CA . ARG F 1 131 ? -20.611 42.089 51.621 1.00 57.61 901 ARG F CA 1
ATOM 6165 C C . ARG F 1 131 ? -21.108 41.749 53.018 1.00 65.12 901 ARG F C 1
ATOM 6166 O O . ARG F 1 131 ? -22.177 41.167 53.181 1.00 72.93 901 ARG F O 1
ATOM 6174 N N . SER F 1 132 ? -20.321 42.124 54.023 1.00 58.61 902 SER F N 1
ATOM 6175 C CA . SER F 1 132 ? -20.693 41.963 55.424 1.00 69.12 902 SER F CA 1
ATOM 6176 C C . SER F 1 132 ? -22.042 42.618 55.709 1.00 72.73 902 SER F C 1
ATOM 6177 O O . SER F 1 132 ? -22.886 42.016 56.357 1.00 73.89 902 SER F O 1
ATOM 6180 N N . ALA F 1 133 ? -22.239 43.857 55.233 1.00 77.47 903 ALA F N 1
ATOM 6181 C CA . ALA F 1 133 ? -23.417 44.636 55.584 1.00 62.38 903 ALA F CA 1
ATOM 6182 C C . ALA F 1 133 ? -24.671 44.127 54.883 1.00 69.16 903 ALA F C 1
ATOM 6183 O O . ALA F 1 133 ? -25.775 44.380 55.379 1.00 80.81 903 ALA F O 1
ATOM 6185 N N . TRP F 1 134 ? -24.528 43.428 53.737 1.00 65.77 904 TRP F N 1
ATOM 6186 C CA . TRP F 1 134 ? -25.656 43.166 52.849 1.00 70.24 904 TRP F CA 1
ATOM 6187 C C . TRP F 1 134 ? -25.925 41.657 52.653 1.00 74.93 904 TRP F C 1
ATOM 6188 O O . TRP F 1 134 ? -25.035 40.892 52.285 1.00 62.73 904 TRP F O 1
ATOM 6199 N N . LEU F 1 135 ? -27.179 41.231 52.922 1.00 107.41 905 LEU F N 1
ATOM 6200 C CA . LEU F 1 135 ? -27.578 39.824 53.007 1.00 114.73 905 LEU F CA 1
ATOM 6201 C C . LEU F 1 135 ? -27.085 39.059 51.770 1.00 122.22 905 LEU F C 1
ATOM 6202 O O . LEU F 1 135 ? -26.566 37.932 51.961 1.00 120.62 905 LEU F O 1
#

Foldseek 3Di:
DLLVVCVCVVVVQPQVNQCSVLVVVDLVSNLVVLVDALPLLNHDLVSNQSVVVLLVCLQVVHPCVSNVSNLVVVLVQCVVPNLCSSPHDLVSLVSSLVSLVVSLPDHPDPPVVSSVVSSVSSVVRRD/DVLLVVCVCVVVVQPQVNLCSVLVVVPLVSNLVNLVDALPQLNHDLVSNLSVVVLLVCLQVVHPCVSNVVNLVVLLVQCVVPNLPSHVDDLVRLVSSLVSLVVSLPDHPPPCVVSSVVSSVSSVVRRD/DVLLVVCVCVVVVQPQVNLCSVLVVVPPVSNLVVLVDALPQLNHDLVSNVSVVVLLVCLQVVHPCVSNVSNLVVLLVQCVVPNLPSHVDDLVRLVSSLVSLVVSLPDDPDPPVVSSVVSSVSSVVRRD/DVLLVVCVCVVVVQPQVNLCSVLVVVPLVSNLVVLVDALPLLNHDLVSNVSVVVLLVCLQVVHPCVSNVSNLVVVLVQCVVPHLCSNPDDLVRLVSSLVSLVVSLPDDPPPCVVSSVVSSVSSVVRRD/DLLVVCVCVVVVQPQVNLVSQLVVVDLVSNLVVLVDALPQLNHDLVSNLSVVVLLVCLQVVHPCVSNVVNLVVVLVQCVVPNLPSHVDDLVSLVSQLVSLVVSLPDHPDPPVVSSVVSSVSSVVRRD/DLVVCVCVVVVQPQVNLVVVLVVVDPVSNLVNLVDALPQLNHDLVSNASVVVLLVCLQVVHPCVSSVVNLVVVLVQCVVPNLPSHVDDLVSLVSSLVSLVVSLPDDPDPPVVSSVVSSVSSVVRHD

Solvent-accessible surface area: 33062 Å² total

B-factor: mean 57.97, std 17.71, range [25.54, 146.92]

Secondary structure (DSSP, 8-state):
--TTT--TTTTT-HHHHHHHHHHTT-HHHHHH---S---GGGS-HHHHHH--HHHHHHHHT-SHHHHHHHHHHHHHHHHHH-TTTT---HHHHHHHHHHHHHHT---SS---HHHHHHHHHHHHHH-/---TTT--TTTTT-HHHHHHHHHHTT-HHHHHH---S---GGGS-HHHHHH--HHHHHHHTT-SHHHHHHHHHHHHHHHHHH-TTSS---HHHHHHHHHHHHHHH---SS---HHHHHHHHHHHHHH-/---TTT--TTTTT-HHHHHHHHHHTT-HHHHHH---S---GGGS-HHHHHH--HHHHHHHHT-SHHHHHHHHHHHHHHHHHH-TTSS---HHHHHHHHHHHHHHT---SS---HHHHHHHHHHHHHH-/---TTT--TTTTT-HHHHHHHHHHTT-HHHHHH---S---GGGS-HHHHHH--HHHHHHHTT-SHHHHHHHHHHHHHHHHHH-TTTT---HHHHHHHHHHHHHHH---SS---HHHHHHHHHHHHHH-/--TTT--TTTTT-HHHHHHHHHHTT-HHHHHH---S---GGGS-HHHHHH--HHHHHHHHT-SHHHHHHHHHHHHHHHHHH-TTSS---HHHHHHHHHHHHHHT---SS---HHHHHHHHHHHHHH-/-TTT--TTTTT-HHHHHHHHHHTT-HHHHHH---S---GGGS-HHHHHH--HHHHHHHHT-SHHHHHHHHHHHHHHHHHH-TTSS---HHHHHHHHHHHHHHT---SS---HHHHHHHHHHHHH--

InterPro domains:
  IPR011989 Armadillo-like helical [G3DSA:1.25.10.10] (10-306)
  IPR016024 Armadillo-type fold [SSF48371] (24-306)
  IPR021133 HEAT, type 2 [PS50077] (227-269)
  IPR033337 MT-associated protein TORTIFOLIA1/SINE1-2 [PTHR31355] (20-887)
  IPR034085 TOG domain [SM01349] (57-290)
  IPR057599 TORTIFOLIA1/TORL1-2, C-terminal [PF24713] (779-909)
  IPR057600 TORTIFOLIA1/SINE1-2, N-terminal [PF24714] (26-299)

Organism: Physcomitrium patens (NCBI:txid3218)

Nearest PDB structures (foldseek):
  8hbr-assembly6_F  TM=9.959E-01  e=5.086E-16  Physcomitrium patens
  8f8n-assembly1_A  TM=8.940E-01  e=7.070E-06  Arabidopsis thaliana
  3e37-assembly1_A  TM=3.695E-01  e=4.781E+00  Homo sapiens
  3ksl-assembly1_A  TM=2.963E-01  e=5.025E+00  Rattus norvegicus
  8hbr-assembly6_F  TM=9.982E-01  e=5.663E-16  Physcomitrium patens

Radius of gyration: 28.85 Å; Cα contacts (8 Å, |Δi|>4): 867; chains: 6; bounding box: 62×76×78 Å

Sequence (764 aa):
HLWSQAESVRASDFDLAYADILGSNDELLLVRLSRTGPVLEQLSDATLTHLGNLKHFLQQQSFLECVIPWIQQVADLVLSNGPNALGLTGDSKKDLVFALQEAASDHAQSWAAKIVELAEQLRSAWLSHLWSQAESVRASDFDLAYADILGSNDELLLVRLSRTGPVLEQLSDATLTHLGNLKHFLQQQSFLECVIPWIQQVADLVLSNGPNALGLTGDSKKDLVFALQEAASDHAQSWAAKIVELAEQLRSAWLSHLWSQAESVRASDFDLAYADILGSNDELLLVRLSRTGPVLEQLSDATLTHLGNLKHFLQQQSFLECVIPWIQQVADLVLSNGPNALGLTGDSKKDLVFALQEAASDHAQSWAAKIVELAEQLRSAWLSHLWSQAESVRASDFDLAYADILGSNDELLLVRLSRTGPVLEQLSDATLTHLGNLKHFLQQQSFLECVIPWIQQVADLVLSNGPNALGLTGDSKKDLVFALQEAASDHAQSWAAKIVELAEQLRSAWLHLWSQAESVRASDFDLAYADILGSNDELLLVRLSRTGPVLEQLSDATLTHLGNLKHFLQQQSFLECVIPWIQQVADLVLSNGPNALGLTGDSKKDLVFALQEAASDHAQSWAAKIVELAEQLRSAWLLWSQAESVRASDFDLAYADILGSNDELLLVRLSRTGPVLEQLSDATLTHLGNLKHFLQQQSFLECVIPWIQQVADLVLSNGPNALGLTGDSKKDLVFALQEAASDHAQSWAAKIVELAEQLRSAWL